Protein AF-A0A954UJZ4-F1 (afdb_monomer)

Foldseek 3Di:
DDDDDDDDDDDDPDPDDDDDDDDDDDPPLAAALLLLAFDKFAADDPPCVVVQVPFPVQVCQLWQNLVVQLVVLVVVCVVPVLDLQSLLSNLVSLSLVLSLQLLQLLLLLFFDDDDPPDDDPRNSRFQDDGRPDHAADAVVSVLVSLVSSLVSLVVSLVSLVSNDDQPHKRWHQLLSGFHPSNPPSGRDPCRRSVNSRCSRLVDPDPDRSNRAIAIQGNLNSLLSSLSSLLSNLVSLVVNQWACRQLCLLCVVNGGVNHDDDDDDPPVVVVVSVVVNLVSLKTFGDRLVSLVVSLVSNLSSLVSLVVSVVSLVVDDDQGRHLDHAQPHDCNIDDPHHHPVLSVLSNVLSVLVNCQSVQQAFEQDPPFDPPDPFGKHFRSVCCSVPPDRIDNVNCVVVVVSRPVRIDGHHHSDPVSCVVLCVVQPVNSSVNVSRSD

Mean predicted aligned error: 10.72 Å

Solvent-accessible surface area (backbone atoms only — not comparable to full-atom values): 23637 Å² total; per-residue (Å²): 139,82,90,80,84,90,76,79,85,83,87,71,87,75,91,67,94,69,98,68,97,68,93,71,82,75,85,79,90,54,57,7,59,80,48,40,86,48,70,64,64,69,71,85,76,98,83,57,65,66,69,31,72,69,34,69,66,45,79,28,26,52,41,19,35,42,79,57,47,38,53,52,26,54,56,43,30,71,76,39,80,79,41,50,52,43,35,42,55,31,18,52,36,35,40,52,36,28,48,24,59,39,36,24,54,42,28,41,21,7,37,48,78,77,60,93,91,57,96,68,65,42,69,76,48,67,76,61,69,74,47,93,79,39,41,82,37,50,51,70,56,54,51,51,43,45,52,50,34,38,55,34,31,51,55,15,36,69,38,31,75,70,49,83,57,78,85,35,71,50,36,36,40,50,30,49,25,24,41,29,35,76,64,85,77,50,46,45,76,66,35,18,44,60,44,42,21,32,72,30,71,65,60,79,75,93,65,89,48,62,87,34,61,33,32,41,35,48,36,48,46,35,43,51,40,20,51,34,23,47,36,38,20,54,36,27,51,57,62,16,34,44,50,49,63,34,32,68,59,41,27,43,80,50,16,70,18,19,61,71,73,86,86,61,59,74,68,44,60,48,47,49,53,51,45,42,57,74,32,41,53,18,44,58,74,36,65,70,25,39,50,48,18,52,50,23,47,47,50,21,41,57,24,38,58,46,20,53,55,39,42,73,65,58,87,78,72,71,37,42,66,73,41,37,66,86,38,68,48,38,22,24,80,74,84,48,41,64,78,52,51,57,44,47,52,50,42,39,52,48,50,44,36,24,62,70,42,70,23,11,45,76,43,100,79,48,68,94,80,52,98,59,55,47,14,34,27,54,34,50,42,45,76,60,56,65,70,52,47,42,56,48,38,49,73,74,44,65,64,45,53,86,33,49,39,76,50,52,57,53,62,72,73,55,50,48,64,51,42,71,74,41,48,99,42,32,72,62,45,44,52,63,63,110

Structure (mmCIF, N/CA/C/O backbone):
data_AF-A0A954UJZ4-F1
#
_entry.id   AF-A0A954UJZ4-F1
#
loop_
_atom_site.group_PDB
_atom_site.id
_atom_site.type_symbol
_atom_site.label_atom_id
_atom_site.label_alt_id
_atom_site.label_comp_id
_atom_site.label_asym_id
_atom_site.label_entity_id
_atom_site.label_seq_id
_atom_site.pdbx_PDB_ins_code
_atom_site.Cartn_x
_atom_site.Cartn_y
_atom_site.Cartn_z
_atom_site.occupancy
_atom_site.B_iso_or_equiv
_atom_site.auth_seq_id
_atom_site.auth_comp_id
_atom_site.auth_asym_id
_atom_site.auth_atom_id
_atom_site.pdbx_PDB_model_num
ATOM 1 N N . MET A 1 1 ? 49.300 35.587 26.608 1.00 32.44 1 MET A N 1
ATOM 2 C CA . MET A 1 1 ? 48.355 36.613 26.116 1.00 32.44 1 MET A CA 1
ATOM 3 C C . MET A 1 1 ? 48.278 36.473 24.604 1.00 32.44 1 MET A C 1
ATOM 5 O O . MET A 1 1 ? 49.322 36.571 23.983 1.00 32.44 1 MET A O 1
ATOM 9 N N . ILE A 1 2 ? 47.136 36.166 23.988 1.00 29.38 2 ILE A N 1
ATOM 10 C CA . ILE A 1 2 ? 45.783 35.910 24.531 1.00 29.38 2 ILE A CA 1
ATOM 11 C C . ILE A 1 2 ? 45.253 34.597 23.922 1.00 29.38 2 ILE A C 1
ATOM 13 O O . ILE A 1 2 ? 45.576 34.277 22.783 1.00 29.38 2 ILE A O 1
ATOM 17 N N . GLU A 1 3 ? 44.468 33.830 24.681 1.00 25.52 3 GLU A N 1
ATOM 18 C CA . GLU A 1 3 ? 43.768 32.641 24.176 1.00 25.52 3 GLU A CA 1
ATOM 19 C C . GLU A 1 3 ? 42.486 33.032 23.425 1.00 25.52 3 GLU A C 1
ATOM 21 O O . GLU A 1 3 ? 41.741 33.896 23.888 1.00 25.52 3 GLU A O 1
ATOM 26 N N . GLN A 1 4 ? 42.144 32.318 22.350 1.00 26.75 4 GLN A N 1
ATOM 27 C CA . GLN A 1 4 ? 40.752 32.202 21.904 1.00 26.75 4 GLN A CA 1
ATOM 28 C C . GLN A 1 4 ? 40.411 30.745 21.577 1.00 26.75 4 GLN A C 1
ATOM 30 O O . GLN A 1 4 ? 41.221 29.997 21.033 1.00 26.75 4 GLN A O 1
ATOM 35 N N . ARG A 1 5 ? 39.200 30.332 21.966 1.00 25.39 5 ARG A N 1
ATOM 36 C CA . ARG A 1 5 ? 38.728 28.945 21.887 1.00 25.39 5 ARG A CA 1
ATOM 37 C C . ARG A 1 5 ? 38.232 28.614 20.480 1.00 25.39 5 ARG A C 1
ATOM 39 O O . ARG A 1 5 ? 37.226 29.168 20.043 1.00 25.39 5 ARG A O 1
ATOM 46 N N . LEU A 1 6 ? 38.848 27.630 19.827 1.00 24.25 6 LEU A N 1
ATOM 47 C CA . LEU A 1 6 ? 38.224 26.955 18.688 1.00 24.25 6 LEU A CA 1
ATOM 48 C C . LEU A 1 6 ? 37.081 26.069 19.197 1.00 24.25 6 LEU A C 1
ATOM 50 O O . LEU A 1 6 ? 37.304 25.148 19.981 1.00 24.25 6 LEU A O 1
ATOM 54 N N . SER A 1 7 ? 35.857 26.370 18.765 1.00 24.77 7 SER A N 1
ATOM 55 C CA . SER A 1 7 ? 34.651 25.632 19.153 1.00 24.77 7 SER A CA 1
ATOM 56 C C . SER A 1 7 ? 34.227 24.662 18.047 1.00 24.77 7 SER A C 1
ATOM 58 O O . SER A 1 7 ? 34.162 25.053 16.889 1.00 24.77 7 SER A O 1
ATOM 60 N N . SER A 1 8 ? 33.951 23.417 18.446 1.00 24.41 8 SER A N 1
ATOM 61 C CA . SER A 1 8 ? 33.192 22.340 17.779 1.00 24.41 8 SER A CA 1
ATOM 62 C C . SER A 1 8 ? 33.031 22.351 16.240 1.00 24.41 8 SER A C 1
ATOM 64 O O . SER A 1 8 ? 32.314 23.199 15.709 1.00 24.41 8 SER A O 1
ATOM 66 N N . PRO A 1 9 ? 33.535 21.332 15.507 1.00 24.92 9 PRO A N 1
ATOM 67 C CA . PRO A 1 9 ? 33.191 21.146 14.097 1.00 24.92 9 PRO A CA 1
ATOM 68 C C . PRO A 1 9 ? 31.722 20.722 13.919 1.00 24.92 9 PRO A C 1
ATOM 70 O O . PRO A 1 9 ? 31.197 19.908 14.682 1.00 24.92 9 PRO A O 1
ATOM 73 N N . VAL A 1 10 ? 31.072 21.237 12.872 1.00 24.69 10 VAL A N 1
ATOM 74 C CA . VAL A 1 10 ? 29.682 20.905 12.517 1.00 24.69 10 VAL A CA 1
ATOM 75 C C . VAL A 1 10 ? 29.593 19.473 11.976 1.00 24.69 10 VAL A C 1
ATOM 77 O O . VAL A 1 10 ? 30.277 19.109 11.018 1.00 24.69 10 VAL A O 1
ATOM 80 N N . PHE A 1 11 ? 28.722 18.657 12.574 1.00 21.30 11 PHE A N 1
ATOM 81 C CA . PHE A 1 11 ? 28.483 17.270 12.168 1.00 21.30 11 PHE A CA 1
ATOM 82 C C . PHE A 1 11 ? 27.584 17.183 10.921 1.00 21.30 11 PHE A C 1
ATOM 84 O O . PHE A 1 11 ? 26.381 16.959 11.025 1.00 21.30 11 PHE A O 1
ATOM 91 N N . PHE A 1 12 ? 28.176 17.269 9.728 1.00 26.62 12 PHE A N 1
ATOM 92 C CA . PHE A 1 12 ? 27.546 16.700 8.531 1.00 26.62 12 PHE A CA 1
ATOM 93 C C . PHE A 1 12 ? 27.803 15.187 8.468 1.00 26.62 12 PHE A C 1
ATOM 95 O O . PHE A 1 12 ? 28.944 14.723 8.558 1.00 26.62 12 PHE A O 1
ATOM 102 N N . GLY A 1 13 ? 26.724 14.410 8.331 1.00 24.86 13 GLY A N 1
ATOM 103 C CA . GLY A 1 13 ? 26.727 12.945 8.364 1.00 24.86 13 GLY A CA 1
ATOM 104 C C . GLY A 1 13 ? 27.355 12.296 7.128 1.00 24.86 13 GLY A C 1
ATOM 105 O O . GLY A 1 13 ? 26.650 11.761 6.280 1.00 24.86 13 GLY A O 1
ATOM 106 N N . ASN A 1 14 ? 28.686 12.319 7.035 1.00 25.39 14 ASN A N 1
ATOM 107 C CA . ASN A 1 14 ? 29.444 11.721 5.934 1.00 25.39 14 ASN A CA 1
ATOM 108 C C . ASN A 1 14 ? 29.177 10.210 5.770 1.00 25.39 14 ASN A C 1
ATOM 110 O O . ASN A 1 14 ? 29.746 9.384 6.490 1.00 25.39 14 ASN A O 1
ATOM 114 N N . PHE A 1 15 ? 28.420 9.838 4.734 1.00 27.42 15 PHE A N 1
ATOM 115 C CA . PHE A 1 15 ? 28.401 8.479 4.183 1.00 27.42 15 PHE A CA 1
ATOM 116 C C . PHE A 1 15 ? 29.691 8.208 3.384 1.00 27.42 15 PHE A C 1
ATOM 118 O O . PHE A 1 15 ? 29.693 8.129 2.158 1.00 27.42 15 PHE A O 1
ATOM 125 N N . GLN A 1 16 ? 30.820 8.064 4.086 1.00 25.12 16 GLN A N 1
ATOM 126 C CA . GLN A 1 16 ? 32.067 7.579 3.488 1.00 25.12 16 GLN A CA 1
ATOM 127 C C . GLN A 1 16 ? 32.328 6.110 3.830 1.00 25.12 16 GLN A C 1
ATOM 129 O O . GLN A 1 16 ? 32.372 5.713 4.997 1.00 25.12 16 GLN A O 1
ATOM 134 N N . PHE A 1 17 ? 32.576 5.307 2.793 1.00 24.62 17 PHE A N 1
ATOM 135 C CA . PHE A 1 17 ? 33.049 3.932 2.927 1.00 24.62 17 PHE A CA 1
ATOM 136 C C . PHE A 1 17 ? 34.441 3.907 3.572 1.00 24.62 17 PHE A C 1
ATOM 138 O O . PHE A 1 17 ? 35.441 4.237 2.937 1.00 24.62 17 PHE A O 1
ATOM 145 N N . ARG A 1 18 ? 34.523 3.464 4.832 1.00 22.55 18 ARG A N 1
ATOM 146 C CA . ARG A 1 18 ? 35.796 3.230 5.526 1.00 22.55 18 ARG A CA 1
ATOM 147 C C . ARG A 1 18 ? 35.930 1.755 5.898 1.00 22.55 18 ARG A C 1
ATOM 149 O O . ARG A 1 18 ? 35.393 1.302 6.906 1.00 22.55 18 ARG A O 1
ATOM 156 N N . LEU A 1 19 ? 36.654 1.003 5.068 1.00 30.97 19 LEU A N 1
ATOM 157 C CA . LEU A 1 19 ? 36.909 -0.429 5.251 1.00 30.97 19 LEU A CA 1
ATOM 158 C C . LEU A 1 19 ? 37.816 -0.699 6.468 1.00 30.97 19 LEU A C 1
ATOM 160 O O . LEU A 1 19 ? 39.032 -0.815 6.338 1.00 30.97 19 LEU A O 1
ATOM 164 N N . ARG A 1 20 ? 37.222 -0.839 7.660 1.00 26.55 20 ARG A N 1
ATOM 165 C CA . ARG A 1 20 ? 37.815 -1.548 8.810 1.00 26.55 20 ARG A CA 1
ATOM 166 C C . ARG A 1 20 ? 36.750 -2.368 9.537 1.00 26.55 20 ARG A C 1
ATOM 168 O O . ARG A 1 20 ? 35.615 -1.931 9.695 1.00 26.55 20 ARG A O 1
ATOM 175 N N . GLY A 1 21 ? 37.125 -3.578 9.949 1.00 34.84 21 GLY A N 1
ATOM 176 C CA . GLY A 1 21 ? 36.189 -4.617 10.375 1.00 34.84 21 GLY A CA 1
ATOM 177 C C . GLY A 1 21 ? 35.426 -4.309 11.665 1.00 34.84 21 GLY A C 1
ATOM 178 O O . GLY A 1 21 ? 35.967 -4.420 12.762 1.00 34.84 21 GLY A O 1
ATOM 179 N N . ARG A 1 22 ? 34.129 -4.024 11.532 1.00 26.64 22 ARG A N 1
ATOM 180 C CA . ARG A 1 22 ? 33.109 -4.260 12.563 1.00 26.64 22 ARG A CA 1
ATOM 181 C C . ARG A 1 22 ? 31.777 -4.479 11.851 1.00 26.64 22 ARG A C 1
ATOM 183 O O . ARG A 1 22 ? 31.361 -3.613 11.085 1.00 26.64 22 ARG A O 1
ATOM 190 N N . GLN A 1 23 ? 31.113 -5.614 12.077 1.00 32.25 23 GLN A N 1
ATOM 191 C CA . GLN A 1 23 ? 29.786 -5.862 11.503 1.00 32.25 23 GLN A CA 1
ATOM 192 C C . GLN A 1 23 ? 28.767 -4.889 12.114 1.00 32.25 23 GLN A C 1
ATOM 194 O O . GLN A 1 23 ? 28.215 -5.135 13.185 1.00 32.25 23 GLN A O 1
ATOM 199 N N . ARG A 1 24 ? 28.497 -3.778 11.423 1.00 25.11 24 ARG A N 1
ATOM 200 C CA . ARG A 1 24 ? 27.240 -3.051 11.600 1.00 25.11 24 ARG A CA 1
ATOM 201 C C . ARG A 1 24 ? 26.159 -3.843 10.874 1.00 25.11 24 ARG A C 1
ATOM 203 O O . ARG A 1 24 ? 26.289 -4.080 9.676 1.00 25.11 24 ARG A O 1
ATOM 210 N N . ARG A 1 25 ? 25.105 -4.243 11.591 1.00 26.70 25 ARG A N 1
ATOM 211 C CA . ARG A 1 25 ? 23.875 -4.727 10.952 1.00 26.70 25 ARG A CA 1
ATOM 212 C C . ARG A 1 25 ? 23.337 -3.594 10.078 1.00 26.70 25 ARG A C 1
ATOM 214 O O . ARG A 1 25 ? 23.161 -2.480 10.568 1.00 26.70 25 ARG A O 1
ATOM 221 N N . THR A 1 26 ? 23.132 -3.863 8.797 1.00 25.09 26 THR A N 1
ATOM 222 C CA . THR A 1 26 ? 22.423 -2.952 7.898 1.00 25.09 26 THR A CA 1
ATOM 223 C C . THR A 1 26 ? 20.964 -2.848 8.339 1.00 25.09 26 THR A C 1
ATOM 225 O O . THR A 1 26 ? 20.366 -3.847 8.742 1.00 25.09 26 THR A O 1
ATOM 228 N N . LEU A 1 27 ? 20.382 -1.647 8.274 1.00 29.67 27 LEU A N 1
ATOM 229 C CA . LEU A 1 27 ? 18.932 -1.501 8.403 1.00 29.67 27 LEU A CA 1
ATOM 230 C C . LEU A 1 27 ? 18.281 -2.175 7.191 1.00 29.67 27 LEU A C 1
ATOM 232 O O . LEU A 1 27 ? 18.498 -1.753 6.057 1.00 29.67 27 LEU A O 1
ATOM 236 N N . GLY A 1 28 ? 17.499 -3.224 7.435 1.00 27.53 28 GLY A N 1
ATOM 237 C CA . GLY A 1 28 ? 16.647 -3.832 6.419 1.00 27.53 28 GLY A CA 1
ATOM 238 C C . GLY A 1 28 ? 15.347 -3.049 6.293 1.00 27.53 28 GLY A C 1
ATOM 239 O O . GLY A 1 28 ? 14.383 -3.361 6.984 1.00 27.53 28 GLY A O 1
ATOM 240 N N . SER A 1 29 ? 15.312 -2.031 5.433 1.00 34.97 29 SER A N 1
ATOM 241 C CA . SER A 1 29 ? 14.067 -1.367 5.030 1.00 34.97 29 SER A CA 1
ATOM 242 C C . SER A 1 29 ? 13.280 -2.292 4.092 1.00 34.97 29 SER A C 1
ATOM 244 O O . SER A 1 29 ? 13.485 -2.298 2.877 1.00 34.97 29 SER A O 1
ATOM 246 N N . HIS A 1 30 ? 12.431 -3.135 4.682 1.00 38.59 30 HIS A N 1
ATOM 247 C CA . HIS A 1 30 ? 11.748 -4.248 4.012 1.00 38.59 30 HIS A CA 1
ATOM 248 C C . HIS A 1 30 ? 10.236 -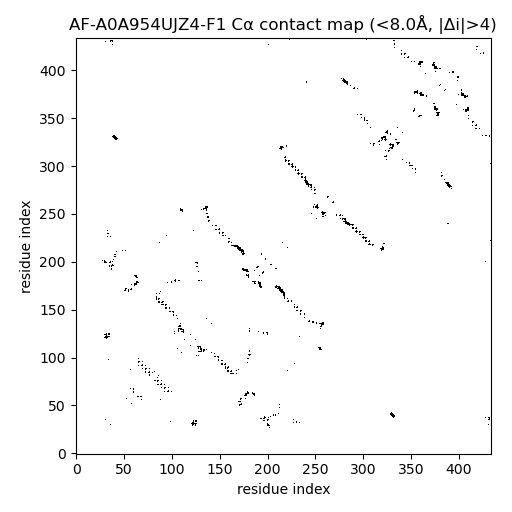4.265 4.308 1.00 38.59 30 HIS A C 1
ATOM 250 O O . HIS A 1 30 ? 9.713 -5.231 4.850 1.00 38.59 30 HIS A O 1
ATOM 256 N N . GLY A 1 31 ? 9.540 -3.173 3.973 1.00 35.00 31 GLY A N 1
ATOM 257 C CA . GLY A 1 31 ? 8.075 -3.127 3.967 1.00 35.00 31 GLY A CA 1
ATOM 258 C C . GLY A 1 31 ? 7.508 -3.358 2.562 1.00 35.00 31 GLY A C 1
ATOM 259 O O . GLY A 1 31 ? 8.020 -2.788 1.597 1.00 35.00 31 GLY A O 1
ATOM 260 N N . SER A 1 32 ? 6.432 -4.1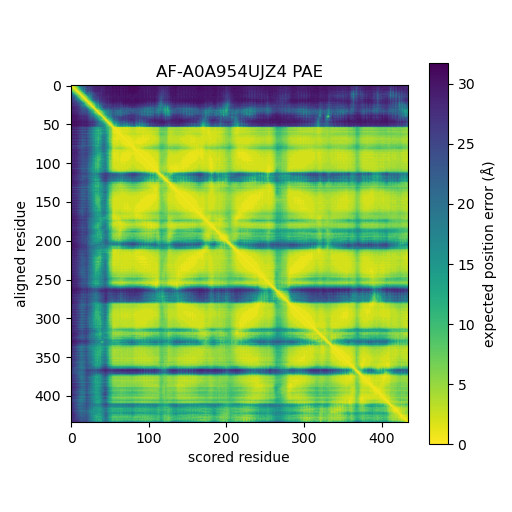45 2.449 1.00 39.28 32 SER A N 1
ATOM 261 C CA . SER A 1 32 ? 5.581 -4.210 1.247 1.00 39.28 32 SER A CA 1
ATOM 262 C C . SER A 1 32 ? 4.389 -3.285 1.380 1.00 39.28 32 SER A C 1
ATOM 264 O O . SER A 1 32 ? 3.808 -3.249 2.454 1.00 39.28 32 SER A O 1
ATOM 266 N N . LEU A 1 33 ? 3.947 -2.625 0.301 1.00 36.72 33 LEU A N 1
ATOM 267 C CA . LEU A 1 33 ? 2.684 -1.872 0.321 1.00 36.72 33 LEU A CA 1
ATOM 268 C C . LEU A 1 33 ? 1.472 -2.754 0.662 1.00 36.72 33 LEU A C 1
ATOM 270 O O . LEU A 1 33 ? 0.601 -2.312 1.398 1.00 36.72 33 LEU A O 1
ATOM 274 N N . ALA A 1 34 ? 1.461 -4.019 0.233 1.00 33.28 34 ALA A N 1
ATOM 275 C CA . ALA A 1 34 ? 0.401 -4.973 0.577 1.00 33.28 34 ALA A CA 1
ATOM 276 C C . ALA A 1 34 ? 0.501 -5.522 2.018 1.00 33.28 34 ALA A C 1
ATOM 278 O O . ALA A 1 34 ? -0.367 -6.273 2.449 1.00 33.28 34 ALA A O 1
ATOM 279 N N . ALA A 1 35 ? 1.565 -5.189 2.758 1.00 35.28 35 ALA A N 1
ATOM 280 C CA . ALA A 1 35 ? 1.820 -5.705 4.108 1.00 35.28 35 ALA A CA 1
ATOM 281 C C . ALA A 1 35 ? 2.211 -4.618 5.134 1.00 35.28 35 ALA A C 1
ATOM 283 O O . ALA A 1 35 ? 2.480 -4.905 6.299 1.00 35.28 35 ALA A O 1
ATOM 284 N N . LEU A 1 36 ? 2.201 -3.361 4.690 1.00 39.78 36 LEU A N 1
ATOM 285 C CA . LEU A 1 36 ? 2.465 -2.125 5.432 1.00 39.78 36 LEU A CA 1
ATOM 286 C C . LEU A 1 36 ? 1.419 -1.905 6.554 1.00 39.78 36 LEU A C 1
ATOM 288 O O . LEU A 1 36 ? 1.663 -1.195 7.519 1.00 39.78 36 LEU A O 1
ATOM 292 N N . ILE A 1 37 ? 0.286 -2.600 6.440 1.00 44.88 37 ILE A N 1
ATOM 293 C CA . ILE A 1 37 ? -0.980 -2.465 7.170 1.00 44.88 37 ILE A CA 1
ATOM 294 C C . ILE A 1 37 ? -0.965 -2.996 8.629 1.00 44.88 37 ILE A C 1
ATOM 296 O O . ILE A 1 37 ? -1.995 -2.919 9.269 1.00 44.88 37 ILE A O 1
ATOM 300 N N . LEU A 1 38 ? 0.112 -3.562 9.211 1.00 38.12 38 LEU A N 1
ATOM 301 C CA . LEU A 1 38 ? -0.041 -4.473 10.386 1.00 38.12 38 LEU A CA 1
ATOM 302 C C . LEU A 1 38 ? 0.850 -4.253 11.658 1.00 38.12 38 LEU A C 1
ATOM 304 O O . LEU A 1 38 ? 1.016 -5.190 12.435 1.00 38.12 38 LEU A O 1
ATOM 308 N N . LEU A 1 39 ? 1.458 -3.083 11.916 1.00 35.16 39 LEU A N 1
ATOM 309 C CA . LEU A 1 39 ? 2.504 -2.863 12.950 1.00 35.16 39 LEU A CA 1
ATOM 310 C C . LEU A 1 39 ? 2.148 -2.675 14.466 1.00 35.16 39 LEU A C 1
ATOM 312 O O . LEU A 1 39 ? 1.982 -1.562 14.954 1.00 35.16 39 LEU A O 1
ATOM 316 N N . THR A 1 40 ? 2.498 -3.706 15.263 1.00 39.91 40 THR A N 1
ATOM 317 C CA . THR A 1 40 ? 3.062 -3.668 16.660 1.00 39.91 40 THR A CA 1
ATOM 318 C C . THR A 1 40 ? 2.148 -3.492 17.897 1.00 39.91 40 THR A C 1
ATOM 320 O O . THR A 1 40 ? 1.032 -3.026 17.798 1.00 39.91 40 THR A O 1
ATOM 323 N N . LEU A 1 41 ? 2.652 -3.883 19.093 1.00 36.44 41 LEU A N 1
ATOM 324 C CA . LEU A 1 41 ? 1.929 -4.076 20.388 1.00 36.44 41 LEU A CA 1
ATOM 325 C C . LEU A 1 41 ? 2.532 -3.302 21.604 1.00 36.44 41 LEU A C 1
ATOM 327 O O . LEU A 1 41 ? 3.400 -2.466 21.350 1.00 36.44 41 LEU A O 1
ATOM 331 N N . ALA A 1 42 ? 2.201 -3.404 22.913 1.00 40.28 42 ALA A N 1
ATOM 332 C CA . ALA A 1 42 ? 1.329 -4.234 23.797 1.00 40.28 42 ALA A CA 1
ATOM 333 C C . ALA A 1 42 ? 1.211 -3.535 25.196 1.00 40.28 42 ALA A C 1
ATOM 335 O O . ALA A 1 42 ? 2.180 -2.847 25.530 1.00 40.28 42 ALA A O 1
ATOM 336 N N . SER A 1 43 ? 0.247 -3.735 26.128 1.00 31.91 43 SER A N 1
ATOM 337 C CA . SER A 1 43 ? -1.107 -4.378 26.155 1.00 31.91 43 SER A CA 1
ATOM 338 C C . SER A 1 43 ? -1.650 -4.490 27.618 1.00 31.91 43 SER A C 1
ATOM 340 O O . SER A 1 43 ? -0.892 -4.989 28.454 1.00 31.91 43 SER A O 1
ATOM 342 N N . ALA A 1 44 ? -2.912 -4.135 27.962 1.00 30.27 44 ALA A N 1
ATOM 343 C CA . ALA A 1 44 ? -3.524 -4.411 29.297 1.00 30.27 44 ALA A CA 1
ATOM 344 C C . ALA A 1 44 ? -5.078 -4.280 29.382 1.00 30.27 44 ALA A C 1
ATOM 346 O O . ALA A 1 44 ? -5.609 -3.260 28.960 1.00 30.27 44 ALA A O 1
ATOM 347 N N . GLY A 1 45 ? -5.789 -5.221 30.045 1.00 33.16 45 GLY A N 1
ATOM 348 C CA . GLY A 1 45 ? -7.159 -4.997 30.580 1.00 33.16 45 GLY A CA 1
ATOM 349 C C . GLY A 1 45 ? -8.208 -6.120 30.397 1.00 33.16 45 GLY A C 1
ATOM 350 O O . GLY A 1 45 ? -8.989 -6.096 29.452 1.00 33.16 45 GLY A O 1
ATOM 351 N N . ASN A 1 46 ? -8.335 -7.052 31.354 1.00 35.03 46 ASN A N 1
ATOM 352 C CA . ASN A 1 46 ? -9.173 -8.273 31.245 1.00 35.03 46 ASN A CA 1
ATOM 353 C C . ASN A 1 46 ? -10.717 -8.085 31.301 1.00 35.03 46 ASN A C 1
ATOM 355 O O . ASN A 1 46 ? -11.433 -9.049 31.565 1.00 35.03 46 ASN A O 1
ATOM 359 N N . ALA A 1 47 ? -11.259 -6.882 31.088 1.00 34.81 47 ALA A N 1
ATOM 360 C CA . ALA A 1 47 ? -12.693 -6.601 31.270 1.00 34.81 47 ALA A CA 1
ATOM 361 C C . ALA A 1 47 ? -13.540 -6.659 29.980 1.00 34.81 47 ALA A C 1
ATOM 363 O O . ALA A 1 47 ? -14.752 -6.840 30.059 1.00 34.81 47 ALA A O 1
ATOM 364 N N . SER A 1 48 ? -12.935 -6.499 28.797 1.00 44.91 48 SER A N 1
ATOM 365 C CA . SER A 1 48 ? -13.661 -6.221 27.540 1.00 44.91 48 SER A CA 1
ATOM 366 C C . SER A 1 48 ? -13.620 -7.346 26.493 1.00 44.91 48 SER A C 1
ATOM 368 O O . SER A 1 48 ? -14.132 -7.175 25.383 1.00 44.91 48 SER A O 1
ATOM 370 N N . ALA A 1 49 ? -13.059 -8.511 26.841 1.00 41.38 49 ALA A N 1
ATOM 371 C CA . ALA A 1 49 ? -12.928 -9.664 25.944 1.00 41.38 49 ALA A CA 1
ATOM 372 C C . ALA A 1 49 ? -14.279 -10.197 25.422 1.00 41.38 49 ALA A C 1
ATOM 374 O O . ALA A 1 49 ? -14.342 -10.710 24.309 1.00 41.38 49 ALA A O 1
ATOM 375 N N . GLN A 1 50 ? -15.366 -10.023 26.185 1.00 37.66 50 GLN A N 1
ATOM 376 C CA . GLN A 1 50 ? -16.705 -10.470 25.789 1.00 37.66 50 GLN A CA 1
ATOM 377 C C . GLN A 1 50 ? -17.193 -9.762 24.512 1.00 37.66 50 GLN A C 1
ATOM 379 O O . GLN A 1 50 ? -17.512 -10.427 23.535 1.00 37.66 50 GLN A O 1
ATOM 384 N N . GLN A 1 51 ? -17.127 -8.424 24.465 1.00 42.09 51 GLN A N 1
ATOM 385 C CA . GLN A 1 51 ? -17.521 -7.630 23.286 1.00 42.09 51 GLN A CA 1
ATOM 386 C C . GLN A 1 51 ? -16.665 -7.901 22.037 1.00 42.09 51 GLN A C 1
ATOM 388 O O . GLN A 1 51 ? -17.055 -7.527 20.935 1.00 42.09 51 GLN A O 1
ATOM 393 N N . ALA A 1 52 ? -15.490 -8.515 22.194 1.00 48.78 52 ALA A N 1
ATOM 394 C CA . ALA A 1 52 ? -14.649 -8.917 21.072 1.00 48.78 52 ALA A CA 1
ATOM 395 C C . ALA A 1 52 ? -15.129 -10.222 20.426 1.00 48.78 52 ALA A C 1
ATOM 397 O O . ALA A 1 52 ? -15.061 -10.376 19.210 1.00 48.78 52 ALA A O 1
ATOM 398 N N . ALA A 1 53 ? -15.616 -11.163 21.238 1.00 52.12 53 ALA A N 1
ATOM 399 C CA . ALA A 1 53 ? -16.078 -12.464 20.764 1.00 52.12 53 ALA A CA 1
ATOM 400 C C . ALA A 1 53 ? -17.320 -12.352 19.861 1.00 52.12 53 ALA A C 1
ATOM 402 O O . ALA A 1 53 ? -17.502 -13.177 18.967 1.00 52.12 53 ALA A O 1
ATOM 403 N N . ASP A 1 54 ? -18.136 -11.316 20.071 1.00 65.31 54 ASP A N 1
ATOM 404 C CA . ASP A 1 54 ? -19.451 -11.175 19.443 1.00 65.31 54 ASP A CA 1
ATOM 405 C C . ASP A 1 54 ? -19.411 -10.602 18.009 1.00 65.31 54 ASP A C 1
ATOM 407 O O . ASP A 1 54 ? -20.382 -10.767 17.266 1.00 65.31 54 ASP A O 1
ATOM 411 N N . HIS A 1 55 ? -18.319 -9.952 17.565 1.00 86.31 55 HIS A N 1
ATOM 412 C CA . HIS A 1 55 ? -18.286 -9.396 16.204 1.00 86.31 55 HIS A CA 1
ATOM 413 C C . HIS A 1 55 ? -18.123 -10.486 15.139 1.00 86.31 55 HIS A C 1
ATOM 415 O O . HIS A 1 55 ? -17.128 -11.216 15.101 1.00 86.31 55 HIS A O 1
ATOM 421 N N . TRP A 1 56 ? -19.093 -10.561 14.228 1.00 90.50 56 TRP A N 1
ATOM 422 C CA . TRP A 1 56 ? -19.276 -11.685 13.308 1.00 90.50 56 TRP A CA 1
ATOM 423 C C . TRP A 1 56 ? -18.056 -11.962 12.407 1.00 90.50 56 TRP A C 1
ATOM 425 O O . TRP A 1 56 ? -17.759 -13.125 12.128 1.00 90.50 56 TRP A O 1
ATOM 435 N N . LEU A 1 57 ? -17.305 -10.922 12.014 1.00 90.56 57 LEU A N 1
ATOM 436 C CA . LEU A 1 57 ? -16.066 -11.045 11.230 1.00 90.56 57 LEU A CA 1
ATOM 437 C C . LEU A 1 57 ? -15.027 -11.967 11.891 1.00 90.56 57 LEU A C 1
ATOM 439 O O . LEU A 1 57 ? -14.362 -12.729 11.187 1.00 90.56 57 LEU A O 1
ATOM 443 N N . ASN A 1 58 ? -14.918 -11.971 13.226 1.00 88.94 58 ASN A N 1
ATOM 444 C CA . ASN A 1 58 ? -13.949 -12.809 13.942 1.00 88.94 58 ASN A CA 1
ATOM 445 C C . ASN A 1 58 ? -14.177 -14.309 13.678 1.00 88.94 58 ASN A C 1
ATOM 447 O O . ASN A 1 58 ? -13.215 -15.059 13.530 1.00 88.94 58 ASN A O 1
ATOM 451 N N . SER A 1 59 ? -15.435 -14.740 13.522 1.00 90.19 59 SER A N 1
ATOM 452 C CA . SER A 1 59 ? -15.794 -16.146 13.262 1.00 90.19 59 SER A CA 1
ATOM 453 C C . SER A 1 59 ? -15.381 -16.663 11.875 1.00 90.19 59 SER A C 1
ATOM 455 O O . SER A 1 59 ? -15.318 -17.880 11.673 1.00 90.19 59 SER A O 1
ATOM 457 N N . TYR A 1 60 ? -15.104 -15.761 10.928 1.00 92.62 60 TYR A N 1
ATOM 458 C CA . TYR A 1 60 ? -14.600 -16.083 9.589 1.00 92.62 60 TYR A CA 1
ATOM 459 C C . TYR A 1 60 ? -13.089 -15.847 9.489 1.00 92.62 60 TYR A C 1
ATOM 461 O O . TYR A 1 60 ? -12.352 -16.719 9.031 1.00 92.62 60 TYR A O 1
ATOM 469 N N . LEU A 1 61 ? -12.604 -14.698 9.970 1.00 89.88 61 LEU A N 1
ATOM 470 C CA . LEU A 1 61 ? -11.190 -14.325 9.895 1.00 89.88 61 LEU A CA 1
ATOM 471 C C . LEU A 1 61 ? -10.289 -15.218 10.762 1.00 89.88 61 LEU A C 1
ATOM 473 O O . LEU A 1 61 ? -9.167 -15.503 10.357 1.00 89.88 61 LEU A O 1
ATOM 477 N N . ALA A 1 62 ? -10.773 -15.755 11.890 1.00 88.88 62 ALA A N 1
ATOM 478 C CA . ALA A 1 62 ? -10.029 -16.751 12.677 1.00 88.88 62 ALA A CA 1
ATOM 479 C C . ALA A 1 62 ? -9.831 -18.105 11.955 1.00 88.88 62 ALA A C 1
ATOM 481 O O . ALA A 1 62 ? -9.102 -18.974 12.437 1.00 88.88 62 ALA A O 1
ATOM 482 N N . LYS A 1 63 ? -10.480 -18.289 10.799 1.00 89.94 63 LYS A N 1
ATOM 483 C CA . LYS A 1 63 ? -10.380 -19.471 9.933 1.00 89.94 63 LYS A CA 1
ATOM 484 C C . LYS A 1 63 ? -9.831 -19.157 8.535 1.00 89.94 63 LYS A C 1
ATOM 486 O O . LYS A 1 63 ? -9.727 -20.081 7.736 1.00 89.94 63 LYS A O 1
ATOM 491 N N . ALA A 1 64 ? -9.488 -17.894 8.262 1.00 90.06 64 ALA A N 1
ATOM 492 C CA . ALA A 1 64 ? -9.129 -17.381 6.938 1.00 90.06 64 ALA A CA 1
ATOM 493 C C . ALA A 1 64 ? -10.249 -17.475 5.869 1.00 90.06 64 ALA A C 1
ATOM 495 O O . ALA A 1 64 ? -9.990 -17.603 4.680 1.00 90.06 64 ALA A O 1
ATOM 496 N N . GLU A 1 65 ? -11.524 -17.390 6.267 1.00 93.25 65 GLU A N 1
ATOM 497 C CA . GLU A 1 65 ? -12.668 -17.469 5.341 1.00 93.25 65 GLU A CA 1
ATOM 498 C C . GLU A 1 65 ? -13.066 -16.091 4.732 1.00 93.25 65 GLU A C 1
ATOM 500 O O . GLU A 1 65 ? -14.251 -15.726 4.759 1.00 93.25 65 GLU A O 1
ATOM 505 N N . THR A 1 66 ? -12.132 -15.285 4.192 1.00 93.56 66 THR A N 1
ATOM 506 C CA . THR A 1 66 ? -12.467 -13.903 3.748 1.00 93.56 66 THR A CA 1
ATOM 507 C C . THR A 1 66 ? -13.550 -13.879 2.667 1.00 93.56 66 THR A C 1
ATOM 509 O O . THR A 1 66 ? -14.531 -13.144 2.782 1.00 93.56 66 THR A O 1
ATOM 512 N N . ALA A 1 67 ? -13.464 -14.781 1.686 1.00 94.31 67 ALA A N 1
ATOM 513 C CA . ALA A 1 67 ? -14.429 -14.901 0.597 1.00 94.31 67 ALA A CA 1
ATOM 514 C C . ALA A 1 67 ? -15.841 -15.333 1.047 1.00 94.31 67 ALA A C 1
ATOM 516 O O . ALA A 1 67 ? -16.795 -15.197 0.277 1.00 94.31 67 ALA A O 1
ATOM 517 N N . ASN A 1 68 ? -16.017 -15.863 2.264 1.00 95.06 68 ASN A N 1
ATOM 518 C CA . ASN A 1 68 ? -17.346 -16.090 2.846 1.00 95.06 68 ASN A CA 1
ATOM 519 C C . ASN A 1 68 ? -17.815 -14.865 3.633 1.00 95.06 68 ASN A C 1
ATOM 521 O O . ASN A 1 68 ? -18.965 -14.454 3.478 1.00 95.06 68 ASN A O 1
ATO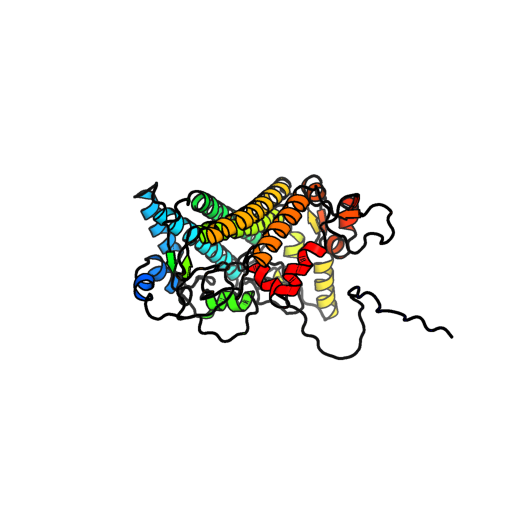M 525 N N . ALA A 1 69 ? -16.919 -14.231 4.392 1.00 95.38 69 ALA A N 1
ATOM 526 C CA . ALA A 1 69 ? -17.223 -12.989 5.090 1.00 95.38 69 ALA A CA 1
ATOM 527 C C . ALA A 1 69 ? -17.628 -11.855 4.129 1.00 95.38 69 ALA A C 1
ATOM 529 O O . ALA A 1 69 ? -18.621 -11.175 4.379 1.00 95.38 69 ALA A O 1
ATOM 530 N N . LEU A 1 70 ? -16.950 -11.708 2.986 1.00 97.00 70 LEU A N 1
ATOM 531 C CA . LEU A 1 70 ? -17.287 -10.720 1.959 1.00 97.00 70 LEU A CA 1
ATOM 532 C C . LEU A 1 70 ? -18.733 -10.881 1.460 1.00 97.00 70 LEU A C 1
ATOM 534 O O . LEU A 1 70 ? -19.472 -9.901 1.404 1.00 97.00 70 LEU A O 1
ATOM 538 N N . LYS A 1 71 ? -19.182 -12.116 1.194 1.00 97.38 71 LYS A N 1
ATOM 539 C CA . LYS A 1 71 ? -20.574 -12.404 0.789 1.00 97.38 71 LYS A CA 1
ATOM 540 C C . LYS A 1 71 ? -21.577 -12.024 1.884 1.00 97.38 71 LYS A C 1
ATOM 542 O O . LYS A 1 71 ? -22.659 -11.530 1.577 1.00 97.38 71 LYS A O 1
ATOM 547 N N . VAL A 1 72 ? -21.229 -12.245 3.155 1.00 97.06 72 VAL A N 1
ATOM 548 C CA . VAL A 1 72 ? -22.072 -11.878 4.308 1.00 97.06 72 VAL A CA 1
ATOM 549 C C . VAL A 1 72 ? -22.176 -10.358 4.453 1.00 97.06 72 VAL A C 1
ATOM 551 O O . VAL A 1 72 ? -23.290 -9.853 4.598 1.00 97.06 72 VAL A O 1
ATOM 554 N N . ALA A 1 73 ? -21.062 -9.629 4.332 1.00 96.06 73 ALA A N 1
ATOM 555 C CA . ALA A 1 73 ? -21.043 -8.166 4.363 1.00 96.06 73 ALA A CA 1
ATOM 556 C C . ALA A 1 73 ? -21.806 -7.554 3.176 1.00 96.06 73 ALA A C 1
ATOM 558 O O . ALA A 1 73 ? -22.654 -6.687 3.374 1.00 96.06 73 ALA A O 1
ATOM 559 N N . GLN A 1 74 ? -21.594 -8.056 1.954 1.00 97.31 74 GLN A N 1
ATOM 560 C CA . GLN A 1 74 ? -22.348 -7.640 0.764 1.00 97.31 74 GLN A CA 1
ATOM 561 C C . GLN A 1 74 ? -23.856 -7.871 0.955 1.00 97.31 74 GLN A C 1
ATOM 563 O O . GLN A 1 74 ? -24.663 -6.976 0.706 1.00 97.31 74 GLN A O 1
ATOM 568 N N . ALA A 1 75 ? -24.255 -9.036 1.477 1.00 95.69 75 ALA A N 1
ATOM 569 C CA . ALA A 1 75 ? -25.655 -9.326 1.777 1.00 95.69 75 ALA A CA 1
ATOM 570 C C . ALA A 1 75 ? -26.230 -8.446 2.906 1.00 95.69 75 ALA A C 1
ATOM 572 O O . ALA A 1 75 ? -27.431 -8.179 2.901 1.00 95.69 75 ALA A O 1
ATOM 573 N N . ALA A 1 76 ? -25.416 -7.996 3.867 1.00 92.50 76 ALA A N 1
ATOM 574 C CA . ALA A 1 76 ? -25.825 -7.039 4.897 1.00 92.50 76 ALA A CA 1
ATOM 575 C C . ALA A 1 76 ? -26.009 -5.626 4.321 1.00 92.50 76 ALA A C 1
ATOM 577 O O . ALA A 1 76 ? -27.062 -5.025 4.518 1.00 92.50 76 ALA A O 1
ATOM 578 N N . MET A 1 77 ? -25.053 -5.149 3.521 1.00 94.19 77 MET A N 1
ATOM 579 C CA . MET A 1 77 ? -25.115 -3.858 2.828 1.00 94.19 77 MET A CA 1
ATOM 580 C C . MET A 1 77 ? -26.307 -3.771 1.853 1.00 94.19 77 MET A C 1
ATOM 582 O O . MET A 1 77 ? -26.877 -2.700 1.680 1.00 94.19 77 MET A O 1
ATOM 586 N N . ILE A 1 78 ? -26.745 -4.889 1.257 1.00 95.19 78 ILE A N 1
ATOM 587 C CA . ILE A 1 78 ? -27.977 -4.946 0.443 1.00 95.19 78 ILE A CA 1
ATOM 588 C C . ILE A 1 78 ? -29.251 -4.798 1.298 1.00 95.19 78 ILE A C 1
ATOM 590 O O . ILE A 1 78 ? -30.233 -4.227 0.825 1.00 95.19 78 ILE A O 1
ATOM 594 N N . ARG A 1 79 ? -29.263 -5.304 2.541 1.00 95.56 79 ARG A N 1
ATOM 595 C CA . ARG A 1 79 ? -30.420 -5.180 3.451 1.00 95.56 79 ARG A CA 1
ATOM 596 C C . ARG A 1 79 ? -30.528 -3.792 4.077 1.00 95.56 79 ARG A C 1
ATOM 598 O O . ARG A 1 79 ? -31.639 -3.313 4.276 1.00 95.56 79 ARG A O 1
ATOM 605 N N . GLU A 1 80 ? -29.395 -3.158 4.368 1.00 93.31 80 GLU A N 1
ATOM 606 C CA . GLU A 1 80 ? -29.317 -1.848 5.025 1.00 93.31 80 GLU A CA 1
ATOM 607 C C . GLU A 1 80 ? -28.377 -0.902 4.239 1.00 93.31 80 GLU A C 1
ATOM 609 O O . GLU A 1 80 ? -27.264 -0.635 4.692 1.00 93.31 80 GLU A O 1
ATOM 614 N N . PRO A 1 81 ? -28.786 -0.377 3.059 1.00 92.19 81 PRO A N 1
ATOM 615 C CA . PRO A 1 81 ? -27.901 0.363 2.139 1.00 92.19 81 PRO A CA 1
ATOM 616 C C . PRO A 1 81 ? -27.251 1.634 2.703 1.00 92.19 81 PRO A C 1
ATOM 618 O O . PRO A 1 81 ? -26.186 2.052 2.230 1.00 92.19 81 PRO A O 1
ATOM 621 N N . ASP A 1 82 ? -27.868 2.228 3.724 1.00 92.56 82 ASP A N 1
ATOM 622 C CA . ASP A 1 82 ? -27.381 3.416 4.428 1.00 92.56 82 ASP A CA 1
ATOM 623 C C . ASP A 1 82 ? -26.620 3.082 5.725 1.00 92.56 82 ASP A C 1
ATOM 625 O O . ASP A 1 82 ? -25.945 3.955 6.275 1.00 92.56 82 ASP A O 1
ATOM 629 N N . GLY A 1 83 ? -26.653 1.817 6.165 1.00 93.62 83 GLY A N 1
ATOM 630 C CA . GLY A 1 83 ? -26.041 1.323 7.399 1.00 93.62 83 GLY A CA 1
ATOM 631 C C . GLY A 1 83 ? -24.533 1.567 7.452 1.00 93.62 83 GLY A C 1
ATOM 632 O O . GLY A 1 83 ? -23.764 1.012 6.665 1.00 93.62 83 GLY A O 1
ATOM 633 N N . GLN A 1 84 ? -24.107 2.427 8.379 1.00 95.81 84 GLN A N 1
ATOM 634 C CA . GLN A 1 84 ? -22.716 2.873 8.503 1.00 95.81 84 GLN A CA 1
ATOM 635 C C . GLN A 1 84 ? -21.792 1.764 9.024 1.00 95.81 84 GLN A C 1
ATOM 637 O O . GLN A 1 84 ? -20.698 1.587 8.493 1.00 95.81 84 GLN A O 1
ATOM 642 N N . GLN A 1 85 ? -22.264 0.955 9.978 1.00 94.50 85 GLN A N 1
ATOM 643 C CA . GLN A 1 85 ? -21.523 -0.202 10.484 1.00 94.50 85 GLN A CA 1
ATOM 644 C C . GLN A 1 85 ? -21.336 -1.269 9.395 1.00 94.50 85 GLN A C 1
ATOM 646 O O . GLN A 1 85 ? -20.214 -1.674 9.117 1.00 94.50 85 GLN A O 1
ATOM 651 N N . GLN A 1 86 ? -22.413 -1.670 8.711 1.00 95.56 86 GLN A N 1
ATOM 652 C CA . GLN A 1 86 ? -22.373 -2.676 7.640 1.00 95.56 86 GLN A CA 1
ATOM 653 C C . GLN A 1 86 ? -21.477 -2.236 6.472 1.00 95.56 86 GLN A C 1
ATOM 655 O O . GLN A 1 86 ? -20.845 -3.066 5.819 1.00 95.56 86 GLN A O 1
ATOM 660 N N . ARG A 1 87 ? -21.403 -0.925 6.220 1.00 97.44 87 ARG A N 1
ATOM 661 C CA . ARG A 1 87 ? -20.486 -0.324 5.251 1.00 97.44 87 ARG A CA 1
ATOM 662 C C . ARG A 1 87 ? -19.026 -0.404 5.697 1.00 97.44 87 ARG A C 1
ATOM 664 O O . ARG A 1 87 ? -18.171 -0.705 4.866 1.00 97.44 87 ARG A O 1
ATOM 671 N N . PHE A 1 88 ? -18.735 -0.144 6.971 1.00 97.12 88 PHE A N 1
ATOM 672 C CA . PHE A 1 88 ? -17.377 -0.264 7.500 1.00 97.12 88 PHE A CA 1
ATOM 673 C C . PHE A 1 88 ? -16.916 -1.729 7.499 1.00 97.12 88 PHE A C 1
ATOM 675 O O . PHE A 1 88 ? -15.854 -2.026 6.952 1.00 97.12 88 PHE A O 1
ATOM 682 N N . ASP A 1 89 ? -17.766 -2.649 7.972 1.00 95.44 89 ASP A N 1
ATOM 683 C CA . ASP A 1 89 ? -17.556 -4.100 7.889 1.00 95.44 89 ASP A CA 1
ATOM 684 C C . ASP A 1 89 ? -17.205 -4.540 6.456 1.00 95.44 89 ASP A C 1
ATOM 686 O O . ASP A 1 89 ? -16.252 -5.297 6.247 1.00 95.44 89 ASP A O 1
ATOM 690 N N . LEU A 1 90 ? -17.966 -4.050 5.465 1.00 97.88 90 LEU A N 1
ATOM 691 C CA . LEU A 1 90 ? -17.761 -4.344 4.047 1.00 97.88 90 LEU A CA 1
ATOM 692 C C . LEU A 1 90 ? -16.422 -3.796 3.529 1.00 97.88 90 LEU A C 1
ATOM 694 O O . LEU A 1 90 ? -15.667 -4.547 2.914 1.00 97.88 90 LEU A O 1
ATOM 698 N N . GLY A 1 91 ? -16.097 -2.536 3.823 1.00 96.81 91 GLY A N 1
ATOM 699 C CA . GLY A 1 91 ? -14.843 -1.902 3.402 1.00 96.81 91 GLY A CA 1
ATOM 700 C C . GLY A 1 91 ? -13.590 -2.583 3.966 1.00 96.81 91 GLY A C 1
ATOM 701 O O . GLY A 1 91 ? -12.602 -2.783 3.250 1.00 96.81 91 GLY A O 1
ATOM 702 N N . VAL A 1 92 ? -13.643 -3.018 5.230 1.00 95.50 92 VAL A N 1
ATOM 703 C CA . VAL A 1 92 ? -12.565 -3.804 5.849 1.00 95.50 92 VAL A CA 1
ATOM 704 C C . VAL A 1 92 ? -12.420 -5.161 5.159 1.00 95.50 92 VAL A C 1
ATOM 706 O O . VAL A 1 92 ? -11.312 -5.520 4.754 1.00 95.50 92 VAL A O 1
ATOM 709 N N . ILE A 1 93 ? -13.511 -5.916 4.967 1.00 96.62 93 ILE A N 1
ATOM 710 C CA . ILE A 1 93 ? -13.399 -7.259 4.377 1.00 96.62 93 ILE A CA 1
ATOM 711 C C . ILE A 1 93 ? -13.081 -7.239 2.875 1.00 96.62 93 ILE A C 1
ATOM 713 O O . ILE A 1 93 ? -12.364 -8.126 2.417 1.00 96.62 93 ILE A O 1
ATOM 717 N N . GLN A 1 94 ? -13.509 -6.222 2.116 1.00 98.00 94 GLN A N 1
ATOM 718 C CA . GLN A 1 94 ? -13.051 -5.996 0.736 1.00 98.00 94 GLN A CA 1
ATOM 719 C C . GLN A 1 94 ? -11.525 -5.819 0.693 1.00 98.00 94 GLN A C 1
ATOM 721 O O . GLN A 1 94 ? -10.855 -6.508 -0.077 1.00 98.00 94 GLN A O 1
ATOM 726 N N . THR A 1 95 ? -10.964 -4.975 1.569 1.00 93.69 95 THR A N 1
ATOM 727 C CA . THR A 1 95 ? -9.510 -4.736 1.636 1.00 93.69 95 THR A CA 1
ATOM 728 C C . THR A 1 95 ? -8.736 -6.010 1.985 1.00 93.69 95 THR A C 1
ATOM 730 O O . THR A 1 95 ? -7.754 -6.342 1.321 1.00 93.69 95 THR A O 1
ATOM 733 N N . LEU A 1 96 ? -9.197 -6.771 2.985 1.00 92.00 96 LEU A N 1
ATOM 734 C CA . LEU A 1 96 ? -8.574 -8.043 3.369 1.00 92.00 96 LEU A CA 1
ATOM 735 C C . LEU A 1 96 ? -8.669 -9.097 2.253 1.00 92.00 96 LEU A C 1
ATOM 737 O O . LEU A 1 96 ? -7.675 -9.764 1.965 1.00 92.00 96 LEU A O 1
ATOM 741 N N . THR A 1 97 ? -9.819 -9.198 1.575 1.00 94.56 97 THR A N 1
ATOM 742 C CA . THR A 1 97 ? -10.007 -10.123 0.442 1.00 94.56 97 THR A CA 1
ATOM 743 C C . THR A 1 97 ? -9.090 -9.759 -0.730 1.00 94.56 97 THR A C 1
ATOM 745 O O . THR A 1 97 ? -8.523 -10.651 -1.350 1.00 94.56 97 THR A O 1
ATOM 748 N N . ALA A 1 98 ? -8.879 -8.467 -1.013 1.00 93.69 98 ALA A N 1
ATOM 749 C CA . ALA A 1 98 ? -7.969 -8.005 -2.066 1.00 93.69 98 ALA A CA 1
ATOM 750 C C . ALA A 1 98 ? -6.505 -8.419 -1.808 1.00 93.69 98 ALA A C 1
ATOM 752 O O . ALA A 1 98 ? -5.795 -8.836 -2.727 1.00 93.69 98 ALA A O 1
ATOM 753 N N . ILE A 1 99 ? -6.058 -8.334 -0.549 1.00 88.62 99 ILE A N 1
ATOM 754 C CA . ILE A 1 99 ? -4.713 -8.755 -0.126 1.00 88.62 99 ILE A CA 1
ATOM 755 C C . ILE A 1 99 ? -4.571 -10.282 -0.208 1.00 88.62 99 ILE A C 1
ATOM 757 O O . ILE A 1 99 ? -3.544 -10.771 -0.682 1.00 88.62 99 ILE A O 1
ATOM 761 N N . GLU A 1 100 ? -5.598 -11.031 0.204 1.00 91.50 100 GLU A N 1
ATOM 762 C CA . GLU A 1 100 ? -5.639 -12.496 0.117 1.00 91.50 100 GLU A CA 1
ATOM 763 C C . GLU A 1 100 ? -5.595 -12.983 -1.339 1.00 91.50 100 GLU A C 1
ATOM 765 O O . GLU A 1 100 ? -4.709 -13.757 -1.700 1.00 91.50 100 GLU A O 1
ATOM 770 N N . ASP A 1 101 ? -6.464 -12.452 -2.204 1.00 94.75 101 ASP A N 1
ATOM 771 C CA . ASP A 1 101 ? -6.515 -12.761 -3.639 1.00 94.75 101 ASP A CA 1
ATOM 772 C C . ASP A 1 101 ? -5.170 -12.527 -4.348 1.00 94.75 101 ASP A C 1
ATOM 774 O O . ASP A 1 101 ? -4.732 -13.337 -5.175 1.00 94.75 101 ASP A O 1
ATOM 778 N N . PHE A 1 102 ? -4.500 -11.415 -4.029 1.00 92.75 102 PHE A N 1
ATOM 779 C CA . PHE A 1 102 ? -3.184 -11.090 -4.577 1.00 92.75 102 PHE A CA 1
ATOM 780 C C . PHE A 1 102 ? -2.086 -11.998 -4.007 1.00 92.75 102 PHE A C 1
ATOM 782 O O . PHE A 1 102 ? -1.239 -12.484 -4.762 1.00 92.75 102 PHE A O 1
ATOM 789 N N . GLY A 1 103 ? -2.122 -12.280 -2.700 1.00 89.81 103 GLY A N 1
ATOM 790 C CA . GLY A 1 103 ? -1.219 -13.221 -2.038 1.00 89.81 103 GLY A CA 1
ATOM 791 C C . GLY A 1 103 ? -1.278 -14.614 -2.659 1.00 89.81 103 GLY A C 1
ATOM 792 O O . GLY A 1 103 ? -0.236 -15.152 -3.036 1.00 89.81 103 GLY A O 1
ATOM 793 N N . GLN A 1 104 ? -2.487 -15.136 -2.880 1.00 94.06 104 GLN A N 1
ATOM 794 C CA . GLN A 1 104 ? -2.701 -16.423 -3.536 1.00 94.06 104 GLN A CA 1
ATOM 795 C C . GLN A 1 104 ? -2.153 -16.461 -4.964 1.00 94.06 104 GLN A C 1
ATOM 797 O O . GLN A 1 104 ? -1.564 -17.462 -5.363 1.00 94.06 104 GLN A O 1
ATOM 802 N N . GLU A 1 105 ? -2.304 -15.398 -5.759 1.00 94.94 105 GLU A N 1
ATOM 803 C CA . GLU A 1 105 ? -1.781 -15.395 -7.132 1.00 94.94 105 GLU A CA 1
ATOM 804 C C . GLU A 1 105 ? -0.245 -15.301 -7.171 1.00 94.94 105 GLU A C 1
ATOM 806 O O . GLU A 1 105 ? 0.400 -15.968 -7.988 1.00 94.94 105 GLU A O 1
ATOM 811 N N . LEU A 1 106 ? 0.369 -14.572 -6.231 1.00 92.12 106 LEU A N 1
ATOM 812 C CA . LEU A 1 106 ? 1.819 -14.627 -6.020 1.00 92.12 106 LEU A CA 1
ATOM 813 C C . LEU A 1 106 ? 2.276 -16.017 -5.529 1.00 92.12 106 LEU A C 1
ATOM 815 O O . LEU A 1 106 ? 3.327 -16.493 -5.967 1.00 92.12 106 LEU A O 1
ATOM 819 N N . TYR A 1 107 ? 1.493 -16.701 -4.685 1.00 92.69 107 TYR A N 1
ATOM 820 C CA . TYR A 1 107 ? 1.777 -18.070 -4.241 1.00 92.69 107 TYR A CA 1
ATOM 821 C C . TYR A 1 107 ? 1.650 -19.092 -5.380 1.00 92.69 107 TYR A C 1
ATOM 823 O O . TYR A 1 107 ? 2.546 -19.920 -5.549 1.00 92.69 107 TYR A O 1
ATOM 831 N N . ARG A 1 108 ? 0.613 -19.010 -6.228 1.00 95.88 108 ARG A N 1
ATOM 832 C CA . ARG A 1 108 ? 0.449 -19.862 -7.426 1.00 95.88 108 ARG A CA 1
ATOM 833 C C . ARG A 1 108 ? 1.634 -19.732 -8.376 1.00 95.88 108 ARG A C 1
ATOM 835 O O . ARG A 1 108 ? 2.186 -20.745 -8.791 1.00 95.88 108 ARG A O 1
ATOM 842 N N . MET A 1 109 ? 2.099 -18.508 -8.639 1.00 94.06 109 MET A N 1
ATOM 843 C CA . MET A 1 109 ? 3.334 -18.252 -9.402 1.00 94.06 109 MET A CA 1
ATOM 844 C C . MET A 1 109 ? 4.626 -18.680 -8.665 1.00 94.06 109 MET A C 1
ATOM 846 O O . MET A 1 109 ? 5.712 -18.711 -9.255 1.00 94.06 109 MET A O 1
ATOM 850 N N . GLY A 1 110 ? 4.534 -19.023 -7.379 1.00 92.75 110 GLY A N 1
ATOM 851 C CA . GLY A 1 110 ? 5.636 -19.519 -6.562 1.00 92.75 110 GLY A CA 1
ATOM 852 C C . GLY A 1 110 ? 6.609 -18.438 -6.111 1.00 92.75 110 GLY A C 1
ATOM 853 O O . GLY A 1 110 ? 7.817 -18.654 -6.204 1.00 92.75 110 GLY A O 1
ATOM 854 N N . LEU A 1 111 ? 6.119 -17.274 -5.673 1.00 89.00 111 LEU A N 1
ATOM 855 C CA . LEU A 1 111 ? 6.953 -16.210 -5.104 1.00 89.00 111 LEU A CA 1
ATOM 856 C C . LEU A 1 111 ? 7.941 -16.783 -4.073 1.00 89.00 111 LEU A C 1
ATOM 858 O O . LEU A 1 111 ? 7.556 -17.462 -3.123 1.00 89.00 111 LEU A O 1
ATOM 862 N N . ARG A 1 112 ? 9.231 -16.520 -4.276 1.00 82.62 112 ARG A N 1
ATOM 863 C CA . ARG A 1 112 ? 10.314 -17.076 -3.459 1.00 82.62 112 ARG A CA 1
ATOM 864 C C . ARG A 1 112 ? 10.561 -16.243 -2.211 1.00 82.62 112 ARG A C 1
ATOM 866 O O . ARG A 1 112 ? 10.618 -15.014 -2.279 1.00 82.62 112 ARG A O 1
ATOM 873 N N . LYS A 1 113 ? 10.903 -16.905 -1.104 1.00 73.06 113 LYS A N 1
ATOM 874 C CA . LYS A 1 113 ? 11.489 -16.217 0.055 1.00 73.06 113 LYS A CA 1
ATOM 875 C C . LYS A 1 113 ? 12.816 -15.550 -0.325 1.00 73.06 113 LYS A C 1
ATOM 877 O O . LYS A 1 113 ? 13.709 -16.158 -0.918 1.00 73.06 113 LYS A O 1
ATOM 882 N N . ARG A 1 114 ? 12.925 -14.264 0.011 1.00 63.59 114 ARG A N 1
ATOM 883 C CA . ARG A 1 114 ? 13.949 -13.339 -0.493 1.00 63.59 114 ARG A CA 1
ATOM 884 C C . ARG A 1 114 ? 15.388 -13.733 -0.102 1.00 63.59 114 ARG A C 1
ATOM 886 O O . ARG A 1 114 ? 15.710 -13.741 1.089 1.00 63.59 114 ARG A O 1
ATOM 893 N N . PRO A 1 115 ? 16.319 -13.895 -1.065 1.00 51.47 115 PRO A N 1
ATOM 894 C CA . PRO A 1 115 ? 17.752 -13.912 -0.778 1.00 51.47 115 PRO A CA 1
ATOM 895 C C . PRO A 1 115 ? 18.209 -12.534 -0.276 1.00 51.47 115 PRO A C 1
ATOM 897 O O . PRO A 1 115 ? 17.964 -11.521 -0.931 1.00 51.47 115 PRO A O 1
ATOM 900 N N . ALA A 1 116 ? 18.925 -12.483 0.853 1.00 49.84 116 ALA A N 1
ATOM 901 C CA . ALA A 1 116 ? 19.234 -11.237 1.575 1.00 49.84 116 ALA A CA 1
ATOM 902 C C . ALA A 1 116 ? 19.865 -10.106 0.728 1.00 49.84 116 ALA A C 1
ATOM 904 O O . ALA A 1 116 ? 19.672 -8.933 1.046 1.00 49.84 116 ALA A O 1
ATOM 905 N N . ASN A 1 117 ? 20.566 -10.462 -0.356 1.00 50.69 117 ASN A N 1
ATOM 906 C CA . ASN A 1 117 ? 21.365 -9.571 -1.205 1.00 50.69 117 ASN A CA 1
ATOM 907 C C . ASN A 1 117 ? 20.708 -9.229 -2.564 1.00 50.69 117 ASN A C 1
ATOM 909 O O . ASN A 1 117 ? 21.415 -8.851 -3.497 1.00 50.69 117 ASN A O 1
ATOM 913 N N . VAL A 1 118 ? 19.392 -9.410 -2.720 1.00 51.72 118 VAL A N 1
ATOM 914 C CA . VAL A 1 118 ? 18.644 -8.977 -3.918 1.00 51.72 118 VAL A CA 1
ATOM 915 C C . VAL A 1 118 ? 17.683 -7.844 -3.534 1.00 51.72 118 VAL A C 1
ATOM 917 O O . VAL A 1 118 ? 16.824 -8.064 -2.672 1.00 51.72 118 VAL A O 1
ATOM 920 N N . PRO A 1 119 ? 17.789 -6.646 -4.149 1.00 48.78 119 PRO A N 1
ATOM 921 C CA . PRO A 1 119 ? 16.760 -5.617 -4.047 1.00 48.78 119 PRO A CA 1
ATOM 922 C C . PRO A 1 119 ? 15.441 -6.178 -4.579 1.00 48.78 119 PRO A C 1
ATOM 924 O O . PRO A 1 119 ? 15.315 -6.488 -5.759 1.00 48.78 119 PRO A O 1
ATOM 927 N N . SER A 1 120 ? 14.478 -6.373 -3.683 1.00 49.75 120 SER A N 1
ATOM 928 C CA . SER A 1 120 ? 13.129 -6.817 -4.035 1.00 49.75 120 SER A CA 1
ATOM 929 C C . SER A 1 120 ? 12.213 -5.602 -3.966 1.00 49.75 120 SER A C 1
ATOM 931 O O . SER A 1 120 ? 12.226 -4.931 -2.928 1.00 49.75 120 SER A O 1
ATOM 933 N N . PRO A 1 121 ? 11.440 -5.290 -5.017 1.00 53.66 121 PRO A N 1
ATOM 934 C CA . PRO A 1 121 ? 10.516 -4.168 -4.963 1.00 53.66 121 PRO A CA 1
ATOM 935 C C . PRO A 1 121 ? 9.531 -4.316 -3.790 1.00 53.66 121 PRO A C 1
ATOM 937 O O . PRO A 1 121 ? 9.159 -5.452 -3.479 1.00 53.66 121 PRO A O 1
ATOM 940 N N . PRO A 1 122 ? 9.116 -3.218 -3.125 1.00 48.59 122 PRO A N 1
ATOM 941 C CA . PRO A 1 122 ? 8.277 -3.264 -1.927 1.00 48.59 122 PRO A CA 1
ATOM 942 C C . PRO A 1 122 ? 7.102 -4.243 -2.025 1.00 48.59 122 PRO A C 1
ATOM 944 O O . PRO A 1 122 ? 7.039 -5.199 -1.259 1.00 48.59 122 PRO A O 1
ATOM 947 N N . TRP A 1 123 ? 6.224 -4.073 -3.015 1.00 52.81 123 TRP A N 1
ATOM 948 C CA . TRP A 1 123 ? 4.976 -4.833 -3.186 1.00 52.81 123 TRP A CA 1
ATOM 949 C C . TRP A 1 123 ? 5.129 -6.367 -3.264 1.00 52.81 123 TRP A C 1
ATOM 951 O O . TRP A 1 123 ? 4.153 -7.074 -3.031 1.00 52.81 123 TRP A O 1
ATOM 961 N N . LEU A 1 124 ? 6.330 -6.902 -3.528 1.00 55.75 124 LEU A N 1
ATOM 962 C CA . LEU A 1 124 ? 6.603 -8.348 -3.565 1.00 55.75 124 LEU A CA 1
ATOM 963 C C . LEU A 1 124 ? 7.034 -8.949 -2.211 1.00 55.75 124 LEU A C 1
ATOM 965 O O . LEU A 1 124 ? 7.517 -10.076 -2.178 1.00 55.75 124 LEU A O 1
ATOM 969 N N . GLN A 1 125 ? 6.898 -8.235 -1.089 1.00 62.88 125 GLN A N 1
ATOM 970 C CA . GLN A 1 125 ? 7.347 -8.716 0.232 1.00 62.88 125 GLN A CA 1
ATOM 971 C C . GLN A 1 125 ? 6.181 -9.232 1.105 1.00 62.88 125 GLN A C 1
ATOM 973 O O . GLN A 1 125 ? 6.109 -8.924 2.292 1.00 62.88 125 GLN A O 1
ATOM 978 N N . LEU A 1 126 ? 5.260 -10.014 0.520 1.00 71.50 126 LEU A N 1
ATOM 979 C CA . LEU A 1 126 ? 4.307 -10.825 1.296 1.00 71.50 126 LEU A CA 1
ATOM 980 C C . LEU A 1 126 ? 5.022 -12.070 1.871 1.00 71.50 126 LEU A C 1
ATOM 982 O O . LEU A 1 126 ? 5.813 -12.693 1.157 1.00 71.50 126 LEU A O 1
ATOM 986 N N . PRO A 1 127 ? 4.768 -12.464 3.134 1.00 71.00 127 PRO A N 1
ATOM 987 C CA . PRO A 1 127 ? 5.490 -13.544 3.812 1.00 71.00 127 PRO A CA 1
ATOM 988 C C . PRO A 1 127 ? 4.923 -14.933 3.472 1.00 71.00 127 PRO A C 1
ATOM 990 O O . PRO A 1 127 ? 4.507 -15.691 4.345 1.00 71.00 127 PRO A O 1
ATOM 993 N N . LEU A 1 128 ? 4.903 -15.262 2.181 1.00 78.94 128 LEU A N 1
ATOM 994 C CA . LEU A 1 128 ? 4.337 -16.508 1.667 1.00 78.94 128 LEU A CA 1
ATOM 995 C C . LEU A 1 128 ? 5.212 -17.735 2.008 1.00 78.94 128 LEU A C 1
ATOM 997 O O . LEU A 1 128 ? 6.447 -17.633 2.038 1.00 78.94 128 LEU A O 1
ATOM 1001 N N . PRO A 1 129 ? 4.612 -18.920 2.236 1.00 81.88 129 PRO A N 1
ATOM 1002 C CA . PRO A 1 129 ? 5.342 -20.182 2.197 1.00 81.88 129 PRO A CA 1
ATOM 1003 C C . PRO A 1 129 ? 5.838 -20.474 0.769 1.00 81.88 129 PRO A C 1
ATOM 1005 O O . PRO A 1 129 ? 5.294 -19.969 -0.208 1.00 81.88 129 PRO A O 1
ATOM 1008 N N . ASP A 1 130 ? 6.876 -21.302 0.629 1.00 86.12 130 ASP A N 1
ATOM 1009 C CA . ASP A 1 130 ? 7.370 -21.691 -0.696 1.00 86.12 130 ASP A CA 1
ATOM 1010 C C . ASP A 1 130 ? 6.396 -22.708 -1.317 1.00 86.12 130 ASP A C 1
ATOM 1012 O O . ASP A 1 130 ? 6.108 -23.741 -0.709 1.00 86.12 130 ASP A O 1
ATOM 1016 N N . ASN A 1 131 ? 5.882 -22.429 -2.518 1.00 90.81 131 ASN A N 1
ATOM 1017 C CA . ASN A 1 131 ? 4.978 -23.343 -3.219 1.00 90.81 131 ASN A CA 1
ATOM 1018 C C . ASN A 1 131 ? 5.749 -24.588 -3.727 1.00 90.81 131 ASN A C 1
ATOM 1020 O O . ASN A 1 131 ? 6.717 -24.423 -4.478 1.00 90.81 131 ASN A O 1
ATOM 1024 N N . PRO A 1 132 ? 5.350 -25.825 -3.359 1.00 91.12 132 PRO A N 1
ATOM 1025 C CA . PRO A 1 132 ? 6.023 -27.050 -3.799 1.00 91.12 132 PRO A CA 1
ATOM 1026 C C . PRO A 1 132 ? 5.750 -27.419 -5.269 1.00 91.12 132 PRO A C 1
ATOM 1028 O O . PRO A 1 132 ? 6.526 -28.172 -5.857 1.00 91.12 132 PRO A O 1
ATOM 1031 N N . ALA A 1 133 ? 4.671 -26.905 -5.864 1.00 93.44 133 ALA A N 1
ATOM 1032 C CA . ALA A 1 133 ? 4.246 -27.166 -7.239 1.00 93.44 133 ALA A CA 1
ATOM 1033 C C . ALA A 1 133 ? 3.802 -25.853 -7.926 1.00 93.44 133 ALA A C 1
ATOM 1035 O O . ALA A 1 133 ? 2.620 -25.678 -8.225 1.00 93.44 133 ALA A O 1
ATOM 1036 N N . PRO A 1 134 ? 4.732 -24.904 -8.155 1.00 95.06 134 PRO A N 1
ATOM 1037 C CA . PRO A 1 134 ? 4.403 -23.585 -8.680 1.00 95.06 134 PRO A CA 1
ATOM 1038 C C . PRO A 1 134 ? 3.937 -23.653 -10.137 1.00 95.06 134 PRO A C 1
ATOM 1040 O O . PRO A 1 134 ? 4.551 -24.305 -10.986 1.00 95.06 134 PRO A O 1
ATOM 1043 N N . GLU A 1 135 ? 2.872 -22.920 -10.438 1.00 95.38 135 GLU A N 1
ATOM 1044 C CA . GLU A 1 135 ? 2.393 -22.703 -11.795 1.00 95.38 135 GLU A CA 1
ATOM 1045 C C . GLU A 1 135 ? 3.331 -21.767 -12.569 1.00 95.38 135 GLU A C 1
ATOM 1047 O O . GLU A 1 135 ? 4.061 -20.965 -11.986 1.00 95.38 135 GLU A O 1
ATOM 1052 N N . ARG A 1 136 ? 3.269 -21.802 -13.908 1.00 94.31 136 ARG A N 1
ATOM 1053 C CA . ARG A 1 136 ? 4.078 -20.906 -14.745 1.00 94.31 136 ARG A CA 1
ATOM 1054 C C . ARG A 1 136 ? 3.765 -19.436 -14.438 1.00 94.31 136 ARG A C 1
ATOM 1056 O O . ARG A 1 136 ? 2.643 -18.974 -14.662 1.00 94.31 136 ARG A O 1
ATOM 1063 N N . ALA A 1 137 ? 4.791 -18.706 -14.013 1.00 93.62 137 ALA A N 1
ATOM 1064 C CA . ALA A 1 137 ? 4.777 -17.263 -13.836 1.00 93.62 137 ALA A CA 1
ATOM 1065 C C . ALA A 1 137 ? 5.139 -16.569 -15.160 1.00 93.62 137 ALA A C 1
ATOM 1067 O O . ALA A 1 137 ? 6.014 -17.030 -15.892 1.00 93.62 137 ALA A O 1
ATOM 1068 N N . THR A 1 138 ? 4.455 -15.470 -15.478 1.00 92.81 138 THR A N 1
ATOM 1069 C CA . THR A 1 138 ? 4.700 -14.631 -16.668 1.00 92.81 138 THR A CA 1
ATOM 1070 C C . THR A 1 138 ? 4.393 -13.177 -16.322 1.00 92.81 138 THR A C 1
ATOM 1072 O O . THR A 1 138 ? 3.572 -12.926 -15.433 1.00 92.81 138 THR A O 1
ATOM 1075 N N . TYR A 1 139 ? 4.964 -12.215 -17.055 1.00 92.44 139 TYR A N 1
ATOM 1076 C CA . TYR A 1 139 ? 4.612 -10.804 -16.851 1.00 92.44 139 TYR A CA 1
ATOM 1077 C C . TYR A 1 139 ? 3.109 -10.545 -17.035 1.00 92.44 139 TYR A C 1
ATOM 1079 O O . TYR A 1 139 ? 2.524 -9.784 -16.272 1.00 92.44 139 TYR A O 1
ATOM 1087 N N . ALA A 1 140 ? 2.458 -11.229 -17.984 1.00 95.44 140 ALA A N 1
ATOM 1088 C CA . ALA A 1 140 ? 1.019 -11.101 -18.211 1.00 95.44 140 ALA A CA 1
ATOM 1089 C C . ALA A 1 140 ? 0.184 -11.499 -16.976 1.00 95.44 140 ALA A C 1
ATOM 1091 O O . ALA A 1 140 ? -0.758 -10.786 -16.631 1.00 95.44 140 ALA A O 1
ATOM 1092 N N . ARG A 1 141 ? 0.557 -12.580 -16.268 1.00 95.50 141 ARG A N 1
ATOM 1093 C CA . ARG A 1 141 ? -0.082 -12.955 -14.990 1.00 95.50 141 ARG A CA 1
ATOM 1094 C C . ARG A 1 141 ? 0.180 -11.926 -13.898 1.00 95.50 141 ARG A C 1
ATOM 1096 O O . ARG A 1 141 ? -0.763 -11.504 -13.241 1.00 95.50 141 ARG A O 1
ATOM 1103 N N . LEU A 1 142 ? 1.430 -11.487 -13.727 1.00 93.38 142 LEU A N 1
ATOM 1104 C CA . LEU A 1 142 ? 1.766 -10.493 -12.705 1.00 93.38 142 LEU A CA 1
ATOM 1105 C C . LEU A 1 142 ? 1.045 -9.157 -12.955 1.00 93.38 142 LEU A C 1
ATOM 1107 O O . LEU A 1 142 ? 0.506 -8.574 -12.017 1.00 93.38 142 LEU A O 1
ATOM 1111 N N . LYS A 1 143 ? 0.965 -8.703 -14.213 1.00 94.81 143 LYS A N 1
ATOM 1112 C CA . LYS A 1 143 ? 0.188 -7.519 -14.596 1.00 94.81 143 LYS A CA 1
ATOM 1113 C C . LYS A 1 143 ? -1.295 -7.708 -14.273 1.00 94.81 143 LYS A C 1
ATOM 1115 O O . LYS A 1 143 ? -1.862 -6.854 -13.602 1.00 94.81 143 LYS A O 1
ATOM 1120 N N . ALA A 1 144 ? -1.896 -8.836 -14.657 1.00 97.62 144 ALA A N 1
ATOM 1121 C CA . ALA A 1 144 ? -3.292 -9.140 -14.335 1.00 97.62 144 ALA A CA 1
ATOM 1122 C C . ALA A 1 144 ? -3.560 -9.187 -12.817 1.00 97.62 144 ALA A C 1
ATOM 1124 O O . ALA A 1 144 ? -4.573 -8.657 -12.368 1.00 97.62 144 ALA A O 1
ATOM 1125 N N . ALA A 1 145 ? -2.641 -9.743 -12.020 1.00 95.88 145 ALA A N 1
ATOM 1126 C CA . ALA A 1 145 ? -2.735 -9.768 -10.560 1.00 95.88 145 ALA A CA 1
ATOM 1127 C C . ALA A 1 145 ? -2.713 -8.354 -9.951 1.00 95.88 145 ALA A C 1
ATOM 1129 O O . ALA A 1 145 ? -3.546 -8.038 -9.104 1.00 95.88 145 ALA A O 1
ATOM 1130 N N . ILE A 1 146 ? -1.814 -7.479 -10.422 1.00 94.56 146 ILE A N 1
ATOM 1131 C CA . ILE A 1 146 ? -1.735 -6.074 -9.982 1.00 94.56 146 ILE A CA 1
ATOM 1132 C C . ILE A 1 146 ? -2.979 -5.286 -10.436 1.00 94.56 146 ILE A C 1
ATOM 1134 O O . ILE A 1 146 ? -3.515 -4.490 -9.669 1.00 94.56 146 ILE A O 1
ATOM 1138 N N . THR A 1 147 ? -3.493 -5.528 -11.648 1.00 97.81 147 THR A N 1
ATOM 1139 C CA . THR A 1 147 ? -4.748 -4.918 -12.125 1.00 97.81 147 THR A CA 1
ATOM 1140 C C . THR A 1 147 ? -5.963 -5.383 -11.314 1.00 97.81 147 THR A C 1
ATOM 1142 O O . THR A 1 147 ? -6.819 -4.559 -10.998 1.00 97.81 147 THR A O 1
ATOM 1145 N N . LYS A 1 148 ? -6.033 -6.665 -10.923 1.00 98.06 148 LYS A N 1
ATOM 1146 C CA . LYS A 1 148 ? -7.095 -7.180 -10.043 1.00 98.06 148 LYS A CA 1
ATOM 1147 C C . LYS A 1 148 ? -7.024 -6.526 -8.657 1.00 98.06 148 LYS A C 1
ATOM 1149 O O . LYS A 1 148 ? -8.027 -5.980 -8.205 1.00 98.06 148 LYS A O 1
ATOM 1154 N N . LEU A 1 149 ? -5.836 -6.506 -8.041 1.00 96.12 149 LEU A N 1
ATOM 1155 C CA . LEU A 1 149 ? -5.590 -5.857 -6.748 1.00 96.12 149 LEU A CA 1
ATOM 1156 C C . LEU A 1 149 ? -6.022 -4.382 -6.765 1.00 96.12 149 LEU A C 1
ATOM 1158 O O . LEU A 1 149 ? -6.737 -3.950 -5.868 1.00 96.12 149 LEU A O 1
ATOM 1162 N N . HIS A 1 150 ? -5.645 -3.628 -7.804 1.00 96.88 150 HIS A N 1
ATOM 1163 C CA . HIS A 1 150 ? -6.073 -2.238 -7.978 1.00 96.88 150 HIS A CA 1
ATOM 1164 C C . HIS A 1 150 ? -7.602 -2.113 -7.999 1.00 96.88 150 HIS A C 1
ATOM 1166 O O . HIS A 1 150 ? -8.149 -1.290 -7.272 1.00 96.88 150 HIS A O 1
ATOM 1172 N N . GLY A 1 151 ? -8.306 -2.917 -8.803 1.00 98.38 151 GLY A N 1
ATOM 1173 C CA . GLY A 1 151 ? -9.770 -2.847 -8.882 1.00 98.38 151 GLY A CA 1
ATOM 1174 C C . GLY A 1 151 ? -10.457 -3.143 -7.543 1.00 98.38 151 GLY A C 1
ATOM 1175 O O . GLY A 1 151 ? -11.395 -2.447 -7.166 1.00 98.38 151 GLY A O 1
ATOM 1176 N N . GLN A 1 152 ? -9.957 -4.128 -6.792 1.00 98.19 152 GLN A N 1
ATOM 1177 C CA . GLN A 1 152 ? -10.523 -4.505 -5.491 1.00 98.19 152 GLN A CA 1
ATOM 1178 C C . GLN A 1 152 ? -10.223 -3.478 -4.386 1.00 98.19 152 GLN A C 1
ATOM 1180 O O . GLN A 1 152 ? -11.086 -3.211 -3.553 1.00 98.19 152 GLN A O 1
ATOM 1185 N N . LEU A 1 153 ? -9.031 -2.870 -4.383 1.00 96.69 153 LEU A N 1
ATOM 1186 C CA . LEU A 1 153 ? -8.695 -1.784 -3.452 1.00 96.69 153 LEU A CA 1
ATOM 1187 C C . LEU A 1 153 ? -9.456 -0.491 -3.768 1.00 96.69 153 LEU A C 1
ATOM 1189 O O . LEU A 1 153 ? -9.798 0.253 -2.853 1.00 96.69 153 LEU A O 1
ATOM 1193 N N . GLU A 1 154 ? -9.750 -0.229 -5.041 1.00 98.06 154 GLU A N 1
ATOM 1194 C CA . GLU A 1 154 ? -10.598 0.890 -5.450 1.00 98.06 154 GLU A CA 1
ATOM 1195 C C . GLU A 1 154 ? -12.066 0.666 -5.036 1.00 98.06 154 GLU A C 1
ATOM 1197 O O . GLU A 1 154 ? -12.686 1.585 -4.509 1.00 98.06 154 GLU A O 1
ATOM 1202 N N . GLU A 1 155 ? -12.605 -0.555 -5.154 1.00 98.50 155 GLU A N 1
ATOM 1203 C CA . GLU A 1 155 ? -13.933 -0.915 -4.616 1.00 98.50 155 GLU A CA 1
ATOM 1204 C C . GLU A 1 155 ? -14.002 -0.756 -3.080 1.00 98.50 155 GLU A C 1
ATOM 1206 O O . GLU A 1 155 ? -14.989 -0.241 -2.539 1.00 98.50 155 GLU A O 1
ATOM 1211 N N . ALA A 1 156 ? -12.936 -1.155 -2.377 1.00 97.75 156 ALA A N 1
ATOM 1212 C CA . ALA A 1 156 ? -12.820 -1.018 -0.928 1.00 97.75 156 ALA A CA 1
ATOM 1213 C C . ALA A 1 156 ? -12.761 0.454 -0.487 1.00 97.75 156 ALA A C 1
ATOM 1215 O O . ALA A 1 156 ? -13.526 0.866 0.385 1.00 97.75 156 ALA A O 1
ATOM 1216 N N . GLU A 1 157 ? -11.917 1.275 -1.121 1.00 97.75 157 GLU A N 1
ATOM 1217 C CA . GLU A 1 157 ? -11.825 2.715 -0.841 1.00 97.75 157 GLU A CA 1
ATOM 1218 C C . GLU A 1 157 ? -13.160 3.414 -1.132 1.00 97.75 157 GLU A C 1
ATOM 1220 O O . GLU A 1 157 ? -13.673 4.135 -0.274 1.00 97.75 157 GLU A O 1
ATOM 1225 N N . GLN A 1 158 ? -13.801 3.102 -2.267 1.00 98.25 158 GLN A N 1
ATOM 1226 C CA . GLN A 1 158 ? -15.107 3.658 -2.630 1.00 98.25 158 GLN A CA 1
ATOM 1227 C C . GLN A 1 158 ? -16.231 3.289 -1.647 1.00 98.25 158 GLN A C 1
ATOM 1229 O O . GLN A 1 158 ? -17.230 4.015 -1.553 1.00 98.25 158 GLN A O 1
ATOM 1234 N N . THR A 1 159 ? -16.066 2.197 -0.898 1.00 98.25 159 THR A N 1
ATOM 1235 C CA . THR A 1 159 ? -16.972 1.785 0.180 1.00 98.25 159 THR A CA 1
ATOM 1236 C C . THR A 1 159 ? -16.628 2.496 1.493 1.00 98.25 159 THR A C 1
ATOM 1238 O O . THR A 1 159 ? -17.512 3.096 2.113 1.00 98.25 159 THR A O 1
ATOM 1241 N N . LEU A 1 160 ? -15.347 2.505 1.879 1.00 97.56 160 LEU A N 1
ATOM 1242 C CA . LEU A 1 160 ? -14.837 3.147 3.095 1.00 97.56 160 LEU A CA 1
ATOM 1243 C C . LEU A 1 160 ? -15.032 4.673 3.093 1.00 97.56 160 LEU A C 1
ATOM 1245 O O . LEU A 1 160 ? -15.356 5.236 4.132 1.00 97.56 160 LEU A O 1
ATOM 1249 N N . GLN A 1 161 ? -14.912 5.363 1.951 1.00 97.50 161 GLN A N 1
ATOM 1250 C CA . GLN A 1 161 ? -15.099 6.825 1.870 1.00 97.50 161 GLN A CA 1
ATOM 1251 C C . GLN A 1 161 ? -16.505 7.304 2.259 1.00 97.50 161 GLN A C 1
ATOM 1253 O O . GLN A 1 161 ? -16.713 8.491 2.498 1.00 97.50 161 GLN A O 1
ATOM 1258 N N . ARG A 1 162 ? -17.481 6.388 2.279 1.00 97.19 162 ARG A N 1
ATOM 1259 C CA . ARG A 1 162 ? -18.876 6.651 2.653 1.00 97.19 162 ARG A CA 1
ATOM 1260 C C . ARG A 1 162 ? -19.170 6.305 4.124 1.00 97.19 162 ARG A C 1
ATOM 1262 O O . ARG A 1 162 ? -20.329 6.398 4.534 1.00 97.19 162 ARG A O 1
ATOM 1269 N N . VAL A 1 163 ? -18.154 5.885 4.887 1.00 96.69 163 VAL A N 1
ATOM 1270 C CA . VAL A 1 163 ? -18.187 5.753 6.351 1.00 96.69 163 VAL A CA 1
ATOM 1271 C C . VAL A 1 163 ? -17.871 7.126 6.947 1.00 96.69 163 VAL A C 1
ATOM 1273 O O . VAL A 1 163 ? -16.792 7.671 6.724 1.00 96.69 163 VAL A O 1
ATOM 1276 N N . THR A 1 164 ? -18.836 7.714 7.651 1.00 95.19 164 THR A N 1
ATOM 1277 C CA . THR A 1 164 ? -18.766 9.094 8.170 1.00 95.19 164 THR A CA 1
ATOM 1278 C C . THR A 1 164 ? -19.301 9.245 9.595 1.00 95.19 164 THR A C 1
ATOM 1280 O O . THR A 1 164 ? -19.266 10.341 10.146 1.00 95.19 164 THR A O 1
ATOM 1283 N N . ASP A 1 165 ? -19.855 8.180 10.172 1.00 93.56 165 ASP A N 1
ATOM 1284 C CA . ASP A 1 165 ? -20.420 8.169 11.522 1.00 93.56 165 ASP A CA 1
ATOM 1285 C C . ASP A 1 165 ? -19.333 7.799 12.552 1.00 93.56 165 ASP A C 1
ATOM 1287 O O . ASP A 1 165 ? -18.771 6.708 12.451 1.00 93.56 165 ASP A O 1
ATOM 1291 N N . PRO A 1 166 ? -19.018 8.657 13.545 1.00 90.31 166 PRO A N 1
ATOM 1292 C CA . PRO A 1 166 ? -18.043 8.340 14.593 1.00 90.31 166 PRO A CA 1
ATOM 1293 C C . PRO A 1 166 ? -18.520 7.242 15.561 1.00 90.31 166 PRO A C 1
ATOM 1295 O O . PRO A 1 166 ? -17.745 6.786 16.394 1.00 90.31 166 PRO A O 1
ATOM 1298 N N . GLY A 1 167 ? -19.783 6.808 15.476 1.00 89.44 167 GLY A N 1
ATOM 1299 C CA . GLY A 1 167 ? -20.320 5.697 16.258 1.00 89.44 167 GLY A CA 1
ATOM 1300 C C . GLY A 1 167 ? -19.940 4.298 15.755 1.00 89.44 167 GLY A C 1
ATOM 1301 O O . GLY A 1 167 ? -20.224 3.327 16.460 1.00 89.44 167 GLY A O 1
ATOM 1302 N N . VAL A 1 168 ? -19.328 4.157 14.569 1.00 92.19 168 VAL A N 1
ATOM 1303 C CA . VAL A 1 168 ? -18.943 2.834 14.037 1.00 92.19 168 VAL A CA 1
ATOM 1304 C C . VAL A 1 168 ? -17.819 2.196 14.855 1.00 92.19 168 VAL A C 1
ATOM 1306 O O . VAL A 1 168 ? -16.902 2.873 15.319 1.00 92.19 168 VAL A O 1
ATOM 1309 N N . ALA A 1 169 ? -17.873 0.875 15.031 1.00 91.50 169 ALA A N 1
ATOM 1310 C CA . ALA A 1 169 ? -16.853 0.133 15.763 1.00 91.50 169 ALA A CA 1
ATOM 1311 C C . ALA A 1 169 ? -16.776 -1.332 15.310 1.00 91.50 169 ALA A C 1
ATOM 1313 O O . ALA A 1 169 ? -17.772 -2.051 15.355 1.00 91.50 169 ALA A O 1
ATOM 1314 N N . ILE A 1 170 ? -15.585 -1.813 14.951 1.00 90.19 170 ILE A N 1
ATOM 1315 C CA . ILE A 1 170 ? -15.329 -3.228 14.645 1.00 90.19 170 ILE A CA 1
ATOM 1316 C C . ILE A 1 170 ? -14.325 -3.779 15.673 1.00 90.19 170 ILE A C 1
ATOM 1318 O O . ILE A 1 170 ? -13.115 -3.614 15.503 1.00 90.19 170 ILE A O 1
ATOM 1322 N N . PRO A 1 171 ? -14.779 -4.435 16.758 1.00 89.44 171 PRO A N 1
ATOM 1323 C CA . PRO A 1 171 ? -13.882 -5.076 17.712 1.00 89.44 171 PRO A CA 1
ATOM 1324 C C . PRO A 1 171 ? -13.384 -6.420 17.156 1.00 89.44 171 PRO A C 1
ATOM 1326 O O . PRO A 1 171 ? -14.082 -7.435 17.209 1.00 89.44 171 PRO A O 1
ATOM 1329 N N . LEU A 1 172 ? -12.162 -6.440 16.616 1.00 86.94 172 LEU A N 1
ATOM 1330 C CA . LEU A 1 172 ? -11.534 -7.647 16.074 1.00 86.94 172 LEU A CA 1
ATOM 1331 C C . LEU A 1 172 ? -10.482 -8.229 17.019 1.00 86.94 172 LEU A C 1
ATOM 1333 O O . LEU A 1 172 ? -9.619 -7.522 17.541 1.00 86.94 172 LEU A O 1
ATOM 1337 N N . ALA A 1 173 ? -10.492 -9.552 17.163 1.00 85.25 173 ALA A N 1
ATOM 1338 C CA . ALA A 1 173 ? -9.465 -10.317 17.862 1.00 85.25 173 ALA A CA 1
ATOM 1339 C C . ALA A 1 173 ? -8.215 -10.473 16.973 1.00 85.25 173 ALA A C 1
ATOM 1341 O O . ALA A 1 173 ? -7.917 -11.569 16.495 1.00 85.25 173 ALA A O 1
ATOM 1342 N N . PHE A 1 174 ? -7.499 -9.365 16.725 1.00 78.25 174 PHE A N 1
ATOM 1343 C CA . PHE A 1 174 ? -6.326 -9.264 15.838 1.00 78.25 174 PHE A CA 1
ATOM 1344 C C . PHE A 1 174 ? -5.321 -10.416 16.004 1.00 78.25 174 PHE A C 1
ATOM 1346 O O . PHE A 1 174 ? -4.773 -10.911 15.020 1.00 78.25 174 PHE A O 1
ATOM 1353 N N . GLY A 1 175 ? -5.140 -10.903 17.235 1.00 73.50 175 GLY A N 1
ATOM 1354 C CA . GLY A 1 175 ? -4.272 -12.037 17.556 1.00 73.50 175 GLY A CA 1
ATOM 1355 C C . GLY A 1 175 ? -4.609 -13.376 16.896 1.00 73.50 175 GLY A C 1
ATOM 1356 O O . GLY A 1 175 ? -3.764 -14.273 16.839 1.00 73.50 175 GLY A O 1
ATOM 1357 N N . GLN A 1 176 ? -5.841 -13.522 16.415 1.00 81.56 176 GLN A N 1
ATOM 1358 C CA . GLN A 1 176 ? -6.417 -14.778 15.937 1.00 81.56 176 GLN A CA 1
ATOM 1359 C C . GLN A 1 176 ? -6.745 -14.746 14.438 1.00 81.56 176 GLN A C 1
ATOM 1361 O O . GLN A 1 176 ? -6.907 -15.808 13.842 1.00 81.56 176 GLN A O 1
ATOM 1366 N N . LEU A 1 177 ? -6.809 -13.555 13.829 1.00 84.62 177 LEU A N 1
ATOM 1367 C CA . LEU A 1 177 ? -7.135 -13.362 12.412 1.00 84.62 177 LEU A CA 1
ATOM 1368 C C . LEU A 1 177 ? -6.050 -13.955 11.500 1.00 84.62 177 LEU A C 1
ATOM 1370 O O . LEU A 1 177 ? -4.858 -13.845 11.795 1.00 84.62 177 LEU A O 1
ATOM 1374 N N . ALA A 1 178 ? -6.455 -14.512 10.362 1.00 87.44 178 ALA A N 1
ATOM 1375 C CA . ALA A 1 178 ? -5.582 -15.030 9.313 1.00 87.44 178 ALA A CA 1
ATOM 1376 C C . ALA A 1 178 ? -6.124 -14.706 7.913 1.00 87.44 178 ALA A C 1
ATOM 1378 O O . ALA A 1 178 ? -7.309 -14.407 7.762 1.00 87.44 178 ALA A O 1
ATOM 1379 N N . LEU A 1 179 ? -5.246 -14.799 6.912 1.00 87.88 179 LEU A N 1
ATOM 1380 C CA . LEU A 1 179 ? -5.581 -14.742 5.486 1.00 87.88 179 LEU A CA 1
ATOM 1381 C C . LEU A 1 179 ? -5.066 -16.015 4.805 1.00 87.88 179 LEU A C 1
ATOM 1383 O O . LEU A 1 179 ? -3.940 -16.423 5.069 1.00 87.88 179 LEU A O 1
ATOM 1387 N N . ASP A 1 180 ? -5.848 -16.629 3.926 1.00 91.31 180 ASP A N 1
ATOM 1388 C CA . ASP A 1 180 ? -5.491 -17.845 3.188 1.00 91.31 180 ASP A CA 1
ATOM 1389 C C . ASP A 1 180 ? -4.583 -17.476 2.008 1.00 91.31 180 ASP A C 1
ATOM 1391 O O . ASP A 1 180 ? -4.977 -17.510 0.842 1.00 91.31 180 ASP A O 1
ATOM 1395 N N . LEU A 1 181 ? -3.367 -17.028 2.327 1.00 88.31 181 LEU A N 1
ATOM 1396 C CA . LEU A 1 181 ? -2.403 -16.519 1.354 1.00 88.31 181 LEU A CA 1
ATOM 1397 C C . LEU A 1 181 ? -1.846 -17.626 0.445 1.00 88.31 181 LEU A C 1
ATOM 1399 O O . LEU A 1 181 ? -1.345 -17.322 -0.638 1.00 88.31 181 LEU A O 1
ATOM 1403 N N . ASN A 1 182 ? -1.906 -18.889 0.875 1.00 89.69 182 ASN A N 1
ATOM 1404 C CA . ASN A 1 182 ? -1.506 -20.053 0.088 1.00 89.69 182 ASN A CA 1
ATOM 1405 C C . ASN A 1 182 ? -2.673 -20.672 -0.716 1.00 89.69 182 ASN A C 1
ATOM 1407 O O . ASN A 1 182 ? -2.448 -21.194 -1.809 1.00 89.69 182 ASN A O 1
ATOM 1411 N N . GLY A 1 183 ? -3.917 -20.550 -0.245 1.00 90.69 183 GLY A N 1
ATOM 1412 C CA . GLY A 1 183 ? -5.108 -21.042 -0.939 1.00 90.69 183 GLY A CA 1
ATOM 1413 C C . GLY A 1 183 ? -5.487 -22.494 -0.617 1.00 90.69 183 GLY A C 1
ATOM 1414 O O . GLY A 1 183 ? -6.105 -23.143 -1.465 1.00 90.69 183 GLY A O 1
ATOM 1415 N N . ASP A 1 184 ? -5.109 -23.033 0.552 1.00 89.56 184 ASP A N 1
ATOM 1416 C CA . ASP A 1 184 ? -5.513 -24.384 0.994 1.00 89.56 184 ASP A CA 1
ATOM 1417 C C . ASP A 1 184 ? -6.788 -24.408 1.853 1.00 89.56 184 ASP A C 1
ATOM 1419 O O . ASP A 1 184 ? -7.230 -25.484 2.276 1.00 89.56 184 ASP A O 1
ATOM 1423 N N . GLY A 1 185 ? -7.408 -23.246 2.083 1.00 88.12 185 GLY A N 1
ATOM 1424 C CA . GLY A 1 185 ? -8.629 -23.096 2.868 1.00 88.12 185 GLY A CA 1
ATOM 1425 C C . GLY A 1 185 ? -8.411 -23.240 4.373 1.00 88.12 185 GLY A C 1
ATOM 1426 O O . GLY A 1 185 ? -9.321 -23.698 5.073 1.00 88.12 185 GLY A O 1
ATOM 1427 N N . ARG A 1 186 ? -7.211 -22.925 4.887 1.00 86.56 186 ARG A N 1
ATOM 1428 C CA . ARG A 1 186 ? -6.873 -23.067 6.313 1.00 86.56 186 ARG A CA 1
ATOM 1429 C C . ARG A 1 186 ? -6.120 -21.860 6.869 1.00 86.56 186 ARG A C 1
ATOM 1431 O O . ARG A 1 186 ? -5.092 -21.448 6.352 1.00 86.56 186 ARG A O 1
ATOM 1438 N N . ALA A 1 187 ? -6.531 -21.403 8.051 1.00 84.38 187 ALA A N 1
ATOM 1439 C CA . ALA A 1 187 ? -5.724 -20.505 8.878 1.00 84.38 187 ALA A CA 1
ATOM 1440 C C . ALA A 1 187 ? -4.475 -21.216 9.451 1.00 84.38 187 ALA A C 1
ATOM 1442 O O . ALA A 1 187 ? -4.474 -21.657 10.608 1.00 84.38 187 ALA A O 1
ATOM 1443 N N . SER A 1 188 ? -3.397 -21.329 8.665 1.00 80.44 188 SER A N 1
ATOM 1444 C CA . SER A 1 188 ? -2.096 -21.776 9.184 1.00 80.44 188 SER A CA 1
ATOM 1445 C C . SER A 1 188 ? -1.518 -20.755 10.174 1.00 80.44 188 SER A C 1
ATOM 1447 O O . SER A 1 188 ? -1.883 -19.578 10.175 1.00 80.44 188 SER A O 1
ATOM 1449 N N . SER A 1 189 ? -0.600 -21.180 11.047 1.00 75.44 189 SER A N 1
ATOM 1450 C CA . SER A 1 189 ? 0.027 -20.264 12.012 1.00 75.44 189 SER A CA 1
ATOM 1451 C C . SER A 1 189 ? 0.816 -19.144 11.330 1.00 75.44 189 SER A C 1
ATOM 1453 O O . SER A 1 189 ? 0.733 -18.001 11.768 1.00 75.44 189 SER A O 1
ATOM 1455 N N . SER A 1 190 ? 1.525 -19.453 10.242 1.00 71.44 190 SER A N 1
ATOM 1456 C CA . SER A 1 190 ? 2.324 -18.504 9.457 1.00 71.44 190 SER A CA 1
ATOM 1457 C C . SER A 1 190 ? 1.500 -17.452 8.705 1.00 71.44 190 SER A C 1
ATOM 1459 O O . SER A 1 190 ? 2.032 -16.405 8.350 1.00 71.44 190 SER A O 1
ATOM 1461 N N . GLU A 1 191 ? 0.211 -17.715 8.499 1.00 77.81 191 GLU A N 1
ATOM 1462 C CA . GLU A 1 191 ? -0.744 -16.853 7.791 1.00 77.81 191 GLU A CA 1
ATOM 1463 C C . GLU A 1 191 ? -1.613 -15.995 8.717 1.00 77.81 191 GLU A C 1
ATOM 1465 O O . GLU A 1 191 ? -2.397 -15.160 8.259 1.00 77.81 191 GLU A O 1
ATOM 1470 N N . ARG A 1 192 ? -1.451 -16.148 10.036 1.00 80.81 192 ARG A N 1
ATOM 1471 C CA . ARG A 1 192 ? -2.081 -15.252 11.006 1.00 80.81 192 ARG A CA 1
ATOM 1472 C C . ARG A 1 192 ? -1.507 -13.848 10.864 1.00 80.81 192 ARG A C 1
ATOM 1474 O O . ARG A 1 192 ? -0.284 -13.687 10.809 1.00 80.81 192 ARG A O 1
ATOM 1481 N N . LEU A 1 193 ? -2.364 -12.826 10.892 1.00 73.75 193 LEU A N 1
ATOM 1482 C CA . LEU A 1 193 ? -1.956 -11.422 10.765 1.00 73.75 193 LEU A CA 1
ATOM 1483 C C . LEU A 1 193 ? -0.790 -11.030 11.697 1.00 73.75 193 LEU A C 1
ATOM 1485 O O . LEU A 1 193 ? 0.095 -10.319 11.226 1.00 73.75 193 LEU A O 1
ATOM 1489 N N . PRO A 1 194 ? -0.673 -11.533 12.947 1.00 71.88 194 PRO A N 1
ATOM 1490 C CA . PRO A 1 194 ? 0.472 -11.241 13.811 1.00 71.88 194 PRO A CA 1
ATOM 1491 C C . PRO A 1 194 ? 1.801 -11.938 13.444 1.00 71.88 194 PRO A C 1
ATOM 1493 O O . PRO A 1 194 ? 2.854 -11.509 13.924 1.00 71.88 194 PRO A O 1
ATOM 1496 N N . GLU A 1 195 ? 1.805 -13.011 12.642 1.00 71.06 195 GLU A N 1
ATOM 1497 C CA . GLU A 1 195 ? 3.035 -13.554 12.027 1.00 71.06 195 GLU A CA 1
ATOM 1498 C C . GLU A 1 195 ? 3.345 -12.832 10.711 1.00 71.06 195 GLU A C 1
ATOM 1500 O O . GLU A 1 195 ? 4.490 -12.434 10.485 1.00 71.06 195 GLU A O 1
ATOM 1505 N N . VAL A 1 196 ? 2.326 -12.577 9.880 1.00 67.19 196 VAL A N 1
ATOM 1506 C CA . VAL A 1 196 ? 2.450 -11.778 8.647 1.00 67.19 196 VAL A CA 1
ATOM 1507 C C . VAL A 1 196 ? 3.094 -10.419 8.963 1.00 67.19 196 VAL A C 1
ATOM 1509 O O . VAL A 1 196 ? 4.116 -10.050 8.384 1.00 67.19 196 VAL A O 1
ATOM 1512 N N . PHE A 1 197 ? 2.575 -9.740 9.988 1.00 66.81 197 PHE A N 1
ATOM 1513 C CA . PHE A 1 197 ? 3.126 -8.536 10.607 1.00 66.81 197 PHE A CA 1
ATOM 1514 C C . PHE A 1 197 ? 4.613 -8.653 10.984 1.00 66.81 197 PHE A C 1
ATOM 1516 O O . PHE A 1 197 ? 5.423 -7.807 10.586 1.00 66.81 197 PHE A O 1
ATOM 1523 N N . ARG A 1 198 ? 4.994 -9.648 11.800 1.00 66.44 198 ARG A N 1
ATOM 1524 C CA . ARG A 1 198 ? 6.362 -9.753 12.346 1.00 66.44 198 ARG A CA 1
ATOM 1525 C C . ARG A 1 198 ? 7.399 -9.909 11.240 1.00 66.44 198 ARG A C 1
ATOM 1527 O O . ARG A 1 198 ? 8.441 -9.254 11.282 1.00 66.44 198 ARG A O 1
ATOM 1534 N N . ASN A 1 199 ? 7.078 -10.707 10.223 1.00 64.12 199 ASN A N 1
ATOM 1535 C CA . ASN A 1 199 ? 7.951 -10.941 9.074 1.00 64.12 199 ASN A CA 1
ATOM 1536 C C . ASN A 1 199 ? 8.221 -9.672 8.242 1.00 64.12 199 ASN A C 1
ATOM 1538 O O . ASN A 1 199 ? 9.312 -9.529 7.695 1.00 64.12 199 ASN A O 1
ATOM 1542 N N . VAL A 1 200 ? 7.258 -8.748 8.170 1.00 56.97 200 VAL A N 1
ATOM 1543 C CA . VAL A 1 200 ? 7.338 -7.520 7.353 1.00 56.97 200 VAL A CA 1
ATOM 1544 C C . VAL A 1 200 ? 7.938 -6.353 8.139 1.00 56.97 200 VAL A C 1
ATOM 1546 O O . VAL A 1 200 ? 8.789 -5.616 7.655 1.00 56.97 200 VAL A O 1
ATOM 1549 N N . SER A 1 201 ? 7.521 -6.183 9.390 1.00 54.00 201 SER A N 1
ATOM 1550 C CA . SER A 1 201 ? 7.990 -5.094 10.257 1.00 54.00 201 SER A CA 1
ATOM 1551 C C . SER A 1 201 ? 9.438 -5.242 10.732 1.00 54.00 201 SER A C 1
ATOM 1553 O O . SER A 1 201 ? 10.036 -4.271 11.207 1.00 54.00 201 SER A O 1
ATOM 1555 N N . GLY A 1 202 ? 9.973 -6.467 10.691 1.00 54.88 202 GLY A N 1
ATOM 1556 C CA . GLY A 1 202 ? 11.202 -6.827 11.390 1.00 54.88 202 GLY A CA 1
ATOM 1557 C C . GLY A 1 202 ? 11.081 -6.725 12.916 1.00 54.88 202 GLY A C 1
ATOM 1558 O O . GLY A 1 202 ? 12.102 -6.597 13.592 1.00 54.88 202 GLY A O 1
ATOM 1559 N N . GLU A 1 203 ? 9.864 -6.735 13.478 1.00 55.66 203 GLU A N 1
ATOM 1560 C CA . GLU A 1 203 ? 9.665 -6.735 14.928 1.00 55.66 203 GLU A 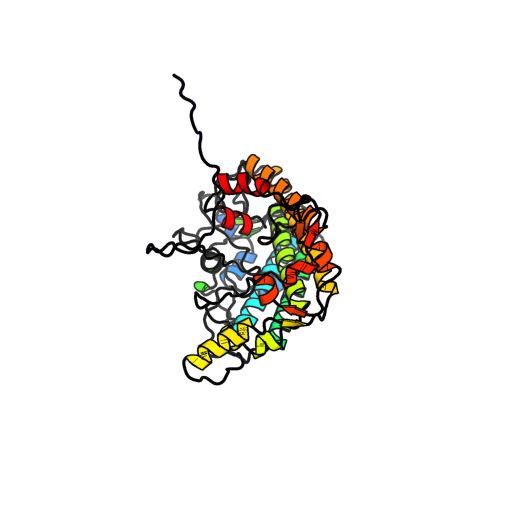CA 1
ATOM 1561 C C . GLU A 1 203 ? 10.089 -8.088 15.517 1.00 55.66 203 GLU A C 1
ATOM 1563 O O . GLU A 1 203 ? 9.483 -9.130 15.278 1.00 55.66 203 GLU A O 1
ATOM 1568 N N . THR A 1 204 ? 11.151 -8.054 16.319 1.00 54.34 204 THR A N 1
ATOM 1569 C CA . THR A 1 204 ? 11.767 -9.230 16.949 1.00 54.34 204 THR A CA 1
ATOM 1570 C C . THR A 1 204 ? 11.378 -9.405 18.419 1.00 54.34 204 THR A C 1
ATOM 1572 O O . THR A 1 204 ? 11.856 -10.327 19.080 1.00 54.34 204 THR A O 1
ATOM 1575 N N . ARG A 1 205 ? 10.552 -8.512 18.981 1.00 57.22 205 ARG A N 1
ATOM 1576 C CA . ARG A 1 205 ? 10.063 -8.630 20.362 1.00 57.22 205 ARG A CA 1
ATOM 1577 C C . ARG A 1 205 ? 9.054 -9.770 20.484 1.00 57.22 205 ARG A C 1
ATOM 1579 O O . ARG A 1 205 ? 7.968 -9.704 19.917 1.00 57.22 205 ARG A O 1
ATOM 1586 N N . ASN A 1 206 ? 9.389 -10.766 21.303 1.00 51.81 206 ASN A N 1
ATOM 1587 C CA . ASN A 1 206 ? 8.497 -11.866 21.668 1.00 51.81 206 ASN A CA 1
ATOM 1588 C C . ASN A 1 206 ? 7.389 -11.387 22.628 1.00 51.81 206 ASN A C 1
ATOM 1590 O O . ASN A 1 206 ? 7.464 -11.580 23.841 1.00 51.81 206 ASN A O 1
ATOM 1594 N N . ARG A 1 207 ? 6.397 -10.686 22.078 1.00 60.69 207 ARG A N 1
ATOM 1595 C CA . ARG A 1 207 ? 5.142 -10.318 22.742 1.00 60.69 207 ARG A CA 1
ATOM 1596 C C . ARG A 1 207 ? 4.092 -11.378 22.418 1.00 60.69 207 ARG A C 1
ATOM 1598 O O . ARG A 1 207 ? 4.055 -11.852 21.285 1.00 60.69 207 ARG A O 1
ATOM 1605 N N . ARG A 1 208 ? 3.209 -11.687 23.372 1.00 62.09 208 ARG A N 1
ATOM 1606 C CA . ARG A 1 208 ? 1.942 -12.354 23.048 1.00 62.09 208 ARG A CA 1
ATOM 1607 C C . ARG A 1 208 ? 1.108 -11.396 22.214 1.00 62.09 208 ARG A C 1
ATOM 1609 O O . ARG A 1 208 ? 0.826 -10.282 22.650 1.00 62.09 208 ARG A O 1
ATOM 1616 N N . LEU A 1 209 ? 0.815 -11.808 20.989 1.00 65.06 209 LEU A N 1
ATOM 1617 C CA . LEU A 1 209 ? -0.032 -11.062 20.058 1.00 65.06 209 LEU A CA 1
ATOM 1618 C C . LEU A 1 209 ? -1.420 -11.716 19.955 1.00 65.06 209 LEU A C 1
ATOM 1620 O O . LEU A 1 209 ? -2.340 -11.109 19.443 1.00 65.06 209 LEU A O 1
ATOM 1624 N N . ASP A 1 210 ? -1.547 -12.942 20.459 1.00 65.00 210 ASP A N 1
ATOM 1625 C CA . ASP A 1 210 ? -2.667 -13.883 20.405 1.00 65.00 210 ASP A CA 1
ATOM 1626 C C . ASP A 1 210 ? -3.870 -13.500 21.288 1.00 65.00 210 ASP A C 1
ATOM 1628 O O . ASP A 1 210 ? -5.014 -13.790 20.939 1.00 65.00 210 ASP A O 1
ATOM 1632 N N . GLU A 1 211 ? -3.625 -12.787 22.389 1.00 69.56 211 GLU A N 1
ATOM 1633 C CA . GLU A 1 211 ? -4.645 -12.309 23.342 1.00 69.56 211 GLU A CA 1
ATOM 1634 C C . GLU A 1 211 ? -5.247 -10.940 22.945 1.00 69.56 211 GLU A C 1
ATOM 1636 O O . GLU A 1 211 ? -5.980 -10.321 23.716 1.00 69.56 211 GLU A O 1
ATOM 1641 N N . VAL A 1 212 ? -4.912 -10.428 21.756 1.00 75.00 212 VAL A N 1
ATOM 1642 C CA . VAL A 1 212 ? -5.119 -9.021 21.384 1.00 75.00 212 VAL A CA 1
ATOM 1643 C C . VAL A 1 212 ? -6.455 -8.794 20.698 1.00 75.00 212 VAL A C 1
ATOM 1645 O O . VAL A 1 212 ? -6.762 -9.416 19.678 1.00 75.00 212 VAL A O 1
ATOM 1648 N N . VAL A 1 213 ? -7.187 -7.814 21.224 1.00 80.62 213 VAL A N 1
ATOM 1649 C CA . VAL A 1 213 ? -8.375 -7.220 20.614 1.00 80.62 213 VAL A CA 1
ATOM 1650 C C . VAL A 1 213 ? -8.079 -5.765 20.288 1.00 80.62 213 VAL A C 1
ATOM 1652 O O . VAL A 1 213 ? -7.547 -5.047 21.130 1.00 80.62 213 VAL A O 1
ATOM 1655 N N . VAL A 1 214 ? -8.491 -5.342 19.100 1.00 82.06 214 VAL A N 1
ATOM 1656 C CA . VAL A 1 214 ? -8.477 -3.953 18.640 1.00 82.06 214 VAL A CA 1
ATOM 1657 C C . VAL A 1 214 ? -9.916 -3.545 18.366 1.00 82.06 214 VAL A C 1
ATOM 1659 O O . VAL A 1 214 ? -10.654 -4.327 17.767 1.00 82.06 214 VAL A O 1
ATOM 1662 N N . ARG A 1 215 ? -10.326 -2.348 18.782 1.00 87.81 215 ARG A N 1
ATOM 1663 C CA . ARG A 1 215 ? -11.570 -1.734 18.313 1.00 87.81 215 ARG A CA 1
ATOM 1664 C C . ARG A 1 215 ? -11.200 -0.770 17.196 1.00 87.81 215 ARG A C 1
ATOM 1666 O O . ARG A 1 215 ? -10.685 0.299 17.476 1.00 87.81 215 ARG A O 1
ATOM 1673 N N . PHE A 1 216 ? -11.458 -1.175 15.958 1.00 89.81 216 PHE A N 1
ATOM 1674 C CA . PHE A 1 216 ? -11.316 -0.284 14.813 1.00 89.81 216 PHE A CA 1
ATOM 1675 C C . PHE A 1 216 ? -12.504 0.680 14.780 1.00 89.81 216 PHE A C 1
ATOM 1677 O O . PHE A 1 216 ? -13.633 0.226 14.985 1.00 89.81 216 PHE A O 1
ATOM 1684 N N . ASP A 1 217 ? -12.286 1.957 14.484 1.00 91.38 217 ASP A N 1
ATOM 1685 C CA . ASP A 1 217 ? -13.344 2.976 14.439 1.00 91.38 217 ASP A CA 1
ATOM 1686 C C . ASP A 1 217 ? -13.280 3.886 13.186 1.00 91.38 217 ASP A C 1
ATOM 1688 O O . ASP A 1 217 ? -12.756 3.495 12.139 1.00 91.38 217 ASP A O 1
ATOM 1692 N N . LEU A 1 218 ? -13.854 5.096 13.255 1.00 93.56 218 LEU A N 1
ATOM 1693 C CA . LEU A 1 218 ? -13.823 6.065 12.157 1.00 93.56 218 LEU A CA 1
ATOM 1694 C C . LEU A 1 218 ? -12.407 6.579 11.828 1.00 93.56 218 LEU A C 1
ATOM 1696 O O . LEU A 1 218 ? -12.113 6.779 10.646 1.00 93.56 218 LEU A O 1
ATOM 1700 N N . ALA A 1 219 ? -11.524 6.783 12.812 1.00 92.62 219 ALA A N 1
ATOM 1701 C CA . ALA A 1 219 ? -10.136 7.155 12.539 1.00 92.62 219 ALA A CA 1
ATOM 1702 C C . ALA A 1 219 ? -9.427 6.045 11.758 1.00 92.62 219 ALA A C 1
ATOM 1704 O O . ALA A 1 219 ? -8.708 6.321 10.792 1.00 92.62 219 ALA A O 1
ATOM 1705 N N . ASP A 1 220 ? -9.721 4.792 12.098 1.00 91.62 220 ASP A N 1
ATOM 1706 C CA . ASP A 1 220 ? -9.134 3.623 11.449 1.00 91.62 220 ASP A CA 1
ATOM 1707 C C . ASP A 1 220 ? -9.719 3.348 10.062 1.00 91.62 220 ASP A C 1
ATOM 1709 O O . ASP A 1 220 ? -9.006 2.897 9.162 1.00 91.62 220 ASP A O 1
ATOM 1713 N N . ALA A 1 221 ? -10.986 3.701 9.833 1.00 94.00 221 ALA A N 1
ATOM 1714 C CA . ALA A 1 221 ? -11.563 3.754 8.494 1.00 94.00 221 ALA A CA 1
ATOM 1715 C C . ALA A 1 221 ? -10.825 4.778 7.608 1.00 94.00 221 ALA A C 1
ATOM 1717 O O . ALA A 1 221 ? -10.511 4.487 6.452 1.00 94.00 221 ALA A O 1
ATOM 1718 N N . ILE A 1 222 ? -10.499 5.963 8.143 1.00 95.50 222 ILE A N 1
ATOM 1719 C CA . ILE A 1 222 ? -9.738 7.004 7.429 1.00 95.50 222 ILE A CA 1
ATOM 1720 C C . ILE A 1 222 ? -8.286 6.554 7.192 1.00 95.50 222 ILE A C 1
ATOM 1722 O O . ILE A 1 222 ? -7.767 6.718 6.085 1.00 95.50 222 ILE A O 1
ATOM 1726 N N . TRP A 1 223 ? -7.649 5.938 8.192 1.00 92.69 223 TRP A N 1
ATOM 1727 C CA . TRP A 1 223 ? -6.319 5.335 8.088 1.00 92.69 223 TRP A CA 1
ATOM 1728 C C . TRP A 1 223 ? -6.269 4.274 6.980 1.00 92.69 223 TRP A C 1
ATOM 1730 O O . TRP A 1 223 ? -5.426 4.364 6.085 1.00 92.69 223 TRP A O 1
ATOM 1740 N N . LEU A 1 224 ? -7.210 3.322 6.967 1.00 91.88 224 LEU A N 1
ATOM 1741 C CA . LEU A 1 224 ? -7.236 2.212 6.007 1.00 91.88 224 LEU A CA 1
ATOM 1742 C C . LEU A 1 224 ? -7.395 2.704 4.560 1.00 91.88 224 LEU A C 1
ATOM 1744 O O . LEU A 1 224 ? -6.761 2.164 3.651 1.00 91.88 224 LEU A O 1
ATOM 1748 N N . ARG A 1 225 ? -8.169 3.776 4.338 1.00 96.00 225 ARG A N 1
ATOM 1749 C CA . ARG A 1 225 ? -8.264 4.456 3.031 1.00 96.00 225 ARG A CA 1
ATOM 1750 C C . ARG A 1 225 ? -6.932 5.058 2.584 1.00 96.00 225 ARG A C 1
ATOM 1752 O O . ARG A 1 225 ? -6.609 5.000 1.398 1.00 96.00 225 ARG A O 1
ATOM 1759 N N . GLY A 1 226 ? -6.141 5.592 3.517 1.00 91.00 226 GLY A N 1
ATOM 1760 C CA . GLY A 1 226 ? -4.776 6.050 3.248 1.00 91.00 226 GLY A CA 1
ATOM 1761 C C . GLY A 1 226 ? -3.910 4.929 2.667 1.00 91.00 226 GLY A C 1
ATOM 1762 O O . GLY A 1 226 ? -3.330 5.089 1.592 1.00 91.00 226 GLY A O 1
ATOM 1763 N N . TYR A 1 227 ? -3.940 3.744 3.285 1.00 86.44 227 TYR A N 1
ATOM 1764 C CA . TYR A 1 227 ? -3.215 2.564 2.801 1.00 86.44 227 TYR A CA 1
ATOM 1765 C C . TYR A 1 227 ? -3.770 2.024 1.478 1.00 86.44 227 TYR A C 1
ATOM 1767 O O . TYR A 1 227 ? -2.981 1.628 0.617 1.00 86.44 227 TYR A O 1
ATOM 1775 N N . CYS A 1 228 ? -5.091 2.074 1.263 1.00 90.38 228 CYS A N 1
ATOM 1776 C CA . CYS A 1 228 ? -5.690 1.769 -0.039 1.00 90.38 228 CYS A CA 1
ATOM 1777 C C . CYS A 1 228 ? -5.111 2.684 -1.126 1.00 90.38 228 CYS A C 1
ATOM 1779 O O . CYS A 1 228 ? -4.649 2.192 -2.152 1.00 90.38 228 CYS A O 1
ATOM 1781 N N . HIS A 1 229 ? -5.037 3.998 -0.893 1.00 94.94 229 HIS A N 1
ATOM 1782 C CA . HIS A 1 229 ? -4.445 4.931 -1.852 1.00 94.94 229 HIS A CA 1
ATOM 1783 C C . HIS A 1 229 ? -2.930 4.776 -2.030 1.00 94.94 229 HIS A C 1
ATOM 1785 O O . HIS A 1 229 ? -2.456 4.858 -3.163 1.00 94.94 229 HIS A O 1
ATOM 1791 N N . LEU A 1 230 ? -2.159 4.499 -0.973 1.00 88.94 230 LEU A N 1
ATOM 1792 C CA . LEU A 1 230 ? -0.735 4.169 -1.113 1.00 88.94 230 LEU A CA 1
ATOM 1793 C C . LEU A 1 230 ? -0.555 2.943 -2.025 1.00 88.94 230 LEU A C 1
ATOM 1795 O O . LEU A 1 230 ? 0.230 2.978 -2.975 1.00 88.94 230 LEU A O 1
ATOM 1799 N N . ALA A 1 231 ? -1.314 1.873 -1.776 1.00 86.81 231 ALA A N 1
ATOM 1800 C CA . ALA A 1 231 ? -1.265 0.648 -2.566 1.00 86.81 231 ALA A CA 1
ATOM 1801 C C . ALA A 1 231 ? -1.749 0.858 -4.013 1.00 86.81 231 ALA A C 1
ATOM 1803 O O . ALA A 1 231 ? -1.095 0.371 -4.938 1.00 86.81 231 ALA A O 1
ATOM 1804 N N . LEU A 1 232 ? -2.815 1.639 -4.230 1.00 93.81 232 LEU A N 1
ATOM 1805 C CA . LEU A 1 232 ? -3.285 2.055 -5.557 1.00 93.81 232 LEU A CA 1
ATOM 1806 C C . LEU A 1 232 ? -2.207 2.842 -6.312 1.00 93.81 232 LEU A C 1
ATOM 1808 O O . LEU A 1 232 ? -1.917 2.506 -7.455 1.00 93.81 232 LEU A O 1
ATOM 1812 N N . ALA A 1 233 ? -1.533 3.805 -5.673 1.00 91.94 233 ALA A N 1
ATOM 1813 C CA . ALA A 1 233 ? -0.429 4.544 -6.288 1.00 91.94 233 ALA A CA 1
ATOM 1814 C C . ALA A 1 233 ? 0.744 3.633 -6.693 1.00 91.94 233 ALA A C 1
ATOM 1816 O O . ALA A 1 233 ? 1.333 3.814 -7.760 1.00 91.94 233 ALA A O 1
ATOM 1817 N N . GLY A 1 234 ? 1.060 2.626 -5.870 1.00 88.62 234 GLY A N 1
ATOM 1818 C CA . GLY A 1 234 ? 2.044 1.594 -6.203 1.00 88.62 234 GLY A CA 1
ATOM 1819 C C . GLY A 1 234 ? 1.620 0.723 -7.392 1.00 88.62 234 GLY A C 1
ATOM 1820 O O . GLY A 1 234 ? 2.440 0.438 -8.266 1.00 88.62 234 GLY A O 1
ATOM 1821 N N . CYS A 1 235 ? 0.340 0.343 -7.460 1.00 92.62 235 CYS A N 1
ATOM 1822 C CA . CYS A 1 235 ? -0.222 -0.400 -8.588 1.00 92.62 235 CYS A CA 1
ATOM 1823 C C . CYS A 1 235 ? -0.199 0.436 -9.873 1.00 92.62 235 CYS A C 1
ATOM 1825 O O . CYS A 1 235 ? 0.287 -0.039 -10.895 1.00 92.62 235 CYS A O 1
ATOM 1827 N N . ASP A 1 236 ? -0.660 1.686 -9.822 1.00 95.94 236 ASP A N 1
ATOM 1828 C CA . ASP A 1 236 ? -0.688 2.596 -10.968 1.00 95.94 236 ASP A CA 1
ATOM 1829 C C . ASP A 1 236 ? 0.717 2.871 -11.515 1.00 95.94 236 ASP A C 1
ATOM 1831 O O . ASP A 1 236 ? 0.942 2.740 -12.721 1.00 95.94 236 ASP A O 1
ATOM 1835 N N . PHE A 1 237 ? 1.689 3.164 -10.641 1.00 93.06 237 PHE A N 1
ATOM 1836 C CA . PHE A 1 237 ? 3.085 3.318 -11.051 1.00 93.06 237 PHE A CA 1
ATOM 1837 C C . PHE A 1 237 ? 3.609 2.054 -11.745 1.00 93.06 237 PHE A C 1
ATOM 1839 O O . PHE A 1 237 ? 4.282 2.153 -12.767 1.00 93.06 237 PHE A O 1
ATOM 1846 N N . MET A 1 238 ? 3.281 0.861 -11.242 1.00 89.62 238 MET A N 1
ATOM 1847 C CA . MET A 1 238 ? 3.734 -0.394 -11.849 1.00 89.62 238 MET A CA 1
ATOM 1848 C C . MET A 1 238 ? 3.022 -0.765 -13.149 1.00 89.62 238 MET A C 1
ATOM 1850 O O . MET A 1 238 ? 3.639 -1.387 -14.013 1.00 89.62 238 MET A O 1
ATOM 1854 N N . LEU A 1 239 ? 1.755 -0.383 -13.307 1.00 94.88 239 LEU A N 1
ATOM 1855 C CA . LEU A 1 239 ? 0.970 -0.620 -14.519 1.00 94.88 239 LEU A CA 1
ATOM 1856 C C . LEU A 1 239 ? 1.271 0.401 -15.630 1.00 94.88 239 LEU A C 1
ATOM 1858 O O . LEU A 1 239 ? 1.039 0.088 -16.799 1.00 94.88 239 LEU A O 1
ATOM 1862 N N . ALA A 1 240 ? 1.817 1.577 -15.290 1.00 96.75 240 ALA A N 1
ATOM 1863 C CA . ALA A 1 240 ? 2.247 2.599 -16.247 1.00 96.75 240 ALA A CA 1
ATOM 1864 C C . ALA A 1 240 ? 3.307 2.087 -17.242 1.00 96.75 240 ALA A C 1
ATOM 1866 O O . ALA A 1 240 ? 3.279 2.473 -18.415 1.00 96.75 240 ALA A O 1
ATOM 1867 N N . TRP A 1 241 ? 4.211 1.213 -16.781 1.00 94.38 241 TRP A N 1
ATOM 1868 C CA . TRP A 1 241 ? 5.386 0.741 -17.522 1.00 94.38 241 TRP A CA 1
ATOM 1869 C C . TRP A 1 241 ? 5.304 -0.742 -17.916 1.00 94.38 241 TRP A C 1
ATOM 1871 O O . TRP A 1 241 ? 4.719 -1.576 -17.220 1.00 94.38 241 TRP A O 1
ATOM 1881 N N . ASP A 1 242 ? 5.945 -1.080 -19.031 1.00 94.19 242 ASP A N 1
ATOM 1882 C CA . ASP A 1 242 ? 6.058 -2.429 -19.582 1.00 94.19 242 ASP A CA 1
ATOM 1883 C C . ASP A 1 242 ? 7.290 -3.157 -19.031 1.00 94.19 242 ASP A C 1
ATOM 1885 O O . ASP A 1 242 ? 8.381 -3.090 -19.590 1.00 94.19 242 ASP A O 1
ATOM 1889 N N . TRP A 1 243 ? 7.115 -3.869 -17.920 1.00 89.06 243 TRP A N 1
ATOM 1890 C CA . TRP A 1 243 ? 8.185 -4.650 -17.287 1.00 89.06 243 TRP A CA 1
ATOM 1891 C C . TRP A 1 243 ? 8.374 -6.049 -17.907 1.00 89.06 243 TRP A C 1
ATOM 1893 O O . TRP A 1 243 ? 8.969 -6.919 -17.269 1.00 89.06 243 TRP A O 1
ATOM 1903 N N . SER A 1 244 ? 7.861 -6.303 -19.117 1.00 90.19 244 SER A N 1
ATOM 1904 C CA . SER A 1 244 ? 7.918 -7.628 -19.756 1.00 90.19 244 SER A CA 1
ATOM 1905 C C . SER A 1 244 ? 9.345 -8.139 -19.963 1.00 90.19 244 SER A C 1
ATOM 1907 O O . SER A 1 244 ? 9.644 -9.267 -19.567 1.00 90.19 244 SER A O 1
ATOM 1909 N N . GLU A 1 245 ? 10.248 -7.316 -20.504 1.00 85.00 245 GLU A N 1
ATOM 1910 C CA . GLU A 1 245 ? 11.650 -7.704 -20.708 1.00 85.00 245 GLU A CA 1
ATOM 1911 C C . GLU A 1 245 ? 12.387 -7.947 -19.387 1.00 85.00 245 GLU A C 1
ATOM 1913 O O . GLU A 1 245 ? 13.071 -8.962 -19.240 1.00 85.00 245 GLU A O 1
ATOM 1918 N N . ALA A 1 246 ? 12.192 -7.068 -18.399 1.00 80.38 246 ALA A N 1
ATOM 1919 C CA . ALA A 1 246 ? 12.751 -7.224 -17.058 1.00 80.38 246 ALA A CA 1
ATOM 1920 C C . ALA A 1 246 ? 12.274 -8.528 -16.389 1.00 80.38 246 ALA A C 1
ATOM 1922 O O . ALA A 1 246 ? 13.059 -9.221 -15.734 1.00 80.38 246 ALA A O 1
ATOM 1923 N N . PHE A 1 247 ? 10.999 -8.889 -16.577 1.00 84.50 247 PHE A N 1
ATOM 1924 C CA . PHE A 1 247 ? 10.415 -10.111 -16.032 1.00 84.50 247 PHE A CA 1
ATOM 1925 C C . PHE A 1 247 ? 10.921 -11.364 -16.753 1.00 84.50 247 PHE A C 1
ATOM 1927 O O . PHE A 1 247 ? 11.373 -12.287 -16.086 1.00 84.50 247 PHE A O 1
ATOM 1934 N N . GLU A 1 248 ? 10.906 -11.439 -18.085 1.00 80.62 248 GLU A N 1
ATOM 1935 C CA . GLU A 1 248 ? 11.403 -12.643 -18.777 1.00 80.62 248 GLU A CA 1
ATOM 1936 C C . GLU A 1 248 ? 12.935 -12.802 -18.655 1.00 80.62 248 GLU A C 1
ATOM 1938 O O . GLU A 1 248 ? 13.444 -13.917 -18.752 1.00 80.62 248 GLU A O 1
ATOM 1943 N N . ALA A 1 249 ? 13.677 -11.726 -18.355 1.00 76.31 249 ALA A N 1
ATOM 1944 C CA . ALA A 1 249 ? 15.112 -11.776 -18.055 1.00 76.31 249 ALA A CA 1
ATOM 1945 C C . ALA A 1 249 ? 15.463 -12.133 -16.592 1.00 76.31 249 ALA A C 1
ATOM 1947 O O . ALA A 1 249 ? 16.641 -12.348 -16.301 1.00 76.31 249 ALA A O 1
ATOM 1948 N N . SER A 1 250 ? 14.502 -12.157 -15.656 1.00 75.19 250 SER A N 1
ATOM 1949 C CA . SER A 1 250 ? 14.803 -12.355 -14.220 1.00 75.19 250 SER A CA 1
ATOM 1950 C C . SER A 1 250 ? 13.716 -13.026 -13.370 1.00 75.19 250 SER A C 1
ATOM 1952 O O . SER A 1 250 ? 13.889 -13.210 -12.163 1.00 75.19 250 SER A O 1
ATOM 1954 N N . GLY A 1 251 ? 12.589 -13.412 -13.965 1.00 79.06 251 GLY A N 1
ATOM 1955 C CA . GLY A 1 251 ? 11.406 -13.896 -13.257 1.00 79.06 251 GLY A CA 1
ATOM 1956 C C . GLY A 1 251 ? 11.675 -15.145 -12.422 1.00 79.06 251 GLY A C 1
ATOM 1957 O O . GLY A 1 251 ? 11.110 -15.277 -11.342 1.00 79.06 251 GLY A O 1
ATOM 1958 N N . ASP A 1 252 ? 12.603 -16.009 -12.844 1.00 83.25 252 ASP A N 1
ATOM 1959 C CA . ASP A 1 252 ? 13.030 -17.199 -12.094 1.00 83.25 252 ASP A CA 1
ATOM 1960 C C . ASP A 1 252 ? 13.727 -16.892 -10.752 1.00 83.25 252 ASP A C 1
ATOM 1962 O O . ASP A 1 252 ? 13.772 -17.755 -9.865 1.00 83.25 252 ASP A O 1
ATOM 1966 N N . THR A 1 253 ? 14.231 -15.665 -10.583 1.00 79.00 253 THR A N 1
ATOM 1967 C CA . THR A 1 253 ? 14.890 -15.156 -9.371 1.00 79.00 253 THR A CA 1
ATOM 1968 C C . THR A 1 253 ? 13.875 -14.730 -8.309 1.00 79.00 253 THR A C 1
ATOM 1970 O O . THR A 1 253 ? 14.166 -14.839 -7.118 1.00 79.00 253 THR A O 1
ATOM 1973 N N . PHE A 1 254 ? 12.675 -14.307 -8.722 1.00 80.50 254 PHE A N 1
ATOM 1974 C CA . PHE A 1 254 ? 11.585 -13.895 -7.827 1.00 80.50 254 PHE A CA 1
ATOM 1975 C C . PHE A 1 254 ? 10.482 -14.955 -7.697 1.00 80.50 254 PHE A C 1
ATOM 1977 O O . PHE A 1 254 ? 9.881 -15.074 -6.634 1.00 80.50 254 PHE A O 1
ATOM 1984 N N . PHE A 1 255 ? 10.254 -15.760 -8.735 1.00 88.38 255 PHE A N 1
ATOM 1985 C CA . PHE A 1 255 ? 9.178 -16.744 -8.836 1.00 88.38 255 PHE A CA 1
ATOM 1986 C C . PHE A 1 255 ? 9.732 -18.125 -9.201 1.00 88.38 255 PHE A C 1
ATOM 1988 O O . PHE A 1 255 ? 10.471 -18.292 -10.169 1.00 88.38 255 PHE A O 1
ATOM 1995 N N . ALA A 1 256 ? 9.355 -19.153 -8.446 1.00 89.81 256 ALA A N 1
AT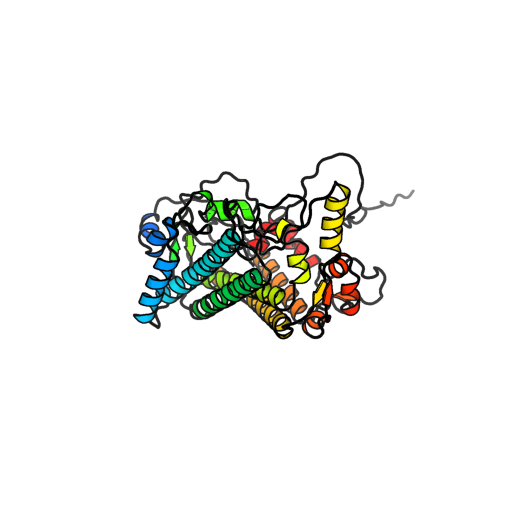OM 1996 C CA . ALA A 1 256 ? 9.757 -20.532 -8.695 1.00 89.81 256 ALA A CA 1
ATOM 1997 C C . ALA A 1 256 ? 9.169 -21.102 -9.997 1.00 89.81 256 ALA A C 1
ATOM 1999 O O . ALA A 1 256 ? 9.798 -21.971 -10.604 1.00 89.81 256 ALA A O 1
ATOM 2000 N N . GLY A 1 257 ? 8.027 -20.570 -10.447 1.00 87.19 257 GLY A N 1
ATOM 2001 C CA . GLY A 1 257 ? 7.420 -20.856 -11.747 1.00 87.19 257 GLY A CA 1
ATOM 2002 C C . GLY A 1 257 ? 7.906 -19.982 -12.912 1.00 87.19 257 GLY A C 1
ATOM 2003 O O . GLY A 1 257 ? 7.353 -20.086 -14.007 1.00 87.19 257 GLY A O 1
ATOM 2004 N N . GLY A 1 258 ? 8.887 -19.096 -12.703 1.00 85.62 258 GLY A N 1
ATOM 2005 C CA . GLY A 1 258 ? 9.427 -18.222 -13.751 1.00 85.62 258 GLY A CA 1
ATOM 2006 C C . GLY A 1 258 ? 10.247 -18.963 -14.817 1.00 85.62 258 GLY A C 1
ATOM 2007 O O . GLY A 1 258 ? 10.777 -20.051 -14.576 1.00 85.62 258 GLY A O 1
ATOM 2008 N N . THR A 1 259 ? 10.370 -18.356 -16.003 1.00 81.12 259 THR A N 1
ATOM 2009 C CA . THR A 1 259 ? 11.190 -18.860 -17.117 1.00 81.12 259 THR A CA 1
ATOM 2010 C C . THR A 1 259 ? 12.659 -18.985 -16.682 1.00 81.12 259 THR A C 1
ATOM 2012 O O . THR A 1 259 ? 13.362 -17.986 -16.564 1.00 81.12 259 THR A O 1
ATOM 2015 N N . LYS A 1 260 ? 13.133 -20.214 -16.426 1.00 75.56 260 LYS A N 1
ATOM 2016 C CA . LYS A 1 260 ? 14.523 -20.466 -16.007 1.00 75.56 260 LYS A CA 1
ATOM 2017 C C . LYS A 1 260 ? 15.499 -20.141 -17.133 1.00 75.56 260 LYS A C 1
ATOM 2019 O O . LYS A 1 260 ? 15.417 -20.747 -18.203 1.00 75.56 260 LYS A O 1
ATOM 2024 N N . LEU A 1 261 ? 16.468 -19.268 -16.867 1.00 64.81 261 LEU A N 1
ATOM 2025 C CA . LEU A 1 261 ? 17.591 -19.068 -17.784 1.00 64.81 261 LEU A CA 1
ATOM 2026 C C . LEU A 1 261 ? 18.535 -20.292 -17.763 1.00 64.81 261 LEU A C 1
ATOM 2028 O O . LEU A 1 261 ? 18.661 -20.950 -16.723 1.00 64.81 261 LEU A O 1
ATOM 2032 N N . PRO A 1 262 ? 19.230 -20.611 -18.876 1.00 61.88 262 PRO A N 1
ATOM 2033 C CA . PRO A 1 262 ? 20.237 -21.670 -18.898 1.00 61.88 262 PRO A CA 1
ATOM 2034 C C . PRO A 1 262 ? 21.320 -21.434 -17.837 1.00 61.88 262 PRO A C 1
ATOM 2036 O O . PRO A 1 262 ? 21.955 -20.380 -17.806 1.00 61.88 262 PRO A O 1
ATOM 2039 N N . GLN A 1 263 ? 21.531 -22.416 -16.959 1.00 54.56 263 GLN A N 1
ATOM 2040 C CA . GLN A 1 263 ? 22.493 -22.310 -15.862 1.00 54.56 263 GLN A CA 1
ATOM 2041 C C . GLN A 1 263 ? 23.894 -22.700 -16.346 1.00 54.56 263 GLN A C 1
ATOM 2043 O O . GLN A 1 263 ? 24.187 -23.881 -16.522 1.00 54.56 263 GLN A O 1
ATOM 2048 N N . GLY A 1 264 ? 24.748 -21.700 -16.572 1.00 54.25 264 GLY A N 1
ATOM 2049 C CA . GLY A 1 264 ? 26.184 -21.894 -16.776 1.00 54.25 264 GLY A CA 1
ATOM 2050 C C . GLY A 1 264 ? 26.986 -21.805 -15.472 1.00 54.25 264 GLY A C 1
ATOM 2051 O O . GLY A 1 264 ? 26.437 -21.809 -14.372 1.00 54.25 264 GLY A O 1
ATOM 2052 N N . GLU A 1 265 ? 28.308 -21.677 -15.605 1.00 54.12 265 GLU A N 1
ATOM 2053 C CA . GLU A 1 265 ? 29.239 -21.500 -14.481 1.00 54.12 265 GLU A CA 1
ATOM 2054 C C . GLU A 1 265 ? 29.008 -20.193 -13.687 1.00 54.12 265 GLU A C 1
ATOM 2056 O O . GLU A 1 265 ? 28.161 -19.362 -14.021 1.00 54.12 265 GLU A O 1
ATOM 2061 N N . LEU A 1 266 ? 29.835 -19.946 -12.662 1.00 51.78 266 LEU A N 1
ATOM 2062 C CA . LEU A 1 266 ? 29.833 -18.716 -11.854 1.00 51.78 266 LEU A CA 1
ATOM 2063 C C . LEU A 1 266 ? 29.780 -17.423 -12.696 1.00 51.78 266 LEU A C 1
ATOM 2065 O O . LEU A 1 266 ? 29.112 -16.463 -12.306 1.00 51.78 266 LEU A O 1
ATOM 2069 N N . LEU A 1 267 ? 30.433 -17.409 -13.865 1.00 52.81 267 LEU A N 1
ATOM 2070 C CA . LEU A 1 267 ? 30.402 -16.277 -14.793 1.00 52.81 267 LEU A CA 1
ATOM 2071 C C . LEU A 1 267 ? 28.991 -16.016 -15.354 1.00 52.81 267 LEU A C 1
ATOM 2073 O O . LEU A 1 267 ? 28.598 -14.862 -15.476 1.00 52.81 267 LEU A O 1
ATOM 2077 N N . SER A 1 268 ? 28.207 -17.065 -15.628 1.00 56.56 268 SER A N 1
ATOM 2078 C CA . SER A 1 268 ? 26.798 -16.972 -16.044 1.00 56.56 268 SER A CA 1
ATOM 2079 C C . SER A 1 268 ? 25.906 -16.488 -14.898 1.00 56.56 268 SER A C 1
ATOM 2081 O O . SER A 1 268 ? 25.057 -15.628 -15.112 1.00 56.56 268 SER A O 1
ATOM 2083 N N . MET A 1 269 ? 26.145 -16.932 -13.659 1.00 54.44 269 MET A N 1
ATOM 2084 C CA . MET A 1 269 ? 25.411 -16.409 -12.495 1.00 54.44 269 MET A CA 1
ATOM 2085 C C . MET A 1 269 ? 25.671 -14.916 -12.249 1.00 54.44 269 MET A C 1
ATOM 2087 O O . MET A 1 269 ? 24.762 -14.192 -11.835 1.00 54.44 269 MET A O 1
ATOM 2091 N N . MET A 1 270 ? 26.896 -14.440 -12.497 1.00 54.50 270 MET A N 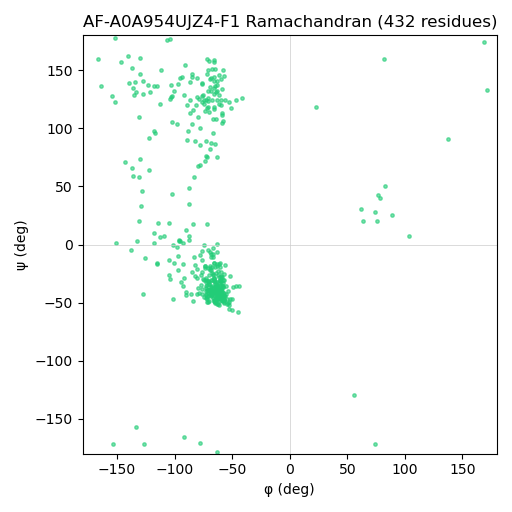1
ATOM 2092 C CA . MET A 1 270 ? 27.197 -13.007 -12.478 1.00 54.50 270 MET A CA 1
ATOM 2093 C C . MET A 1 270 ? 26.584 -12.295 -13.685 1.00 54.50 270 MET A C 1
ATOM 2095 O O . MET A 1 270 ? 25.932 -11.272 -13.496 1.00 54.50 270 MET A O 1
ATOM 2099 N N . ALA A 1 271 ? 26.714 -12.847 -14.895 1.00 56.88 271 ALA A N 1
ATOM 2100 C CA . ALA A 1 271 ? 26.140 -12.278 -16.112 1.00 56.88 271 ALA A CA 1
ATOM 2101 C C . ALA A 1 271 ? 24.620 -12.098 -16.004 1.00 56.88 271 ALA A C 1
ATOM 2103 O O . ALA A 1 271 ? 24.140 -11.016 -16.303 1.00 56.88 271 ALA A O 1
ATOM 2104 N N . ASN A 1 272 ? 23.870 -13.076 -15.485 1.00 56.69 272 ASN A N 1
ATOM 2105 C CA . ASN A 1 272 ? 22.419 -12.955 -15.297 1.00 56.69 272 ASN A CA 1
ATOM 2106 C C . ASN A 1 272 ? 22.061 -11.860 -14.272 1.00 56.69 272 ASN A C 1
ATOM 2108 O O . ASN A 1 272 ? 21.070 -11.156 -14.444 1.00 56.69 272 ASN A O 1
ATOM 2112 N N . ARG A 1 273 ? 22.885 -11.649 -13.232 1.00 58.00 273 ARG A N 1
ATOM 2113 C CA . ARG A 1 273 ? 22.708 -10.540 -12.273 1.00 58.00 273 ARG A CA 1
ATOM 2114 C C . ARG A 1 273 ? 23.039 -9.177 -12.882 1.00 58.00 273 ARG A C 1
ATOM 2116 O O . ARG A 1 273 ? 22.325 -8.218 -12.611 1.00 58.00 273 ARG A O 1
ATOM 2123 N N . PHE A 1 274 ? 24.082 -9.086 -13.707 1.00 57.03 274 PHE A N 1
ATOM 2124 C CA . PHE A 1 274 ? 24.386 -7.871 -14.467 1.00 57.03 274 PHE A CA 1
ATOM 2125 C C . PHE A 1 274 ? 23.330 -7.597 -15.546 1.00 57.03 274 PHE A C 1
ATOM 2127 O O . PHE A 1 274 ? 22.957 -6.447 -15.725 1.00 57.03 274 PHE A O 1
ATOM 2134 N N . LEU A 1 275 ? 22.789 -8.630 -16.198 1.00 56.22 275 LEU A N 1
ATOM 2135 C CA . LEU A 1 275 ? 21.721 -8.515 -17.190 1.00 56.22 275 LEU A CA 1
ATOM 2136 C C . LEU A 1 275 ? 20.409 -8.054 -16.548 1.00 56.22 275 LEU A C 1
ATOM 2138 O O . LEU A 1 275 ? 19.786 -7.151 -17.085 1.00 56.22 275 LEU A O 1
ATOM 2142 N N . LEU A 1 276 ? 20.041 -8.591 -15.377 1.00 58.53 276 LEU A N 1
ATOM 2143 C CA . LEU A 1 276 ? 18.962 -8.048 -14.543 1.00 58.53 276 LEU A CA 1
ATOM 2144 C C . LEU A 1 276 ? 19.192 -6.552 -14.285 1.00 58.53 276 LEU A C 1
ATOM 2146 O O . LEU A 1 276 ? 18.319 -5.747 -14.573 1.00 58.53 276 LEU A O 1
ATOM 2150 N N . ILE A 1 277 ? 20.378 -6.165 -13.809 1.00 57.50 277 ILE A N 1
ATOM 2151 C CA . ILE A 1 277 ? 20.705 -4.762 -13.499 1.00 57.50 277 ILE A CA 1
ATOM 2152 C C . ILE A 1 277 ? 20.733 -3.863 -14.756 1.00 57.50 277 ILE A C 1
ATOM 2154 O O . ILE A 1 277 ? 20.433 -2.679 -14.647 1.00 57.50 277 ILE A O 1
ATOM 2158 N N . HIS A 1 278 ? 21.055 -4.397 -15.937 1.00 56.16 278 HIS A N 1
ATOM 2159 C CA . HIS A 1 278 ? 21.087 -3.681 -17.224 1.00 56.16 278 HIS A CA 1
ATOM 2160 C C . HIS A 1 278 ? 19.809 -3.836 -18.070 1.00 56.16 278 HIS A C 1
ATOM 2162 O O . HIS A 1 278 ? 19.777 -3.354 -19.196 1.00 56.16 278 HIS A O 1
ATOM 2168 N N . ARG A 1 279 ? 18.765 -4.506 -17.567 1.00 63.84 279 ARG A N 1
ATOM 2169 C CA . ARG A 1 279 ? 17.453 -4.644 -18.230 1.00 63.84 279 ARG A CA 1
ATOM 2170 C C . ARG A 1 279 ? 16.291 -4.283 -17.307 1.00 63.84 279 ARG A C 1
ATOM 2172 O O . ARG A 1 279 ? 15.202 -4.833 -17.422 1.00 63.84 279 ARG A O 1
ATOM 2179 N N . LEU A 1 280 ? 16.511 -3.324 -16.409 1.00 70.25 280 LEU A N 1
ATOM 2180 C CA . LEU A 1 280 ? 15.427 -2.598 -15.736 1.00 70.25 280 LEU A CA 1
ATOM 2181 C C . LEU A 1 280 ? 14.983 -1.375 -16.558 1.00 70.25 280 LEU A C 1
ATOM 2183 O O . LEU A 1 280 ? 14.651 -0.341 -15.983 1.00 70.25 280 LEU A O 1
ATOM 2187 N N . GLU A 1 281 ? 15.013 -1.511 -17.885 1.00 81.06 281 GLU A N 1
ATOM 2188 C CA . GLU A 1 281 ? 14.376 -0.616 -18.847 1.00 81.06 281 GLU A CA 1
ATOM 2189 C C . GLU A 1 281 ? 12.927 -1.080 -19.044 1.00 81.06 281 GLU A C 1
ATOM 2191 O O . GLU A 1 281 ? 12.682 -2.241 -19.375 1.00 81.06 281 GLU A O 1
ATOM 2196 N N . ALA A 1 282 ? 11.965 -0.187 -18.821 1.00 89.06 282 ALA A N 1
ATOM 2197 C CA . ALA A 1 282 ? 10.542 -0.469 -18.974 1.00 89.06 282 ALA A CA 1
ATOM 2198 C C . ALA A 1 282 ? 9.873 0.637 -19.813 1.00 89.06 282 ALA A C 1
ATOM 2200 O O . ALA A 1 282 ? 9.757 1.770 -19.337 1.00 89.06 282 ALA A O 1
ATOM 2201 N N . PRO A 1 283 ? 9.449 0.361 -21.062 1.00 95.19 283 PRO A N 1
ATOM 2202 C CA . PRO A 1 283 ? 8.748 1.331 -21.903 1.00 95.19 283 PRO A CA 1
ATOM 2203 C C . PRO A 1 283 ? 7.437 1.836 -21.291 1.00 95.19 283 PRO A C 1
ATOM 2205 O O . PRO A 1 283 ? 6.675 1.069 -20.701 1.00 95.19 283 PRO A O 1
ATOM 2208 N N . LEU A 1 284 ? 7.131 3.118 -21.475 1.00 96.81 284 LEU A N 1
ATOM 2209 C CA . LEU A 1 284 ? 5.878 3.727 -21.033 1.00 96.81 284 LEU A CA 1
ATOM 2210 C C . LEU A 1 284 ? 4.700 3.233 -21.891 1.00 96.81 284 LEU A C 1
ATOM 2212 O O . LEU A 1 284 ? 4.774 3.231 -23.122 1.00 96.81 284 LEU A O 1
ATOM 2216 N N . ARG A 1 285 ? 3.600 2.815 -21.252 1.00 97.62 285 ARG A N 1
ATOM 2217 C CA . ARG A 1 285 ? 2.384 2.315 -21.933 1.00 97.62 285 ARG A CA 1
ATOM 2218 C C . ARG A 1 285 ? 1.110 3.014 -21.484 1.00 97.62 285 ARG A C 1
ATOM 2220 O O . ARG A 1 285 ? 0.269 3.332 -22.316 1.00 97.62 285 ARG A O 1
ATOM 2227 N N . GLU A 1 286 ? 0.962 3.252 -20.183 1.00 97.56 286 GLU A N 1
ATOM 2228 C CA . GLU A 1 286 ? -0.262 3.804 -19.589 1.00 97.56 286 GLU A CA 1
ATOM 2229 C C . GLU A 1 286 ? 0.054 5.117 -18.835 1.00 97.56 286 GLU A C 1
ATOM 2231 O O . GLU A 1 286 ? -0.095 5.181 -17.615 1.00 97.56 286 GLU A O 1
ATOM 2236 N N . PRO A 1 287 ? 0.508 6.187 -19.529 1.00 96.62 287 PRO A N 1
ATOM 2237 C CA . PRO A 1 287 ? 1.039 7.410 -18.906 1.00 96.62 287 PRO A CA 1
ATOM 2238 C C . PRO A 1 287 ? 0.064 8.121 -17.962 1.00 96.62 287 PRO A C 1
ATOM 2240 O O . PRO A 1 287 ? 0.487 8.702 -16.964 1.00 96.62 287 PRO A O 1
ATOM 2243 N N . ALA A 1 288 ? -1.245 8.028 -18.222 1.00 97.75 288 ALA A N 1
ATOM 2244 C CA . ALA A 1 288 ? -2.283 8.582 -17.351 1.00 97.75 288 ALA A CA 1
ATOM 2245 C C . ALA A 1 288 ? -2.217 8.037 -15.909 1.00 97.75 288 ALA A C 1
ATOM 2247 O O . ALA A 1 288 ? -2.609 8.730 -14.968 1.00 97.75 288 ALA A O 1
ATOM 2248 N N . ARG A 1 289 ? -1.663 6.831 -15.714 1.00 97.62 289 ARG A N 1
ATOM 2249 C CA . ARG A 1 289 ? -1.474 6.235 -14.388 1.00 97.62 289 ARG A CA 1
ATOM 2250 C C . ARG A 1 289 ? -0.451 6.959 -13.529 1.00 97.62 289 ARG A C 1
ATOM 2252 O O . ARG A 1 289 ? -0.559 6.901 -12.314 1.00 97.62 289 ARG A O 1
ATOM 2259 N N . LEU A 1 290 ? 0.505 7.686 -14.107 1.00 97.56 290 LEU A N 1
ATOM 2260 C CA . LEU A 1 290 ? 1.477 8.438 -13.307 1.00 97.56 290 LEU A CA 1
ATOM 2261 C C . LEU A 1 290 ? 0.812 9.634 -12.608 1.00 97.56 290 LEU A C 1
ATOM 2263 O O . LEU A 1 290 ? 1.075 9.885 -11.433 1.00 97.56 290 LEU A O 1
ATOM 2267 N N . GLU A 1 291 ? -0.115 10.322 -13.282 1.00 97.81 291 GLU A N 1
ATOM 2268 C CA . GLU A 1 291 ? -0.949 11.357 -12.652 1.00 97.81 291 GLU A CA 1
ATOM 2269 C C . GLU A 1 291 ? -1.998 10.737 -11.721 1.00 97.81 291 GLU A C 1
ATOM 2271 O O . GLU A 1 291 ? -2.308 11.306 -10.677 1.00 97.81 291 GLU A O 1
ATOM 2276 N N . SER A 1 292 ? -2.500 9.538 -12.028 1.00 98.06 292 SER A N 1
ATOM 2277 C CA . SER A 1 292 ? -3.381 8.798 -11.122 1.00 98.06 292 SER A CA 1
ATOM 2278 C C . SER A 1 292 ? -2.685 8.407 -9.808 1.00 98.06 292 SER A C 1
ATOM 2280 O O . SER A 1 292 ? -3.170 8.775 -8.738 1.00 98.06 292 SER A O 1
ATOM 2282 N N . ALA A 1 293 ? -1.478 7.841 -9.870 1.00 96.12 293 ALA A N 1
ATOM 2283 C CA . ALA A 1 293 ? -0.620 7.614 -8.710 1.00 96.12 293 ALA A CA 1
ATOM 2284 C C . ALA A 1 293 ? -0.316 8.915 -7.952 1.00 96.12 293 ALA A C 1
ATOM 2286 O O . ALA A 1 293 ? -0.387 8.933 -6.725 1.00 96.12 293 ALA A O 1
ATOM 2287 N N . ARG A 1 294 ? -0.040 10.029 -8.650 1.00 96.94 294 ARG A N 1
ATOM 2288 C CA . ARG A 1 294 ? 0.183 11.337 -8.008 1.00 96.94 294 ARG A CA 1
ATOM 2289 C C . ARG A 1 294 ? -1.048 11.819 -7.233 1.00 96.94 294 ARG A C 1
ATOM 2291 O O . ARG A 1 294 ? -0.891 12.307 -6.116 1.00 96.94 294 ARG A O 1
ATOM 2298 N N . ARG A 1 295 ? -2.260 11.648 -7.780 1.00 98.00 295 ARG A N 1
ATOM 2299 C CA . ARG A 1 295 ? -3.524 11.931 -7.071 1.00 98.00 295 ARG A CA 1
ATOM 2300 C C . ARG A 1 295 ? -3.697 11.025 -5.854 1.00 98.00 295 ARG A C 1
ATOM 2302 O O . ARG A 1 295 ? -3.985 11.535 -4.782 1.00 98.00 295 ARG A O 1
ATOM 2309 N N . HIS A 1 296 ? -3.471 9.719 -5.990 1.00 96.69 296 HIS A N 1
ATOM 2310 C CA . HIS A 1 296 ? -3.588 8.781 -4.873 1.00 96.69 296 HIS A CA 1
ATOM 2311 C C . HIS A 1 296 ? -2.588 9.080 -3.741 1.00 96.69 296 HIS A C 1
ATOM 2313 O O . HIS A 1 296 ? -2.978 9.084 -2.577 1.00 96.69 296 HIS A O 1
ATOM 2319 N N . LEU A 1 297 ? -1.336 9.438 -4.050 1.00 95.19 297 LEU A N 1
ATOM 2320 C CA . LEU A 1 297 ? -0.377 9.889 -3.031 1.00 95.19 297 LEU A CA 1
ATOM 2321 C C . LEU A 1 297 ? -0.851 11.164 -2.312 1.00 95.19 297 LEU A C 1
ATOM 2323 O O . LEU A 1 297 ? -0.733 11.248 -1.093 1.00 95.19 297 LEU A O 1
ATOM 2327 N N . LEU A 1 298 ? -1.437 12.130 -3.030 1.00 97.00 298 LEU A N 1
ATOM 2328 C CA . LEU A 1 298 ? -2.042 13.320 -2.415 1.00 97.00 298 LEU A CA 1
ATOM 2329 C C . LEU A 1 298 ? -3.229 12.953 -1.507 1.00 97.00 298 LEU A C 1
ATOM 2331 O O . LEU A 1 298 ? -3.303 13.443 -0.381 1.00 97.00 298 LEU A O 1
ATOM 2335 N N . SER A 1 299 ? -4.110 12.047 -1.945 1.00 97.56 299 SER A N 1
ATOM 2336 C CA . SER A 1 299 ? -5.219 11.538 -1.127 1.00 97.56 299 SER A CA 1
ATOM 2337 C C . SER A 1 299 ? -4.725 10.857 0.154 1.00 97.56 299 SER A C 1
ATOM 2339 O O . SER A 1 299 ? -5.271 11.124 1.220 1.00 97.56 299 SER A O 1
ATOM 2341 N N . ALA A 1 300 ? -3.666 10.043 0.089 1.00 93.56 300 ALA A N 1
ATOM 2342 C CA . ALA A 1 300 ? -3.084 9.394 1.266 1.00 93.56 300 ALA A CA 1
ATOM 2343 C C . ALA A 1 300 ? -2.550 10.409 2.298 1.00 93.56 300 ALA A C 1
ATOM 2345 O O . ALA A 1 300 ? -2.859 10.294 3.485 1.00 93.56 300 ALA A O 1
ATOM 2346 N N . LEU A 1 301 ? -1.831 11.451 1.857 1.00 93.56 301 LEU A N 1
ATOM 2347 C CA . LEU A 1 301 ? -1.369 12.529 2.745 1.00 93.56 301 LEU A CA 1
ATOM 2348 C C . LEU A 1 301 ? -2.548 13.275 3.387 1.00 93.56 301 LEU A C 1
ATOM 2350 O O . LEU A 1 301 ? -2.556 13.510 4.596 1.00 93.56 301 LEU A O 1
ATOM 2354 N N . GLN A 1 302 ? -3.567 13.619 2.596 1.00 95.75 302 GLN A N 1
ATOM 2355 C CA . GLN A 1 302 ? -4.761 14.314 3.083 1.00 95.75 302 GLN A CA 1
ATOM 2356 C C . GLN A 1 302 ? -5.579 13.455 4.058 1.00 95.75 302 GLN A C 1
ATOM 2358 O O . GLN A 1 302 ? -6.196 14.003 4.974 1.00 95.75 302 GLN A O 1
ATOM 2363 N N . LEU A 1 303 ? -5.578 12.128 3.908 1.00 95.69 303 LEU A N 1
ATOM 2364 C CA . LEU A 1 303 ? -6.221 11.203 4.843 1.00 95.69 303 LEU A CA 1
ATOM 2365 C C . LEU A 1 303 ? -5.405 11.014 6.124 1.00 95.69 303 LEU A C 1
ATOM 2367 O O . LEU A 1 303 ? -6.001 11.041 7.193 1.00 95.69 303 LEU A O 1
ATOM 2371 N N . SER A 1 304 ? -4.069 10.956 6.068 1.00 93.00 304 SER A N 1
ATOM 2372 C CA . SER A 1 304 ? -3.232 10.975 7.284 1.00 93.00 304 SER A CA 1
ATOM 2373 C C . SER A 1 304 ? -3.463 12.260 8.104 1.00 93.00 304 SER A C 1
ATOM 2375 O O . SER A 1 304 ? -3.600 12.208 9.328 1.00 93.00 304 SER A O 1
ATOM 2377 N N . GLN A 1 305 ? -3.640 13.415 7.442 1.00 93.00 305 GLN A N 1
ATOM 2378 C CA . GLN A 1 305 ? -4.040 14.665 8.112 1.00 93.00 305 GLN A CA 1
ATOM 2379 C C . GLN A 1 305 ? -5.456 14.615 8.728 1.00 93.00 305 GLN A C 1
ATOM 2381 O O . GLN A 1 305 ? -5.699 15.308 9.718 1.00 93.00 305 GLN A O 1
ATOM 2386 N N . GLN A 1 306 ? -6.399 13.862 8.141 1.00 94.75 306 GLN A N 1
ATOM 2387 C CA . GLN A 1 306 ? -7.782 13.706 8.631 1.00 94.75 306 GLN A CA 1
ATOM 2388 C C . GLN A 1 306 ? -7.885 12.695 9.779 1.00 94.75 306 GLN A C 1
ATOM 2390 O O . GLN A 1 306 ? -8.544 12.980 10.771 1.00 94.75 306 GLN A O 1
ATOM 2395 N N . MET A 1 307 ? -7.193 11.561 9.669 1.00 93.56 307 MET A N 1
ATOM 2396 C CA . MET A 1 307 ? -7.097 10.506 10.680 1.00 93.56 307 MET A CA 1
ATOM 2397 C C . MET A 1 307 ? -6.646 11.086 12.024 1.00 93.56 307 MET A C 1
ATOM 2399 O O . MET A 1 307 ? -7.333 10.921 13.024 1.00 93.56 307 MET A O 1
ATOM 2403 N N . TRP A 1 308 ? -5.562 11.869 12.042 1.00 92.62 308 TRP A N 1
ATOM 2404 C CA . TRP A 1 308 ? -5.114 12.530 13.273 1.00 92.62 308 TRP A CA 1
ATOM 2405 C C . TRP A 1 308 ? -6.150 13.493 13.872 1.00 92.62 308 TRP A C 1
ATOM 2407 O O . TRP A 1 308 ? -6.203 13.622 15.088 1.00 92.62 308 TRP A O 1
ATOM 2417 N N . LYS A 1 309 ? -7.006 14.128 13.059 1.00 93.00 309 LYS A N 1
ATOM 2418 C CA . LYS A 1 309 ? -8.082 15.009 13.553 1.00 93.00 309 LYS A CA 1
ATOM 2419 C C . LYS A 1 309 ? -9.272 14.236 14.128 1.00 93.00 309 LYS A C 1
ATOM 2421 O O . LYS A 1 309 ? -10.000 14.806 14.933 1.00 93.00 309 LYS A O 1
ATOM 2426 N N . ALA A 1 310 ? -9.473 12.980 13.723 1.00 92.19 310 ALA A N 1
ATOM 2427 C CA . ALA A 1 310 ? -10.405 12.070 14.389 1.00 92.19 310 ALA A CA 1
ATOM 2428 C C . ALA A 1 310 ? -9.834 11.649 15.757 1.00 92.19 310 ALA A C 1
ATOM 2430 O O . ALA A 1 310 ? -10.466 11.919 16.775 1.00 92.19 310 ALA A O 1
ATOM 2431 N N . ILE A 1 311 ? -8.571 11.205 15.784 1.00 90.31 311 ILE A N 1
ATOM 2432 C CA . ILE A 1 311 ? -7.827 10.818 17.001 1.00 90.31 311 ILE A CA 1
ATOM 2433 C C . ILE A 1 311 ? -7.744 11.958 18.032 1.00 90.31 311 ILE A C 1
ATOM 2435 O O . ILE A 1 311 ? -7.824 11.749 19.241 1.00 90.31 311 ILE A O 1
ATOM 2439 N N . GLU A 1 312 ? -7.608 13.207 17.586 1.00 90.56 312 GLU A N 1
ATOM 2440 C CA . GLU A 1 312 ? -7.620 14.379 18.474 1.00 90.56 312 GLU A CA 1
ATOM 2441 C C . GLU A 1 312 ? -9.018 14.742 19.018 1.00 90.56 312 GLU A C 1
ATOM 2443 O O . GLU A 1 312 ? -9.106 15.471 20.015 1.00 90.56 312 GLU A O 1
ATOM 2448 N N . ALA A 1 313 ? -10.087 14.245 18.383 1.00 90.38 313 ALA A N 1
ATOM 2449 C CA . ALA A 1 313 ? -11.490 14.475 18.734 1.00 90.38 313 ALA A CA 1
ATOM 2450 C C . ALA A 1 313 ? -12.139 13.318 19.524 1.00 90.38 313 ALA A C 1
ATOM 2452 O O . ALA A 1 313 ? -13.190 13.527 20.134 1.00 90.38 313 ALA A O 1
ATOM 2453 N N . GLU A 1 314 ? -11.524 12.133 19.542 1.00 87.06 314 GLU A N 1
ATOM 2454 C CA . GLU A 1 314 ? -11.923 10.997 20.377 1.00 87.06 314 GLU A CA 1
ATOM 2455 C C . GLU A 1 314 ? -11.923 11.343 21.879 1.00 87.06 314 GLU A C 1
ATOM 2457 O O . GLU A 1 314 ? -11.177 12.202 22.367 1.00 87.06 314 GLU A O 1
ATOM 2462 N N . THR A 1 315 ? -12.802 10.669 22.629 1.00 82.75 315 THR A N 1
ATOM 2463 C CA . THR A 1 315 ? -13.003 10.919 24.072 1.00 82.75 315 THR A CA 1
ATOM 2464 C C . THR A 1 315 ? -12.868 9.679 24.952 1.00 82.75 315 THR A C 1
ATOM 2466 O O . THR A 1 315 ? -12.796 9.817 26.174 1.00 82.75 315 THR A O 1
ATOM 2469 N N . ASP A 1 316 ? -12.832 8.488 24.354 1.00 78.00 316 ASP A N 1
ATOM 2470 C CA . ASP A 1 316 ? -12.588 7.210 25.018 1.00 78.00 316 ASP A CA 1
ATOM 2471 C C . ASP A 1 316 ? -11.160 6.675 24.778 1.00 78.00 316 ASP A C 1
ATOM 2473 O O . ASP A 1 316 ? -10.323 7.330 24.161 1.00 78.00 316 ASP A O 1
ATOM 2477 N N . ASP A 1 317 ? -10.867 5.537 25.414 1.00 81.88 317 ASP A N 1
ATOM 2478 C CA . ASP A 1 317 ? -9.569 4.848 25.436 1.00 81.88 317 ASP A CA 1
ATOM 2479 C C . ASP A 1 317 ? -9.826 3.325 25.422 1.00 81.88 317 ASP A C 1
ATOM 2481 O O . ASP A 1 317 ? -9.762 2.631 26.443 1.00 81.88 317 ASP A O 1
ATOM 2485 N N . ASN A 1 318 ? -10.282 2.813 24.276 1.00 81.12 318 ASN A N 1
ATOM 2486 C CA . ASN A 1 318 ? -11.071 1.583 24.150 1.00 81.12 318 ASN A CA 1
ATOM 2487 C C . ASN A 1 318 ? -10.504 0.581 23.123 1.00 81.12 318 ASN A C 1
ATOM 2489 O O . ASN A 1 318 ? -11.255 -0.079 22.400 1.00 81.12 318 ASN A O 1
ATOM 2493 N N . ARG A 1 319 ? -9.185 0.345 23.188 1.00 79.81 319 ARG A N 1
ATOM 2494 C CA . ARG A 1 319 ? -8.404 -0.584 22.330 1.00 79.81 319 ARG A CA 1
ATOM 2495 C C . ARG A 1 319 ? -8.089 -0.027 20.935 1.00 79.81 319 ARG A C 1
ATOM 2497 O O . ARG A 1 319 ? -8.117 -0.777 19.958 1.00 79.81 319 ARG A O 1
ATOM 2504 N N . GLU A 1 320 ? -7.753 1.255 20.878 1.00 80.94 320 GLU A N 1
ATOM 2505 C CA . GLU A 1 320 ? -7.536 2.007 19.635 1.00 80.94 320 GLU A CA 1
ATOM 2506 C C . GLU A 1 320 ? -6.383 1.432 18.806 1.00 80.94 320 GLU A C 1
ATOM 2508 O O . GLU A 1 320 ? -5.381 0.966 19.360 1.00 80.94 320 GLU A O 1
ATOM 2513 N N . TRP A 1 321 ? -6.493 1.490 17.480 1.00 81.12 321 TRP A N 1
ATOM 2514 C CA . TRP A 1 321 ? -5.451 1.059 16.538 1.00 81.12 321 TRP A CA 1
ATOM 2515 C C . TRP A 1 321 ? -4.293 2.071 16.438 1.00 81.12 321 TRP A C 1
ATOM 2517 O O . TRP A 1 321 ? -3.124 1.680 16.526 1.00 81.12 321 TRP A O 1
ATOM 2527 N N . ILE A 1 322 ? -4.588 3.377 16.378 1.00 78.94 322 ILE A N 1
ATOM 2528 C CA . ILE A 1 322 ? -3.603 4.456 16.584 1.00 78.94 322 ILE A CA 1
ATOM 2529 C C . ILE A 1 322 ? -4.057 5.353 17.739 1.00 78.94 322 ILE A C 1
ATOM 2531 O O . ILE A 1 322 ? -4.739 6.351 17.548 1.00 78.94 322 ILE A O 1
ATOM 2535 N N . ALA A 1 323 ? -3.610 5.023 18.951 1.00 80.25 323 ALA A N 1
ATOM 2536 C CA . ALA A 1 323 ? -3.838 5.861 20.125 1.00 80.25 323 ALA A CA 1
ATOM 2537 C C . ALA A 1 323 ? -3.138 7.234 20.002 1.00 80.25 323 ALA A C 1
ATOM 2539 O O . ALA A 1 323 ? -1.937 7.332 19.717 1.00 80.25 323 ALA A O 1
ATOM 2540 N N . GLY A 1 324 ? -3.886 8.300 20.278 1.00 83.25 324 GLY A N 1
ATOM 2541 C CA . GLY A 1 324 ? -3.415 9.678 20.357 1.00 83.25 324 GLY A CA 1
ATOM 2542 C C . GLY A 1 324 ? -2.681 10.029 21.661 1.00 83.25 324 GLY A C 1
ATOM 2543 O O . GLY A 1 324 ? -2.396 9.162 22.491 1.00 83.25 324 GLY A O 1
ATOM 2544 N N . PRO A 1 325 ? -2.376 11.323 21.897 1.00 83.56 325 PRO A N 1
ATOM 2545 C CA . PRO A 1 325 ? -1.536 11.775 23.016 1.00 83.56 325 PRO A CA 1
ATOM 2546 C C . PRO A 1 325 ? -2.124 11.578 24.422 1.00 83.56 325 PRO A C 1
ATOM 2548 O O . PRO A 1 325 ? -1.431 11.824 25.410 1.00 83.56 325 PRO A O 1
ATOM 2551 N N . LYS A 1 326 ? -3.410 11.221 24.518 1.00 81.38 326 LYS A N 1
ATOM 2552 C CA . LYS A 1 326 ? -4.171 11.079 25.774 1.00 81.38 326 LYS A CA 1
ATOM 2553 C C . LYS A 1 326 ? -4.627 9.639 26.042 1.00 81.38 326 LYS A C 1
ATOM 2555 O O . LYS A 1 326 ? -5.019 9.350 27.167 1.00 81.38 326 LYS A O 1
ATOM 2560 N N . GLN A 1 327 ? -4.598 8.779 25.024 1.00 78.31 327 GLN A N 1
ATOM 2561 C CA . GLN A 1 327 ? -5.092 7.403 25.072 1.00 78.31 327 GLN A CA 1
ATOM 2562 C C . GLN A 1 327 ? -3.977 6.433 25.474 1.00 78.31 327 GLN A C 1
ATOM 2564 O O . GLN A 1 327 ? -2.782 6.666 25.249 1.00 78.31 327 GLN A O 1
ATOM 2569 N N . THR A 1 328 ? -4.366 5.307 26.056 1.00 72.25 328 THR A N 1
ATOM 2570 C CA . THR A 1 328 ? -3.465 4.210 26.363 1.00 72.25 328 THR A CA 1
ATOM 2571 C C . THR A 1 328 ? -3.109 3.506 25.064 1.00 72.25 328 THR A C 1
ATOM 2573 O O . THR A 1 328 ? -3.936 2.843 24.442 1.00 72.25 328 THR A O 1
ATOM 2576 N N . HIS A 1 329 ? -1.829 3.568 24.695 1.00 64.88 329 HIS A N 1
ATOM 2577 C CA . HIS A 1 329 ? -1.236 2.726 23.653 1.00 64.88 329 HIS A CA 1
ATOM 2578 C C . HIS A 1 329 ? -1.296 1.249 24.074 1.00 64.88 329 HIS A C 1
ATOM 2580 O O . HIS A 1 329 ? -0.288 0.657 24.467 1.00 64.88 329 HIS A O 1
ATOM 2586 N N . GLN A 1 330 ? -2.474 0.625 23.996 1.00 57.00 330 GLN A N 1
ATOM 2587 C CA . GLN A 1 330 ? -2.625 -0.819 24.181 1.00 57.00 330 GLN A CA 1
ATOM 2588 C C . GLN A 1 330 ? -1.778 -1.564 23.152 1.00 57.00 330 GLN A C 1
ATOM 2590 O O . GLN A 1 330 ? -1.274 -2.653 23.428 1.00 57.00 330 GLN A O 1
ATOM 2595 N N . TRP A 1 331 ? -1.555 -0.937 21.997 1.00 54.12 331 TRP A N 1
ATOM 2596 C CA . TRP A 1 331 ? -0.642 -1.386 20.971 1.00 54.12 331 TRP A CA 1
ATOM 2597 C C . TRP A 1 331 ? -0.125 -0.209 20.112 1.00 54.12 331 TRP A C 1
ATOM 2599 O O . TRP A 1 331 ? -0.252 0.940 20.529 1.00 54.12 331 TRP A O 1
ATOM 2609 N N . GLY A 1 332 ? 0.588 -0.476 19.014 1.00 57.06 332 GLY A N 1
ATOM 2610 C CA . GLY A 1 332 ? 1.211 0.549 18.165 1.00 57.06 332 GLY A CA 1
ATOM 2611 C C . GLY A 1 332 ? 2.476 1.257 18.723 1.00 57.06 332 GLY A C 1
ATOM 2612 O O . GLY A 1 332 ? 3.065 0.847 19.739 1.00 57.06 332 GLY A O 1
ATOM 2613 N N . PRO A 1 333 ? 2.954 2.319 18.034 1.00 58.00 333 PRO A N 1
ATOM 2614 C CA . PRO A 1 333 ? 4.110 3.142 18.407 1.00 58.00 333 PRO A CA 1
ATOM 2615 C C . PRO A 1 333 ? 3.945 3.942 19.713 1.00 58.00 333 PRO A C 1
ATOM 2617 O O . PRO A 1 333 ? 3.651 5.131 19.723 1.00 58.00 333 PRO A O 1
ATOM 2620 N N . GLN A 1 334 ? 4.273 3.283 20.821 1.00 66.19 334 GLN A N 1
ATOM 2621 C CA . GLN A 1 334 ? 4.247 3.812 22.192 1.00 66.19 334 GLN A CA 1
ATOM 2622 C C . GLN A 1 334 ? 4.780 5.250 22.361 1.00 66.19 334 GLN A C 1
ATOM 2624 O O . GLN A 1 334 ? 5.953 5.526 22.074 1.00 66.19 334 GLN A O 1
ATOM 2629 N N . GLY A 1 335 ? 3.968 6.118 22.967 1.00 69.38 335 GLY A N 1
ATOM 2630 C CA . GLY A 1 335 ? 4.370 7.473 23.354 1.00 69.38 335 GLY A CA 1
ATOM 2631 C C . GLY A 1 335 ? 4.277 8.480 22.212 1.00 69.38 335 GLY A C 1
ATOM 2632 O O . GLY A 1 335 ? 5.244 9.196 21.947 1.00 69.38 335 GLY A O 1
ATOM 2633 N N . VAL A 1 336 ? 3.122 8.514 21.544 1.00 78.44 336 VAL A N 1
ATOM 2634 C CA . VAL A 1 336 ? 2.704 9.660 20.728 1.00 78.44 336 VAL A CA 1
ATOM 2635 C C . VAL A 1 336 ? 2.481 10.866 21.645 1.00 78.44 336 VAL A C 1
ATOM 2637 O O . VAL A 1 336 ? 1.852 10.733 22.691 1.00 78.44 336 VAL A O 1
ATOM 2640 N N . ASP A 1 337 ? 2.985 12.039 21.263 1.00 84.69 337 ASP A N 1
ATOM 2641 C CA . ASP A 1 337 ? 2.674 13.317 21.909 1.00 84.69 337 ASP A CA 1
ATOM 2642 C C . ASP A 1 337 ? 2.273 14.373 20.870 1.00 84.69 337 ASP A C 1
ATOM 2644 O O . ASP A 1 337 ? 2.584 14.238 19.685 1.00 84.69 337 ASP A O 1
ATOM 2648 N N . GLN A 1 338 ? 1.587 15.434 21.313 1.00 87.75 338 GLN A N 1
ATOM 2649 C CA . GLN A 1 338 ? 1.062 16.481 20.426 1.00 87.75 338 GLN A CA 1
ATOM 2650 C C . GLN A 1 338 ? 2.148 17.041 19.499 1.00 87.75 338 GLN A C 1
ATOM 2652 O O . GLN A 1 338 ? 1.991 17.056 18.288 1.00 87.75 338 GLN A O 1
ATOM 2657 N N . ALA A 1 339 ? 3.316 17.368 20.053 1.00 86.44 339 ALA A N 1
ATOM 2658 C CA . ALA A 1 339 ? 4.435 17.928 19.300 1.00 86.44 339 ALA A CA 1
ATOM 2659 C C . ALA A 1 339 ? 5.103 16.943 18.310 1.00 86.44 339 ALA A C 1
ATOM 2661 O O . ALA A 1 339 ? 5.991 17.345 17.554 1.00 86.44 339 ALA A O 1
ATOM 2662 N N . MET A 1 340 ? 4.722 15.661 18.312 1.00 84.81 340 MET A N 1
ATOM 2663 C CA . MET A 1 340 ? 5.045 14.712 17.246 1.00 84.81 340 MET A CA 1
ATOM 2664 C C . MET A 1 340 ? 3.943 14.655 16.179 1.00 84.81 340 MET A C 1
ATOM 2666 O O . MET A 1 340 ? 4.282 14.547 15.003 1.00 84.81 340 MET A O 1
ATOM 2670 N N . ILE A 1 341 ? 2.665 14.791 16.555 1.00 87.69 341 ILE A N 1
ATOM 2671 C CA . ILE A 1 341 ? 1.553 14.961 15.601 1.00 87.69 341 ILE A CA 1
ATOM 2672 C C . ILE A 1 341 ? 1.729 16.271 14.826 1.00 87.69 341 ILE A C 1
ATOM 2674 O O . ILE A 1 341 ? 1.704 16.250 13.602 1.00 87.69 341 ILE A O 1
ATOM 2678 N N . ASP A 1 342 ? 2.026 17.383 15.500 1.00 88.62 342 ASP A N 1
ATOM 2679 C CA . ASP A 1 342 ? 2.275 18.688 14.874 1.00 88.62 342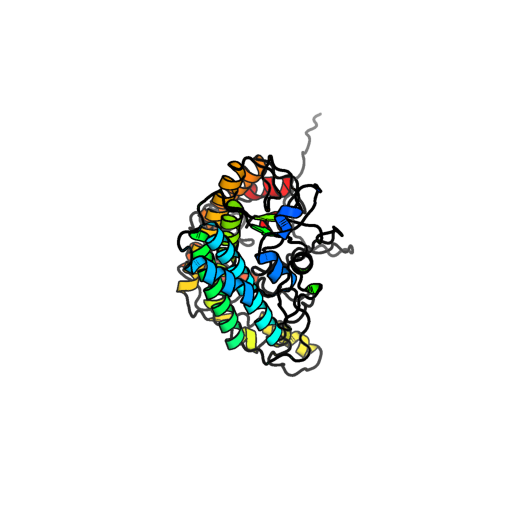 ASP A CA 1
ATOM 2680 C C . ASP A 1 342 ? 3.409 18.605 13.829 1.00 88.62 342 ASP A C 1
ATOM 2682 O O . ASP A 1 342 ? 3.292 19.108 12.710 1.00 88.62 342 ASP A O 1
ATOM 2686 N N . ALA A 1 343 ? 4.503 17.912 14.171 1.00 87.50 343 ALA A N 1
ATOM 2687 C CA . ALA A 1 343 ? 5.641 17.696 13.276 1.00 87.50 343 ALA A CA 1
ATOM 2688 C C . ALA A 1 343 ? 5.320 16.728 12.120 1.00 87.50 343 ALA A C 1
ATOM 2690 O O . ALA A 1 343 ? 5.859 16.877 11.023 1.00 87.50 343 ALA A O 1
ATOM 2691 N N . TRP A 1 344 ? 4.433 15.755 12.341 1.00 88.06 344 TRP A N 1
ATOM 2692 C CA . TRP A 1 344 ? 3.925 14.865 11.297 1.00 88.06 344 TRP A CA 1
ATOM 2693 C C . TRP A 1 344 ? 2.992 15.601 10.326 1.00 88.06 344 TRP A C 1
ATOM 2695 O O . TRP A 1 344 ? 3.152 15.488 9.115 1.00 88.06 344 TRP A O 1
ATOM 2705 N N . GLN A 1 345 ? 2.074 16.422 10.839 1.00 89.69 345 GLN A N 1
ATOM 2706 C CA . GLN A 1 345 ? 1.189 17.283 10.051 1.00 89.69 345 GLN A CA 1
ATOM 2707 C C . GLN A 1 345 ? 1.994 18.251 9.169 1.00 89.69 345 GLN A C 1
ATOM 2709 O O . GLN A 1 345 ? 1.643 18.458 8.010 1.00 89.69 345 GLN A O 1
ATOM 2714 N N . GLU A 1 346 ? 3.098 18.816 9.672 1.00 90.19 346 GLU A N 1
ATOM 2715 C CA . GLU A 1 346 ? 3.997 19.649 8.860 1.00 90.19 346 GLU A CA 1
ATOM 2716 C C . GLU A 1 346 ? 4.721 18.838 7.771 1.00 90.19 346 GLU A C 1
ATOM 2718 O O . GLU A 1 346 ? 4.798 19.276 6.622 1.00 90.19 346 GLU A O 1
ATOM 2723 N N . LEU A 1 347 ? 5.165 17.615 8.085 1.00 89.25 347 LEU A N 1
ATOM 2724 C CA . LEU A 1 347 ? 5.730 16.698 7.092 1.00 89.25 347 LEU A CA 1
ATOM 2725 C C . LEU A 1 347 ? 4.731 16.362 5.972 1.00 89.25 347 LEU A C 1
ATOM 2727 O O . LEU A 1 347 ? 5.116 16.368 4.802 1.00 89.25 347 LEU A O 1
ATOM 2731 N N . MET A 1 348 ? 3.455 16.126 6.292 1.00 91.06 348 MET A N 1
ATOM 2732 C CA . MET A 1 348 ? 2.426 15.867 5.275 1.00 91.06 348 MET A CA 1
ATOM 2733 C C . MET A 1 348 ? 2.292 17.042 4.290 1.00 91.06 348 MET A C 1
ATOM 2735 O O . MET A 1 348 ? 2.253 16.812 3.082 1.00 91.06 348 MET A O 1
ATOM 2739 N N . LYS A 1 349 ? 2.311 18.296 4.771 1.00 91.75 349 LYS A N 1
ATOM 2740 C CA . LYS A 1 349 ? 2.253 19.509 3.922 1.00 91.75 349 LYS A CA 1
ATOM 2741 C C . LYS A 1 349 ? 3.478 19.652 3.017 1.00 91.75 349 LYS A C 1
ATOM 2743 O O . LYS A 1 349 ? 3.356 20.057 1.862 1.00 91.75 349 LYS A O 1
ATOM 2748 N N . GLU A 1 350 ? 4.665 19.337 3.530 1.00 92.06 350 GLU A N 1
ATOM 2749 C CA . GLU A 1 350 ? 5.921 19.404 2.774 1.00 92.06 350 GLU A CA 1
ATOM 2750 C C . GLU A 1 350 ? 5.974 18.341 1.660 1.00 92.06 350 GLU A C 1
ATOM 2752 O O . GLU A 1 350 ? 6.449 18.620 0.553 1.00 92.06 350 GLU A O 1
ATOM 2757 N N . LEU A 1 351 ? 5.425 17.146 1.910 1.00 91.88 351 LEU A N 1
ATOM 2758 C CA . LEU A 1 351 ? 5.262 16.091 0.904 1.00 91.88 351 LEU A CA 1
ATOM 2759 C C . LEU A 1 351 ? 4.169 16.438 -0.124 1.00 91.88 351 LEU A C 1
ATOM 2761 O O . LEU A 1 351 ? 4.372 16.232 -1.321 1.00 91.88 351 LEU A O 1
ATOM 2765 N N . GLU A 1 352 ? 3.060 17.040 0.308 1.00 94.44 352 GLU A N 1
ATOM 2766 C CA . GLU A 1 352 ? 1.973 17.529 -0.553 1.00 94.44 352 GLU A CA 1
ATOM 2767 C C . GLU A 1 352 ? 2.491 18.616 -1.514 1.00 94.44 352 GLU A C 1
ATOM 2769 O O . GLU A 1 352 ? 2.439 18.455 -2.736 1.00 94.44 352 GLU A O 1
ATOM 2774 N N . ALA A 1 353 ? 3.168 19.639 -0.980 1.00 94.75 353 ALA A N 1
ATOM 2775 C CA . ALA A 1 353 ? 3.835 20.678 -1.765 1.00 94.75 353 ALA A CA 1
ATOM 2776 C C . ALA A 1 353 ? 4.926 20.129 -2.711 1.00 94.75 353 ALA A C 1
ATOM 2778 O O . ALA A 1 353 ? 5.202 20.731 -3.754 1.00 94.75 353 ALA A O 1
ATOM 2779 N N . THR A 1 354 ? 5.542 18.990 -2.382 1.00 93.62 354 THR A N 1
ATOM 2780 C CA . THR A 1 354 ? 6.500 18.296 -3.256 1.00 93.62 354 THR A CA 1
ATOM 2781 C C . THR A 1 354 ? 5.793 17.577 -4.411 1.00 93.62 354 THR A C 1
ATOM 2783 O O . THR A 1 354 ? 6.203 17.722 -5.564 1.00 93.62 354 THR A O 1
ATOM 2786 N N . LEU A 1 355 ? 4.697 16.859 -4.142 1.00 95.12 355 LEU A N 1
ATOM 2787 C CA . LEU A 1 355 ? 3.871 16.186 -5.156 1.00 95.12 355 LEU A CA 1
ATOM 2788 C C . LEU A 1 355 ? 3.190 17.171 -6.112 1.00 95.12 355 LEU A C 1
ATOM 2790 O O . LEU A 1 355 ? 2.993 16.863 -7.286 1.00 95.12 355 LEU A O 1
ATOM 2794 N N . GLU A 1 356 ? 2.838 18.365 -5.644 1.00 95.69 356 GLU A N 1
ATOM 2795 C CA . GLU A 1 356 ? 2.313 19.453 -6.479 1.00 95.69 356 GLU A CA 1
ATOM 2796 C C . GLU A 1 356 ? 3.390 20.176 -7.303 1.00 95.69 356 GLU A C 1
ATOM 2798 O O . GLU A 1 356 ? 3.060 20.920 -8.228 1.00 95.69 356 GLU A O 1
ATOM 2803 N N . GLY A 1 357 ? 4.675 19.962 -7.000 1.00 94.38 357 GLY A N 1
ATOM 2804 C CA . GLY A 1 357 ? 5.787 20.658 -7.649 1.00 94.38 357 GLY A CA 1
ATOM 2805 C C . GLY A 1 357 ? 5.974 22.104 -7.183 1.00 94.38 357 GLY A C 1
ATOM 2806 O O . GLY A 1 357 ? 6.622 22.886 -7.884 1.00 94.38 357 GLY A O 1
ATOM 2807 N N . ARG A 1 358 ? 5.445 22.475 -6.008 1.00 95.00 358 ARG A N 1
ATOM 2808 C CA . ARG A 1 358 ? 5.793 23.737 -5.331 1.00 95.00 358 ARG A CA 1
ATOM 2809 C C . ARG A 1 358 ? 7.203 23.660 -4.737 1.00 95.00 358 ARG A C 1
ATOM 2811 O O . ARG A 1 358 ? 7.970 24.603 -4.893 1.00 95.00 358 ARG A O 1
ATOM 2818 N N . LYS A 1 359 ? 7.571 22.508 -4.162 1.00 94.06 359 LYS A N 1
ATOM 2819 C CA . LYS A 1 359 ? 8.936 22.200 -3.695 1.00 94.06 359 LYS A CA 1
ATOM 2820 C C . LYS A 1 359 ? 9.664 21.204 -4.608 1.00 94.06 359 LYS A C 1
ATOM 2822 O O . LYS A 1 359 ? 9.119 20.742 -5.613 1.00 94.06 359 LYS A O 1
ATOM 2827 N N . ARG A 1 360 ? 10.932 20.925 -4.307 1.00 92.06 360 ARG A N 1
ATOM 2828 C CA . ARG A 1 360 ? 11.830 20.004 -5.024 1.00 92.06 360 ARG A CA 1
ATOM 2829 C C . ARG A 1 360 ? 12.443 18.998 -4.050 1.00 92.06 360 ARG A C 1
ATOM 2831 O O . ARG A 1 360 ? 12.835 19.379 -2.951 1.00 92.06 360 ARG A O 1
ATOM 2838 N N . ILE A 1 361 ? 12.594 17.734 -4.444 1.00 89.88 361 ILE A N 1
ATOM 2839 C CA . ILE A 1 361 ? 13.280 16.742 -3.595 1.00 89.88 361 ILE A CA 1
ATOM 2840 C C . ILE A 1 361 ? 14.799 16.994 -3.664 1.00 89.88 361 ILE A C 1
ATOM 2842 O O . ILE A 1 361 ? 15.336 17.057 -4.777 1.00 89.88 361 ILE A O 1
ATOM 2846 N N . PRO A 1 362 ? 15.516 17.122 -2.526 1.00 87.25 362 PRO A N 1
ATOM 2847 C CA . PRO A 1 362 ? 16.974 17.202 -2.501 1.00 87.25 362 PRO A CA 1
ATOM 2848 C C . PRO A 1 362 ? 17.620 16.041 -3.263 1.00 87.25 362 PRO A C 1
ATOM 2850 O O . PRO A 1 362 ? 17.397 14.871 -2.950 1.00 87.25 362 PRO A O 1
ATOM 2853 N N . PHE A 1 363 ? 18.445 16.360 -4.258 1.00 84.12 363 PHE A N 1
ATOM 2854 C CA . PHE A 1 363 ? 19.113 15.362 -5.087 1.00 84.12 363 PHE A C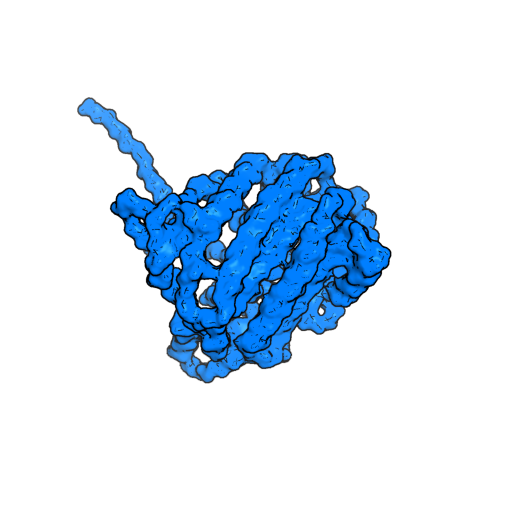A 1
ATOM 2855 C C . PHE A 1 363 ? 20.583 15.228 -4.682 1.00 84.12 363 PHE A C 1
ATOM 2857 O O . PHE A 1 363 ? 21.328 16.201 -4.698 1.00 84.12 363 PHE A O 1
ATOM 2864 N N . TRP A 1 364 ? 21.042 14.017 -4.358 1.00 75.88 364 TRP A N 1
ATOM 2865 C CA . TRP A 1 364 ? 22.362 13.776 -3.747 1.00 75.88 364 TRP A CA 1
ATOM 2866 C C . TRP A 1 364 ? 23.575 14.089 -4.648 1.00 75.88 364 TRP A C 1
ATOM 2868 O O . TRP A 1 364 ? 24.716 13.966 -4.203 1.00 75.88 364 TRP A O 1
ATOM 2878 N N . ARG A 1 365 ? 23.348 14.491 -5.906 1.00 72.81 365 ARG A N 1
ATOM 2879 C CA . ARG A 1 365 ? 24.370 15.000 -6.837 1.00 72.81 365 ARG A CA 1
ATOM 2880 C C . ARG A 1 365 ? 24.132 16.448 -7.295 1.00 72.81 365 ARG A C 1
ATOM 2882 O O . ARG A 1 365 ? 24.828 16.906 -8.199 1.00 72.81 365 ARG A O 1
ATOM 2889 N N . SER A 1 366 ? 23.188 17.186 -6.701 1.00 68.25 366 SER A N 1
ATOM 2890 C CA . SER A 1 366 ? 23.078 18.634 -6.931 1.00 68.25 366 SER A CA 1
ATOM 2891 C C . SER A 1 366 ? 24.386 19.320 -6.523 1.00 68.25 366 SER A C 1
ATOM 2893 O O . SER A 1 366 ? 24.914 19.033 -5.447 1.00 68.25 366 SER A O 1
ATOM 2895 N N . LEU A 1 367 ? 24.913 20.223 -7.354 1.00 57.25 367 LEU A N 1
ATOM 2896 C CA . LEU A 1 367 ? 26.189 20.894 -7.083 1.00 57.25 367 LEU A CA 1
ATOM 2897 C C . LEU A 1 367 ? 26.104 21.719 -5.778 1.00 57.25 367 LEU A C 1
ATOM 2899 O O . LEU A 1 367 ? 25.299 22.650 -5.731 1.00 57.25 367 LEU A O 1
ATOM 2903 N N . PRO A 1 368 ? 26.943 21.457 -4.749 1.00 53.97 368 PRO A N 1
ATOM 2904 C CA . PRO A 1 368 ? 26.810 22.088 -3.425 1.00 53.97 368 PRO A CA 1
ATOM 2905 C C . PRO A 1 368 ? 26.919 23.620 -3.390 1.00 53.97 368 PRO A C 1
ATOM 2907 O O . PRO A 1 368 ? 26.545 24.233 -2.397 1.00 53.97 368 PRO A O 1
ATOM 2910 N N . ASN A 1 369 ? 27.441 24.228 -4.460 1.00 57.38 369 ASN A N 1
ATOM 2911 C CA . ASN A 1 369 ? 27.762 25.655 -4.548 1.00 57.38 369 ASN A CA 1
ATOM 2912 C C . ASN A 1 369 ? 26.898 26.401 -5.588 1.00 57.38 369 ASN A C 1
ATOM 2914 O O . ASN A 1 369 ? 27.293 27.466 -6.060 1.00 57.38 369 ASN A O 1
ATOM 2918 N N . ALA A 1 370 ? 25.759 25.839 -6.009 1.00 60.06 370 ALA A N 1
ATOM 2919 C CA . ALA A 1 370 ? 24.850 26.527 -6.925 1.00 60.06 370 ALA A CA 1
ATOM 2920 C C . ALA A 1 370 ? 24.185 27.741 -6.228 1.00 60.06 370 ALA A C 1
ATOM 2922 O O . ALA A 1 370 ? 23.661 27.584 -5.126 1.00 60.06 370 ALA A O 1
ATOM 2923 N N . PRO A 1 371 ? 24.147 28.941 -6.849 1.00 64.62 371 PRO A N 1
ATOM 2924 C CA . PRO A 1 371 ? 23.554 30.146 -6.245 1.00 64.62 371 PRO A CA 1
ATOM 2925 C C . PRO A 1 371 ? 22.018 30.097 -6.153 1.00 64.62 371 PRO A C 1
ATOM 2927 O O . PRO A 1 371 ? 21.390 30.993 -5.595 1.00 64.62 371 PRO A O 1
ATOM 2930 N N . THR A 1 372 ? 21.399 29.055 -6.700 1.00 68.94 372 THR A N 1
ATOM 2931 C CA . THR A 1 372 ? 20.001 28.694 -6.471 1.00 68.94 372 THR A CA 1
ATOM 2932 C C . THR A 1 372 ? 19.973 27.194 -6.191 1.00 68.94 372 THR A C 1
ATOM 2934 O O . THR A 1 372 ? 20.602 26.449 -6.948 1.00 68.94 372 THR A O 1
ATOM 2937 N N . PRO A 1 373 ? 19.299 26.723 -5.127 1.00 77.25 373 PRO A N 1
ATOM 2938 C CA . PRO A 1 373 ? 19.185 25.295 -4.869 1.00 77.25 373 PRO A CA 1
ATOM 2939 C C . PRO A 1 373 ? 18.421 24.603 -6.003 1.00 77.25 373 PRO A C 1
ATOM 2941 O O . PRO A 1 373 ? 17.411 25.111 -6.492 1.00 77.25 373 PRO A O 1
ATOM 2944 N N . VAL A 1 374 ? 18.928 23.443 -6.419 1.00 87.12 374 VAL A N 1
ATOM 2945 C CA . VAL A 1 374 ? 18.391 22.631 -7.518 1.00 87.12 374 VAL A CA 1
ATOM 2946 C C . VAL A 1 374 ? 18.038 21.249 -6.984 1.00 87.12 374 VAL A C 1
ATOM 2948 O O . VAL A 1 374 ? 18.858 20.611 -6.322 1.00 87.12 374 VAL A O 1
ATOM 2951 N N . GLY A 1 375 ? 16.835 20.771 -7.293 1.00 90.44 375 GLY A N 1
ATOM 2952 C CA . GLY A 1 375 ? 16.349 19.460 -6.867 1.00 90.44 375 GLY A CA 1
ATOM 2953 C C . GLY A 1 375 ? 15.335 18.871 -7.842 1.00 90.44 375 GLY A C 1
ATOM 2954 O O . GLY A 1 375 ? 14.965 19.500 -8.833 1.00 90.44 375 GLY A O 1
ATOM 2955 N N . LEU A 1 376 ? 14.880 17.654 -7.557 1.00 92.12 376 LEU A N 1
ATOM 2956 C CA . LEU A 1 376 ? 13.977 16.902 -8.426 1.00 92.12 376 LEU A CA 1
ATOM 2957 C C . LEU A 1 376 ? 12.553 17.482 -8.390 1.00 92.12 376 LEU A C 1
ATOM 2959 O O . LEU A 1 376 ? 11.938 17.552 -7.322 1.00 92.12 376 LEU A O 1
ATOM 2963 N N . ASN A 1 377 ? 12.004 17.848 -9.549 1.00 94.88 377 ASN A N 1
ATOM 2964 C CA . ASN A 1 377 ? 10.593 18.190 -9.711 1.00 94.88 377 ASN A CA 1
ATOM 2965 C C . ASN A 1 377 ? 9.766 16.930 -10.022 1.00 94.88 377 ASN A C 1
ATOM 2967 O O . ASN A 1 377 ? 9.653 16.502 -11.172 1.00 94.88 377 ASN A O 1
ATOM 2971 N N . LEU A 1 378 ? 9.139 16.360 -8.990 1.00 93.56 378 LEU A N 1
ATOM 2972 C CA . LEU A 1 378 ? 8.280 15.180 -9.125 1.00 93.56 378 LEU A CA 1
ATOM 2973 C C . LEU A 1 378 ? 7.030 15.454 -9.985 1.00 93.56 378 LEU A C 1
ATOM 2975 O O . LEU A 1 378 ? 6.613 14.594 -10.758 1.00 93.56 378 LEU A O 1
ATOM 2979 N N . ALA A 1 379 ? 6.471 16.667 -9.932 1.00 94.50 379 ALA A N 1
ATOM 2980 C CA . ALA A 1 379 ? 5.351 17.048 -10.791 1.00 94.50 379 ALA A CA 1
ATOM 2981 C C . ALA A 1 379 ? 5.761 17.209 -12.266 1.00 94.50 379 ALA A C 1
ATOM 2983 O O . ALA A 1 379 ? 4.921 17.008 -13.142 1.00 94.50 379 ALA A O 1
ATOM 2984 N N . LYS A 1 380 ? 7.033 17.525 -12.566 1.00 95.56 380 LYS A N 1
ATOM 2985 C CA . LYS A 1 380 ? 7.562 17.451 -13.939 1.00 95.56 380 LYS A CA 1
ATOM 2986 C C . LYS A 1 380 ? 7.677 15.999 -14.389 1.00 95.56 380 LYS A C 1
ATOM 2988 O O . LYS A 1 380 ? 7.161 15.686 -15.452 1.00 95.56 380 LYS A O 1
ATOM 2993 N N . PHE A 1 381 ? 8.265 15.116 -13.577 1.00 94.88 381 PHE A N 1
ATOM 2994 C CA . PHE A 1 381 ? 8.364 13.683 -13.898 1.00 94.88 381 PHE A CA 1
ATOM 2995 C C . PHE A 1 381 ? 7.000 13.054 -14.222 1.00 94.88 381 PHE A C 1
ATOM 2997 O O . PHE A 1 381 ? 6.886 12.293 -15.173 1.00 94.88 381 PHE A O 1
ATOM 3004 N N . VAL A 1 382 ? 5.945 13.418 -13.488 1.00 95.62 382 VAL A N 1
ATOM 3005 C CA . VAL A 1 382 ? 4.591 12.907 -13.754 1.00 95.62 382 VAL A CA 1
ATOM 3006 C C . VAL A 1 382 ? 3.953 13.507 -15.019 1.00 95.62 382 VAL A C 1
ATOM 3008 O O . VAL A 1 382 ? 3.240 12.804 -15.731 1.00 95.62 382 VAL A O 1
ATOM 3011 N N . LYS A 1 383 ? 4.198 14.789 -15.325 1.00 95.06 383 LYS A N 1
ATOM 3012 C CA . LYS A 1 383 ? 3.612 15.483 -16.495 1.00 95.06 383 LYS A CA 1
ATOM 3013 C C . LYS A 1 383 ? 4.395 15.282 -17.796 1.00 95.06 383 LYS A C 1
ATOM 3015 O O . LYS A 1 383 ? 3.839 15.471 -18.873 1.00 95.06 383 LYS A O 1
ATOM 3020 N N . GLN A 1 384 ? 5.682 14.969 -17.689 1.00 95.88 384 GLN A N 1
ATOM 3021 C CA . GLN A 1 384 ? 6.640 14.774 -18.779 1.00 95.88 384 GLN A CA 1
ATOM 3022 C C . GLN A 1 384 ? 7.497 13.523 -18.484 1.00 95.88 384 GLN A C 1
ATOM 3024 O O . GLN A 1 384 ? 8.714 13.635 -18.323 1.00 95.88 384 GLN A O 1
ATOM 3029 N N . PRO A 1 385 ? 6.877 12.339 -18.323 1.00 95.44 385 PRO A N 1
ATOM 3030 C CA . PRO A 1 385 ? 7.603 11.109 -18.020 1.00 95.44 385 PRO A CA 1
ATOM 3031 C C . PRO A 1 385 ? 8.521 10.704 -19.182 1.00 95.44 385 PRO A C 1
ATOM 3033 O O . PRO A 1 385 ? 8.198 10.996 -20.336 1.00 95.44 385 PRO A O 1
ATOM 3036 N N . PRO A 1 386 ? 9.639 10.008 -18.909 1.00 94.56 386 PRO A N 1
ATOM 3037 C CA . PRO A 1 386 ? 10.498 9.495 -19.968 1.00 94.56 386 PRO A CA 1
ATOM 3038 C C . PRO A 1 386 ? 9.772 8.397 -20.759 1.00 94.56 386 PRO A C 1
ATOM 3040 O O . PRO A 1 386 ? 8.949 7.671 -20.204 1.00 94.56 386 PRO A O 1
ATOM 3043 N N . GLU A 1 387 ? 10.103 8.222 -22.041 1.00 94.31 387 GLU A N 1
ATOM 3044 C CA . GLU A 1 387 ? 9.515 7.156 -22.876 1.00 94.31 387 GLU A CA 1
ATOM 30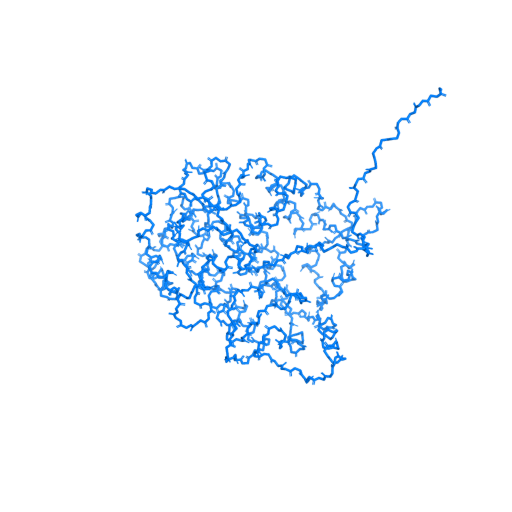45 C C . GLU A 1 387 ? 9.883 5.741 -22.385 1.00 94.31 387 GLU A C 1
ATOM 3047 O O . GLU A 1 387 ? 9.147 4.782 -22.622 1.00 94.31 387 GLU A O 1
ATOM 3052 N N . VAL A 1 388 ? 11.003 5.616 -21.665 1.00 92.19 388 VAL A N 1
ATOM 3053 C CA . VAL A 1 388 ? 11.486 4.387 -21.022 1.00 92.19 388 VAL A CA 1
ATOM 3054 C C . VAL A 1 388 ? 11.959 4.721 -19.608 1.00 92.19 388 VAL A C 1
ATOM 3056 O O . VAL A 1 388 ? 12.773 5.624 -19.412 1.00 92.19 388 VAL A O 1
ATOM 3059 N N . PHE A 1 389 ? 11.480 3.981 -18.609 1.00 90.44 389 PHE A N 1
ATOM 3060 C CA . PHE A 1 389 ? 12.003 4.057 -17.248 1.00 90.44 389 PHE A CA 1
ATOM 3061 C C . PHE A 1 389 ? 13.194 3.109 -17.097 1.00 90.44 389 PHE A C 1
ATOM 3063 O O . PHE A 1 389 ? 13.009 1.898 -17.131 1.00 90.44 389 PHE A O 1
ATOM 3070 N N . ASP A 1 390 ? 14.398 3.647 -16.899 1.00 87.12 390 ASP A N 1
ATOM 3071 C CA . ASP A 1 390 ? 15.602 2.873 -16.569 1.00 87.12 390 ASP A CA 1
ATOM 3072 C C . ASP A 1 390 ? 15.909 2.987 -15.066 1.00 87.12 390 ASP A C 1
ATOM 3074 O O . ASP A 1 390 ? 16.395 4.014 -14.577 1.00 87.12 390 ASP A O 1
ATOM 3078 N N . ALA A 1 391 ? 15.638 1.919 -14.310 1.00 80.06 391 ALA A N 1
ATOM 3079 C CA . ALA A 1 391 ? 15.843 1.918 -12.862 1.00 80.06 391 ALA A CA 1
ATOM 3080 C C . ALA A 1 391 ? 17.327 2.008 -12.449 1.00 80.06 391 ALA A C 1
ATOM 3082 O O . ALA A 1 391 ? 17.626 2.512 -11.362 1.00 80.06 391 ALA A O 1
ATOM 3083 N N . LEU A 1 392 ? 18.265 1.553 -13.290 1.00 79.50 392 LEU A N 1
ATOM 3084 C CA . LEU A 1 392 ? 19.698 1.692 -13.035 1.00 79.50 392 LEU A CA 1
ATOM 3085 C C . LEU A 1 392 ? 20.131 3.145 -13.224 1.00 79.50 392 LEU A C 1
ATOM 3087 O O . LEU A 1 392 ? 20.862 3.663 -12.383 1.00 79.50 392 LEU A O 1
ATOM 3091 N N . GLN A 1 393 ? 19.662 3.829 -14.265 1.00 83.31 393 GLN A N 1
ATOM 3092 C CA . GLN A 1 393 ? 19.939 5.252 -14.460 1.00 83.31 393 GLN A CA 1
ATOM 3093 C C . GLN A 1 393 ? 19.249 6.147 -13.427 1.00 83.31 393 GLN A C 1
ATOM 3095 O O . GLN A 1 393 ? 19.824 7.169 -13.047 1.00 83.31 393 GLN A O 1
ATOM 3100 N N . TRP A 1 394 ? 18.086 5.760 -12.897 1.00 84.31 394 TRP A N 1
ATOM 3101 C CA . TRP A 1 394 ? 17.484 6.426 -11.735 1.00 84.31 394 TRP A CA 1
ATOM 3102 C C . TRP A 1 394 ? 18.292 6.203 -10.447 1.00 84.31 394 TRP A C 1
ATOM 3104 O O . TRP A 1 394 ? 18.553 7.163 -9.723 1.00 84.31 394 TRP A O 1
ATOM 3114 N N . PHE A 1 395 ? 18.763 4.978 -10.184 1.00 80.12 395 PHE A N 1
ATOM 3115 C CA . PHE A 1 395 ? 19.631 4.672 -9.035 1.00 80.12 395 PHE A CA 1
ATOM 3116 C C . PHE A 1 395 ? 21.012 5.345 -9.132 1.00 80.12 395 PHE A C 1
ATOM 3118 O O . PHE A 1 395 ? 21.549 5.844 -8.143 1.00 80.12 395 PHE A O 1
ATOM 3125 N N . GLN A 1 396 ? 21.591 5.382 -10.333 1.00 81.94 396 GLN A N 1
ATOM 3126 C CA . GLN A 1 396 ? 22.834 6.089 -10.636 1.00 81.94 396 GLN A CA 1
ATOM 3127 C C . GLN A 1 396 ? 22.623 7.603 -10.490 1.00 81.94 396 GLN A C 1
ATOM 3129 O O . GLN A 1 396 ? 23.466 8.285 -9.907 1.00 81.94 396 GLN A O 1
ATOM 3134 N N . GLY A 1 397 ? 21.482 8.107 -10.966 1.00 80.31 397 GLY A N 1
ATOM 3135 C CA . GLY A 1 397 ? 21.077 9.508 -10.933 1.00 80.31 397 GLY A CA 1
ATOM 3136 C C . GLY A 1 397 ? 21.205 10.245 -12.272 1.00 80.31 397 GLY A C 1
ATOM 3137 O O . GLY A 1 397 ? 21.032 11.459 -12.287 1.00 80.31 397 GLY A O 1
ATOM 3138 N N . SER A 1 398 ? 21.511 9.575 -13.389 1.00 86.50 398 SER A N 1
ATOM 3139 C CA . SER A 1 398 ? 21.546 10.212 -14.717 1.00 86.50 398 SER A CA 1
ATOM 3140 C C . SER A 1 398 ? 20.144 10.525 -15.243 1.00 86.50 398 SER A C 1
ATOM 3142 O O . SER A 1 398 ? 19.915 11.643 -15.694 1.00 86.50 398 SER A O 1
ATOM 3144 N N . ALA A 1 399 ? 19.187 9.602 -15.094 1.00 87.50 399 ALA A N 1
ATOM 3145 C CA . ALA A 1 399 ? 17.793 9.821 -15.503 1.00 87.50 399 ALA A CA 1
ATOM 3146 C C . ALA A 1 399 ? 17.120 10.969 -14.726 1.00 87.50 399 ALA A C 1
ATOM 3148 O O . ALA A 1 399 ? 16.234 11.642 -15.240 1.00 87.50 399 ALA A O 1
ATOM 3149 N N . ALA A 1 400 ? 17.585 11.250 -13.505 1.00 88.00 400 ALA A N 1
ATOM 3150 C CA . ALA A 1 400 ? 17.079 12.351 -12.692 1.00 88.00 400 ALA A CA 1
ATOM 3151 C C . ALA A 1 400 ? 17.420 13.744 -13.258 1.00 88.00 400 ALA A C 1
ATOM 3153 O O . ALA A 1 400 ? 16.733 14.703 -12.913 1.00 88.00 400 ALA A O 1
ATOM 3154 N N . ILE A 1 401 ? 18.457 13.874 -14.103 1.00 88.50 401 ILE A N 1
ATOM 3155 C CA . ILE A 1 401 ? 19.023 15.167 -14.536 1.00 88.50 401 ILE A CA 1
ATOM 3156 C C . ILE A 1 401 ? 17.999 16.026 -15.288 1.00 88.50 401 ILE A C 1
ATOM 3158 O O . ILE A 1 401 ? 17.916 17.224 -15.032 1.00 88.50 401 ILE A O 1
ATOM 3162 N N . GLU A 1 402 ? 17.186 15.428 -16.161 1.00 90.31 402 GLU A N 1
ATOM 3163 C CA . GLU A 1 402 ? 16.131 16.138 -16.900 1.00 90.31 402 GLU A CA 1
ATOM 3164 C C . GLU A 1 402 ? 15.071 16.756 -15.972 1.00 90.31 402 GLU A C 1
ATOM 3166 O O . GLU A 1 402 ? 14.469 17.787 -16.282 1.00 90.31 402 GLU A O 1
ATOM 3171 N N . TYR A 1 403 ? 14.873 16.153 -14.803 1.00 93.38 403 TYR A N 1
ATOM 3172 C CA . TYR A 1 403 ? 13.878 16.538 -13.808 1.00 93.38 403 TYR A CA 1
ATOM 3173 C C . TYR A 1 403 ? 14.445 17.450 -12.715 1.00 93.38 403 TYR A C 1
ATOM 3175 O O . TYR A 1 403 ? 13.716 17.811 -11.790 1.00 93.38 403 TYR A O 1
ATOM 3183 N N . LEU A 1 404 ? 15.721 17.838 -12.809 1.00 91.44 404 LEU A N 1
ATOM 3184 C CA . LEU A 1 404 ? 16.330 18.815 -11.916 1.00 91.44 404 LEU A CA 1
ATOM 3185 C C . LEU A 1 404 ? 15.934 20.236 -12.312 1.00 91.44 404 LEU A C 1
ATOM 3187 O O . LEU A 1 404 ? 16.169 20.681 -13.433 1.00 91.44 404 LEU A O 1
ATOM 3191 N N . GLU A 1 405 ? 15.390 20.975 -11.353 1.00 90.69 405 GLU A N 1
ATOM 3192 C CA . GLU A 1 405 ? 15.000 22.371 -11.523 1.00 90.69 405 GLU A CA 1
ATOM 3193 C C . GLU A 1 405 ? 15.416 23.217 -10.313 1.00 90.69 405 GLU A C 1
ATOM 3195 O O . GLU A 1 405 ? 15.462 22.699 -9.190 1.00 90.69 405 GLU A O 1
ATOM 3200 N N . PRO A 1 406 ? 15.675 24.524 -10.509 1.00 89.62 406 PRO A N 1
ATOM 3201 C CA . PRO A 1 406 ? 15.770 25.464 -9.403 1.00 89.62 406 PRO A CA 1
ATOM 3202 C C . PRO A 1 406 ? 14.424 25.573 -8.673 1.00 89.62 406 PRO A C 1
ATOM 3204 O O . PRO A 1 406 ? 13.365 25.603 -9.301 1.00 89.62 406 PRO A O 1
ATOM 3207 N N . GLY A 1 407 ? 14.457 25.665 -7.346 1.00 88.19 407 GLY A N 1
ATOM 3208 C CA . GLY A 1 407 ? 13.252 25.851 -6.538 1.00 88.19 407 GLY A CA 1
ATOM 3209 C C . GLY A 1 407 ? 13.503 25.661 -5.048 1.00 88.19 407 GLY A C 1
ATOM 3210 O O . GLY A 1 407 ? 14.595 25.273 -4.634 1.00 88.19 407 GLY A O 1
ATOM 3211 N N . GLU A 1 408 ? 12.485 25.920 -4.230 1.00 90.38 408 GLU A N 1
ATOM 3212 C CA . GLU A 1 408 ? 12.546 25.599 -2.805 1.00 90.38 408 GLU A CA 1
ATOM 3213 C C . GLU A 1 408 ? 12.681 24.079 -2.620 1.00 90.38 408 GLU A C 1
ATOM 3215 O O . GLU A 1 408 ? 11.949 23.303 -3.239 1.00 90.38 408 GLU A O 1
ATOM 3220 N N . LEU A 1 409 ? 13.619 23.637 -1.782 1.00 88.75 409 LEU A N 1
ATOM 3221 C CA . LEU A 1 409 ? 13.778 22.217 -1.475 1.00 88.75 409 LEU A CA 1
ATOM 3222 C C . LEU A 1 409 ? 12.824 21.798 -0.349 1.00 88.75 409 LEU A C 1
ATOM 3224 O O . LEU A 1 409 ? 12.606 22.558 0.592 1.00 88.75 409 LEU A O 1
ATOM 3228 N N . LEU A 1 410 ? 12.338 20.556 -0.402 1.00 86.62 410 LEU A N 1
ATOM 3229 C CA . LEU A 1 410 ? 11.794 19.844 0.758 1.00 86.62 410 LEU A CA 1
ATOM 3230 C C . LEU A 1 410 ? 12.823 19.917 1.899 1.00 86.62 410 LEU A C 1
ATOM 3232 O O . LEU A 1 410 ? 13.950 19.433 1.741 1.00 86.62 410 LEU A O 1
ATOM 3236 N N . SER A 1 411 ? 12.466 20.548 3.021 1.00 80.00 411 SER A N 1
ATOM 3237 C CA . SER A 1 411 ? 13.465 20.881 4.042 1.00 80.00 411 SER A CA 1
ATOM 3238 C C . SER A 1 411 ? 13.900 19.650 4.854 1.00 80.00 411 SER A C 1
ATOM 3240 O O . SER A 1 411 ? 13.053 18.977 5.450 1.00 80.00 411 SER A O 1
ATOM 3242 N N . PRO A 1 412 ? 15.214 19.374 4.992 1.00 68.88 412 PRO A N 1
ATOM 3243 C CA . PRO A 1 412 ? 15.712 18.332 5.891 1.00 68.88 412 PRO A CA 1
ATOM 3244 C C . PRO A 1 412 ? 15.281 18.533 7.354 1.00 68.88 412 PRO A C 1
ATOM 3246 O O . PRO A 1 412 ? 15.050 17.555 8.063 1.00 68.88 412 PRO A O 1
ATOM 3249 N N . SER A 1 413 ? 15.100 19.787 7.792 1.00 70.56 413 SER A N 1
ATOM 3250 C CA . SER A 1 413 ? 14.744 20.129 9.178 1.00 70.56 413 SER A CA 1
ATOM 3251 C C . SER A 1 413 ? 13.355 19.647 9.604 1.00 70.56 413 SER A C 1
ATOM 3253 O O . SER A 1 413 ? 13.068 19.613 10.794 1.00 70.56 413 SER A O 1
ATOM 3255 N N . VAL A 1 414 ? 12.488 19.278 8.658 1.00 71.88 414 VAL A N 1
ATOM 3256 C CA . VAL A 1 414 ? 11.140 18.739 8.919 1.00 71.88 414 VAL A CA 1
ATOM 3257 C C . VAL A 1 414 ? 11.226 17.325 9.508 1.00 71.88 414 VAL A C 1
ATOM 3259 O O . VAL A 1 414 ? 10.425 16.932 10.352 1.00 71.88 414 VAL A O 1
ATOM 3262 N N . TRP A 1 415 ? 12.259 16.575 9.122 1.00 73.19 415 TRP A N 1
ATOM 3263 C CA . TRP A 1 415 ? 12.503 15.211 9.586 1.00 73.19 415 TRP A CA 1
ATOM 3264 C C . TRP A 1 415 ? 13.209 15.173 10.949 1.00 73.19 415 TRP A C 1
ATOM 3266 O O . TRP A 1 415 ? 13.034 14.218 11.706 1.00 73.19 415 TRP A O 1
ATOM 3276 N N . GLU A 1 416 ? 13.986 16.207 11.293 1.00 78.50 416 GLU A N 1
ATOM 3277 C CA . GLU A 1 416 ? 14.809 16.239 12.510 1.00 78.50 416 GLU A CA 1
ATOM 3278 C C . GLU A 1 416 ? 14.010 16.093 13.824 1.00 78.50 416 GLU A C 1
ATOM 3280 O O . GLU A 1 416 ? 14.435 15.289 14.660 1.00 78.50 416 GLU A O 1
ATOM 3285 N N . PRO A 1 417 ? 12.861 16.771 14.055 1.00 78.31 417 PRO A N 1
ATOM 3286 C CA . PRO A 1 417 ? 12.065 16.586 15.269 1.00 78.31 417 PRO A CA 1
ATOM 3287 C C . PRO A 1 417 ? 11.575 15.145 15.427 1.00 78.31 417 PRO A C 1
ATOM 3289 O O . PRO A 1 417 ? 11.726 14.556 16.500 1.00 78.31 417 PRO A O 1
ATOM 3292 N N . LEU A 1 418 ? 11.044 14.560 14.349 1.00 79.00 418 LEU A N 1
ATOM 3293 C CA . LEU A 1 418 ? 10.530 13.192 14.330 1.00 79.00 418 LEU A CA 1
ATOM 3294 C C . LEU A 1 418 ? 11.665 12.183 14.548 1.00 79.00 418 LEU A C 1
ATOM 3296 O O . LEU A 1 418 ? 11.575 11.331 15.432 1.00 79.00 418 LEU A O 1
ATOM 3300 N N . GLN A 1 419 ? 12.776 12.317 13.820 1.00 79.25 419 GLN A N 1
ATOM 3301 C CA . GLN A 1 419 ? 13.938 11.436 13.950 1.00 79.25 419 GLN A CA 1
ATOM 3302 C C . GLN A 1 419 ? 14.584 11.534 15.343 1.00 79.25 419 GLN A C 1
ATOM 3304 O O . GLN A 1 419 ? 14.983 10.513 15.902 1.00 79.25 419 GLN A O 1
ATOM 3309 N N . LYS A 1 420 ? 14.640 12.729 15.944 1.00 81.19 420 LYS A N 1
ATOM 3310 C CA . LYS A 1 420 ? 15.171 12.957 17.299 1.00 81.19 420 LYS A CA 1
ATOM 3311 C C . LYS A 1 420 ? 14.275 12.376 18.401 1.00 81.19 420 LYS A C 1
ATOM 3313 O O . LYS A 1 420 ? 14.800 11.914 19.411 1.00 81.19 420 LYS A O 1
ATOM 3318 N N . ARG A 1 421 ? 12.948 12.383 18.218 1.00 75.50 421 ARG A N 1
ATOM 3319 C CA . ARG A 1 421 ? 11.954 11.811 19.155 1.00 75.50 421 ARG A CA 1
ATOM 3320 C C . ARG A 1 421 ? 11.834 10.287 19.044 1.00 75.50 421 ARG A C 1
ATOM 3322 O O . ARG A 1 421 ? 11.713 9.581 20.048 1.00 75.50 421 ARG A O 1
ATOM 3329 N N . LEU A 1 422 ? 11.848 9.765 17.820 1.00 73.50 422 LEU A N 1
ATOM 3330 C CA . LEU A 1 422 ? 11.586 8.353 17.540 1.00 73.50 422 LEU A CA 1
ATOM 3331 C C . LEU A 1 422 ? 12.868 7.510 17.463 1.00 73.50 422 LEU A C 1
ATOM 3333 O O . LEU A 1 422 ? 12.835 6.339 17.848 1.00 73.50 422 LEU A O 1
ATOM 3337 N N . GLY A 1 423 ? 13.991 8.073 17.005 1.00 78.50 423 GLY A N 1
ATOM 3338 C CA . GLY A 1 423 ? 15.259 7.359 16.822 1.00 78.50 423 GLY A CA 1
ATOM 3339 C C . GLY A 1 423 ? 15.099 6.134 15.917 1.00 78.50 423 GLY A C 1
ATOM 3340 O O . GLY A 1 423 ? 14.452 6.202 14.872 1.00 78.50 423 GLY A O 1
ATOM 3341 N N . ASP A 1 424 ? 15.584 4.975 16.369 1.00 69.44 424 ASP A N 1
ATOM 3342 C CA . ASP A 1 424 ? 15.430 3.670 15.693 1.00 69.44 424 ASP A CA 1
ATOM 3343 C C . ASP A 1 424 ? 13.963 3.185 15.571 1.00 69.44 424 ASP A C 1
ATOM 3345 O O . ASP A 1 424 ? 13.697 2.088 15.062 1.00 69.44 424 ASP A O 1
ATOM 3349 N N . ARG A 1 425 ? 12.988 3.963 16.064 1.00 69.00 425 ARG A N 1
ATOM 3350 C CA . ARG A 1 425 ? 11.547 3.757 15.841 1.00 69.00 425 ARG A CA 1
ATOM 3351 C C . ARG A 1 425 ? 11.010 4.533 14.639 1.00 69.00 425 ARG A C 1
ATOM 3353 O O . ARG A 1 425 ? 9.947 4.163 14.158 1.00 69.00 425 ARG A O 1
ATOM 3360 N N . PHE A 1 426 ? 11.728 5.539 14.127 1.00 69.50 426 PHE A N 1
ATOM 3361 C CA . PHE A 1 426 ? 11.216 6.469 13.112 1.00 69.50 426 PHE A CA 1
ATOM 3362 C C . PHE A 1 426 ? 10.673 5.748 11.870 1.00 69.50 426 PHE A C 1
ATOM 3364 O O . PHE A 1 426 ? 9.514 5.930 11.517 1.00 69.50 426 PHE A O 1
ATOM 3371 N N . GLY A 1 427 ? 11.455 4.837 11.281 1.00 65.31 427 GLY A N 1
ATOM 3372 C CA . GLY A 1 427 ? 11.010 4.071 10.112 1.00 65.31 427 GLY A CA 1
ATOM 3373 C C . GLY A 1 427 ? 9.774 3.196 10.365 1.00 65.31 427 GLY A C 1
ATOM 3374 O O . GLY A 1 427 ? 8.956 3.055 9.471 1.00 65.31 427 GLY A O 1
ATOM 3375 N N . ARG A 1 428 ? 9.590 2.651 11.579 1.00 65.12 428 ARG A N 1
ATOM 3376 C CA . ARG A 1 428 ? 8.372 1.889 11.932 1.00 65.12 428 ARG A CA 1
ATOM 3377 C C . ARG A 1 428 ? 7.170 2.790 12.222 1.00 65.12 428 ARG A C 1
ATOM 3379 O O . ARG A 1 428 ? 6.053 2.330 12.057 1.00 65.12 428 ARG A O 1
ATOM 3386 N N . PHE A 1 429 ? 7.396 4.034 12.648 1.00 69.31 429 PHE A N 1
ATOM 3387 C CA . PHE A 1 429 ? 6.332 5.018 12.846 1.00 69.31 429 PHE A CA 1
ATOM 3388 C C . PHE A 1 429 ? 5.776 5.519 11.511 1.00 69.31 429 PHE A C 1
ATOM 3390 O O . PHE A 1 429 ? 4.567 5.498 11.336 1.00 69.31 429 PHE A O 1
ATOM 3397 N N . VAL A 1 430 ? 6.648 5.872 10.552 1.00 68.12 430 VAL A N 1
ATOM 3398 C CA . VAL A 1 430 ? 6.230 6.245 9.184 1.00 68.12 430 VAL A CA 1
ATOM 3399 C C . VAL A 1 430 ? 5.341 5.148 8.596 1.00 68.12 430 VAL A C 1
ATOM 3401 O O . VAL A 1 430 ? 4.176 5.376 8.318 1.00 68.12 430 VAL A O 1
ATOM 3404 N N . ILE A 1 431 ? 5.858 3.915 8.569 1.00 64.12 431 ILE A N 1
ATOM 3405 C CA . ILE A 1 431 ? 5.188 2.717 8.036 1.00 64.12 431 ILE A CA 1
ATOM 3406 C C . ILE A 1 431 ? 3.896 2.355 8.821 1.00 64.12 431 ILE A C 1
ATOM 3408 O O . ILE A 1 431 ? 3.150 1.480 8.397 1.00 64.12 431 ILE A O 1
ATOM 3412 N N . TRP A 1 432 ? 3.574 3.024 9.935 1.00 66.81 432 TRP A N 1
ATOM 3413 C CA . TRP A 1 432 ? 2.323 2.817 10.684 1.00 66.81 432 TRP A CA 1
ATOM 3414 C C . TRP A 1 432 ? 1.273 3.921 10.508 1.00 66.81 432 TRP A C 1
ATOM 3416 O O . TRP A 1 432 ? 0.083 3.669 10.668 1.00 66.81 432 TRP A O 1
ATOM 3426 N N . VAL A 1 433 ? 1.701 5.141 10.186 1.00 66.56 433 VAL A N 1
ATOM 3427 C CA . VAL A 1 433 ? 0.864 6.355 10.209 1.00 66.56 433 VAL A CA 1
ATOM 3428 C C . VAL A 1 433 ? 0.562 6.871 8.781 1.00 66.56 433 VAL A C 1
ATOM 3430 O O . VAL A 1 433 ? -0.130 7.882 8.618 1.00 66.56 433 VAL A O 1
ATOM 3433 N N . ASN A 1 434 ? 0.954 6.081 7.765 1.00 53.44 434 ASN A N 1
ATOM 3434 C CA . ASN A 1 434 ? 1.073 6.331 6.310 1.00 53.44 434 ASN A CA 1
ATOM 3435 C C . ASN A 1 434 ? 2.466 6.822 5.863 1.00 53.44 434 ASN A C 1
ATOM 3437 O O . ASN A 1 434 ? 2.767 8.021 6.044 1.00 53.44 434 ASN A O 1
#

Radius of gyration: 23.37 Å; Cα contacts (8 Å, |Δi|>4): 699; chains: 1; bounding box: 79×64×54 Å

Sequence (434 aa):
MIEQRLSSPVFFGNFQFRLRGRQRRTLGSHGSLAALILLTLASAGNASAQQAADHWLNSYLAKAETANALKVAQAAMIREPDGQQQRFDLGVIQTLTAIEDFGQELYRMGLRKRPANVPSPPWLQLPLPDNPAPERATYARLKAAITKLHGQLEEAEQTLQRVTDPGVAIPLAFGQLALDLNGDGRASSSERLPEVFRNVSGETRNRRLDEVVVRFDLADAIWLRGYCHLALAGCDFMLAWDWSEAFEASGDTFFAGGTKLPQGELLSMMANRFLLIHRLEAPLREPARLESARRHLLSALQLSQQMWKAIEAETDDNREWIAGPKQTHQWGPQGVDQAMIDAWQELMKELEATLEGRKRIPFWRSLPNAPTPVGLNLAKFVKQPPEVFDALQWFQGSAAIEYLEPGELLSPSVWEPLQKRLGDRFGRFVIWVN

Secondary structure (DSSP, 8-state):
----PPP----------------PPPP-----TTTTT---B----TTSHHHHHT-TTHHHHTTT-HHHHHHHHHHHHHHSTT-HHHHHHHHHHHHHHHHHHHHHHHHHTTBPPPPTTS---GGG---PPPPSSPPPP-HHHHHHHHHHHHHHHHHHHHHHTT---TT--EEE-TTT-B--SSSSSS--GGGBHHHHHHHHHT-------TT--EEE-HHHHHHHHHHHHHHHHHHHHHHHB--HHHHHTTHHHHBTTS-PPP--SHHHHHHHHHHHHT--EEEB--THHHHHHHHHHHHHHHHHHHHHHHHTT----SS-SS--TTS--SBSSS---HHHHHHHHHHHHHHHHHHTTSSBEEPTTS-TT-SS-EEE-HHHHHHS--SEEEHHHHHHTSTTGGGEEESPBPPGGGHHHHHHHHGGGHHHHHHHH-

pLDDT: mean 77.33, std 21.31, range [21.3, 98.5]